Protein AF-A0A2E3C085-F1 (afdb_monomer)

Foldseek 3Di:
DDDDPVRVVVCLLDPVLLVVLCPDPLLVVLVVLFPADQDPDSLSSSLSSVQSVQCVVLVNSVLSVVLLVLCVLQVLWAKAWFFCCLCHCSCCRNVLHLHNNSVVVAHNLRQPDPPDNAHGETEIATAQVCLQVSQLSVCVVAPQFKAFEWDFDADALQNLLVVLCVVLPDDDDDDSPPDDLVVPVVCSVSSVVSSVVRHGDTDDIHTDQFKMFGDPVGDDPVQFDDDDPSGHTYGHHDPVNCRVVSIRIYGRHYDLLSLLCCLLPSDYLSPPDFFDPLLLVCQCCLVLPLLPLQHDPQSSVLSVLLSDGGLLSQLLSSLCSAPLNVPPCNSVVVSQCSSVVHDDLACSELSSQLVVLCVQQVDDSNLSNVLLVCLLVVVPVSLVVSLVSNVPPPCSVVNSVRSNSNVRRHHRSSNSSSSSSSSSSLSVCCSPPVLSSLLSSLARPDDQWFPAVSVLSNVVVVAQEDDEADPWDADPSHTDHPDDPCPPPQPPVDPVLVDQLSCCVRPVHGRDNFDDPPFAKAFDDQDPVRWTKIWGKFFWGHKDWDADPPDDDDFFTKIWTWGDRGRVDIAIEIGGTDDDPPATMKTAMFTWDDPHPPRPHIHTHGPTMDGHHD

Radius of gyration: 27.51 Å; Cα contacts (8 Å, |Δi|>4): 1093; chains: 1; bounding box: 73×65×91 Å

Sequence (614 aa):
MKFSKSEIKEYYLSKQFQDKVFSHPECLTLAKKFVRKCKKRTNYKIRLAYELNMIQKKGFIKHFLLARDILDLTKDIPHITRGSCGSSLVCYLMGISNIDPVKEEISFSRFLNKYRKVPPDIDFDFPHNKREIVFKRVYDKYNDKVCRISNHIYYKDKSALRQAIKDCGVKGRINKKENNANLYPEKKKDIVKRKNELQGEFRHYSLHCGGIIFYEKGVPKDIILKKEDNEITQIKYNKDDVEDNEKLKIDILSNRGISLLYDIDKRPLWEYPTYDEKTINLLKKGDNLGIVFAESPIMRKTIKALQPKSVKDLATCLALIRPAAASGGKKTKYLQNAINGSHIECIIFDDDAISHIKKLIDCDEGEADRYRRSFAKRKYNDMNVFGYLIKDMDDNDSIMDDLEGLHKYSFCKSHAYSYAQLCWALAYSKAHNPKKFWKSALNNCHSMYRTWVHFWEANKSGLELTLGVKPWKIKNNKLIGCGKDLIKNKIKDTKDINDSIVQYKNYGYWTKPQFLSNLYLKKISKHKNNDIVVEFRGLIATGRKYYNKNFKKRGDGCTFITIGYGTGKYIDITITGLHSLNSDIVSGIGILKKYIDKCTYYSIDVTQHKFEWL

Mean predicted aligned error: 7.74 Å

pLDDT: mean 87.96, std 12.62, range [29.42, 98.25]

Secondary structure (DSSP, 8-state):
----HHHHHHHHHSHHHHHHHHH-HHHHHHHTT--SPPPSSHHHHHHHHHHHHHHHHTT-HHHHHHHHHHHHTTTTS--EEEGGGGG-HHHHHTTS-SS-TTTTT--GGGT--TT--SPPPEEEEEETTTHHHHHHHHHHHHGGGEEEEEEEEE--HHHHHHHHHHHTT--S---SSS--GGGSGGGHHHHHHHHHHHTT-EEEEEEEEEEEEE-TT---GGGEEE--TTSPEEES--HHHHHHTT--EEEEEEEHHHHHHHTT----GGGS-S--HHHHHHHHTT--TT-TTT-SHHHHHHHHHH---SHHHHHHHHHHTSHHHHSSSHHHHHHHHHHHT-------SHHHHHHHHHHHTT--HHHHHHHHHHHHHT-HHHHHHHHHHTTTSTTHHHHHHHHHTHHHH---HHHHHHHHHHHHHHHHHHHH-HHHHHHHHHHH---SS-HHHHHHHHHHTTPEE-S--SSEEEETTEEEE--SSSHHHH----TTTT-HHHHHHHHSS--SSSPPTT-EEEEEEE-TTS-EEEEEEEEEEEEEEEE-SS-SSTT-EEEEEEEEEETTEEEEEEEES-----SSEEEEEEEEEESSTT-S-EEEEEEEEEEE--

Solvent-accessible surface area (backbone atoms only — not comparable to full-atom values): 33602 Å² total; per-residue (Å²): 136,88,71,53,78,68,56,51,54,50,46,66,65,30,68,69,46,38,54,55,38,65,67,32,68,71,43,42,56,55,57,75,56,42,76,44,85,80,63,90,52,66,73,51,50,45,50,45,36,53,49,44,46,52,37,53,78,68,66,44,56,66,57,57,51,52,56,42,50,56,48,67,74,33,75,89,52,51,68,46,43,42,49,38,39,24,15,29,56,64,32,27,26,39,62,60,15,88,41,60,14,78,85,68,72,41,51,44,35,72,40,58,36,87,87,52,87,71,83,68,64,50,33,39,32,25,23,50,92,45,37,68,59,53,48,39,51,50,26,76,74,47,46,63,21,36,34,26,34,16,38,83,40,54,25,44,72,72,56,13,42,55,47,18,40,42,74,73,66,53,80,78,88,79,60,89,84,83,65,58,55,78,83,39,70,94,49,24,68,60,25,52,52,44,16,58,71,33,44,69,36,83,70,50,79,42,80,38,87,32,38,32,38,74,36,98,89,38,61,65,77,88,45,54,74,47,82,55,90,88,51,61,29,35,31,67,44,31,69,65,55,34,58,77,67,72,51,66,57,37,33,56,35,65,28,46,53,51,32,25,43,49,72,66,47,65,70,48,73,82,76,48,75,78,67,54,70,61,32,30,54,38,42,37,72,39,65,32,73,75,30,56,98,44,42,49,71,66,40,31,52,45,34,40,56,67,48,38,74,38,43,69,46,40,16,51,46,64,54,50,64,38,75,43,33,58,52,84,54,52,39,56,53,49,53,52,34,59,68,68,70,50,91,71,99,67,75,63,28,46,49,47,44,21,55,48,47,18,64,75,67,74,50,51,57,38,58,16,38,50,50,49,48,22,30,39,68,66,38,58,72,57,44,52,54,49,50,63,73,40,62,92,44,97,56,39,69,62,52,48,56,58,46,51,47,27,52,63,44,66,36,52,51,38,26,34,42,43,52,16,47,52,38,46,47,45,41,38,41,40,59,77,38,38,53,55,36,36,45,22,26,71,62,42,58,85,70,80,52,42,64,32,54,62,53,50,54,29,36,74,54,68,32,43,53,52,88,68,38,65,56,55,46,77,57,95,62,28,38,41,41,70,35,83,83,56,65,82,82,64,66,70,94,50,99,53,71,86,38,53,66,56,27,29,75,74,72,42,36,59,53,66,92,68,65,77,79,93,38,35,76,44,82,74,52,69,46,100,82,75,44,37,32,31,38,38,25,20,41,57,34,32,72,51,74,45,73,52,90,87,62,98,59,92,61,53,34,31,25,42,33,36,26,35,31,49,87,94,38,71,44,43,37,40,34,83,29,67,69,85,83,83,52,43,31,42,32,37,34,23,38,56,37,66,75,48,90,97,41,90,48,62,33,30,49,44,77,44,75,47,78,37,72,126

Structure (mmCIF, N/CA/C/O backbone):
data_AF-A0A2E3C085-F1
#
_entry.id   AF-A0A2E3C085-F1
#
loop_
_atom_site.group_PDB
_atom_site.id
_atom_site.type_symbol
_atom_site.label_atom_id
_atom_site.label_alt_id
_atom_site.label_comp_id
_atom_site.label_asym_id
_atom_site.label_entity_id
_atom_site.label_seq_id
_atom_site.pdbx_PDB_ins_code
_atom_site.Cartn_x
_atom_site.Cartn_y
_atom_site.Cartn_z
_atom_site.occupancy
_atom_site.B_iso_or_equiv
_atom_site.auth_seq_id
_atom_site.auth_comp_id
_atom_site.auth_asym_id
_atom_site.auth_atom_id
_atom_site.pdbx_PDB_model_num
ATOM 1 N N . MET A 1 1 ? -5.577 5.941 46.722 1.00 30.97 1 MET A N 1
ATOM 2 C CA . MET A 1 1 ? -4.541 4.894 46.870 1.00 30.97 1 MET A CA 1
ATOM 3 C C . MET A 1 1 ? -3.640 4.904 45.641 1.00 30.97 1 MET A C 1
ATOM 5 O O . MET A 1 1 ? -4.141 4.716 44.538 1.00 30.97 1 MET A O 1
ATOM 9 N N . LYS A 1 2 ? -2.349 5.224 45.808 1.00 29.42 2 LYS A N 1
ATOM 10 C CA . LYS A 1 2 ? -1.336 5.176 44.741 1.00 29.42 2 LYS A CA 1
ATOM 11 C C . LYS A 1 2 ? -0.700 3.785 44.769 1.00 29.42 2 LYS A C 1
ATOM 13 O O . LYS A 1 2 ? 0.141 3.532 45.616 1.00 29.42 2 LYS A O 1
ATOM 18 N N . PHE A 1 3 ? -1.141 2.898 43.884 1.00 29.67 3 PHE A N 1
ATOM 19 C CA . PHE A 1 3 ? -0.455 1.628 43.638 1.00 29.67 3 PHE A CA 1
ATOM 20 C C . PHE A 1 3 ? 0.924 1.902 43.014 1.00 29.67 3 PHE A C 1
ATOM 22 O O . PHE A 1 3 ? 1.055 2.806 42.180 1.00 29.67 3 PHE A O 1
ATOM 29 N N . SER A 1 4 ? 1.940 1.134 43.393 1.00 41.19 4 SER A N 1
ATOM 30 C CA . SER A 1 4 ? 3.248 1.111 42.731 1.00 41.19 4 SER A CA 1
ATOM 31 C C . SER A 1 4 ? 3.137 0.563 41.295 1.00 41.19 4 SER A C 1
ATOM 33 O O . SER A 1 4 ? 2.160 -0.094 40.921 1.00 41.19 4 SER A O 1
ATOM 35 N N . LYS A 1 5 ? 4.132 0.843 40.437 1.00 47.31 5 LYS A N 1
ATOM 36 C CA . LYS A 1 5 ? 4.132 0.387 39.029 1.00 47.31 5 LYS A CA 1
ATOM 37 C C . LYS A 1 5 ? 4.058 -1.149 38.906 1.00 47.31 5 LYS A C 1
ATOM 39 O O . LYS A 1 5 ? 3.425 -1.638 37.967 1.00 47.31 5 LYS A O 1
ATOM 44 N N . SER A 1 6 ? 4.662 -1.893 39.836 1.00 45.22 6 SER A N 1
ATOM 45 C CA . SER A 1 6 ? 4.603 -3.362 39.910 1.00 45.22 6 SER A CA 1
ATOM 46 C C . SER A 1 6 ? 3.202 -3.858 40.282 1.00 45.22 6 SER A C 1
ATOM 48 O O . SER A 1 6 ? 2.653 -4.698 39.572 1.00 45.22 6 SER A O 1
ATOM 50 N N . GLU A 1 7 ? 2.569 -3.256 41.290 1.00 41.06 7 GLU A N 1
ATOM 51 C CA . GLU A 1 7 ? 1.209 -3.603 41.733 1.00 41.06 7 GLU A CA 1
ATOM 52 C C . GLU A 1 7 ? 0.146 -3.306 40.661 1.00 41.06 7 GLU A C 1
ATOM 54 O O . GLU A 1 7 ? -0.798 -4.072 40.483 1.00 41.06 7 GLU A O 1
ATOM 59 N N . ILE A 1 8 ? 0.302 -2.231 39.874 1.00 51.22 8 ILE A N 1
ATOM 60 C CA . ILE A 1 8 ? -0.589 -1.939 38.734 1.00 51.22 8 ILE A CA 1
ATOM 61 C C . ILE A 1 8 ? -0.470 -3.026 37.658 1.00 51.22 8 ILE A C 1
ATOM 63 O O . ILE A 1 8 ? -1.474 -3.437 37.069 1.00 51.22 8 ILE A O 1
ATOM 67 N N . LYS A 1 9 ? 0.755 -3.489 37.385 1.00 50.59 9 LYS A N 1
ATOM 68 C CA . LYS A 1 9 ? 1.030 -4.538 36.397 1.00 50.59 9 LYS A CA 1
ATOM 69 C C . LYS A 1 9 ? 0.412 -5.863 36.847 1.00 50.59 9 LYS A C 1
ATOM 71 O O . LYS A 1 9 ? -0.292 -6.480 36.054 1.00 50.59 9 LYS A O 1
ATOM 76 N N . GLU A 1 10 ? 0.578 -6.243 38.112 1.00 54.03 10 GLU A N 1
ATOM 77 C CA . GLU A 1 10 ? -0.068 -7.422 38.707 1.00 54.03 10 GLU A CA 1
ATOM 78 C C . GLU A 1 10 ? -1.598 -7.307 38.756 1.00 54.03 10 GLU A C 1
ATOM 80 O O . GLU A 1 10 ? -2.298 -8.270 38.441 1.00 54.03 10 GLU A O 1
ATOM 85 N N . TYR A 1 11 ? -2.146 -6.120 39.027 1.00 56.34 11 TYR A N 1
ATOM 86 C CA . TYR A 1 11 ? -3.591 -5.886 39.036 1.00 56.34 11 TYR A CA 1
ATOM 87 C C . TYR A 1 11 ? -4.242 -6.135 37.666 1.00 56.34 11 TYR A C 1
ATOM 89 O O . TYR A 1 11 ? -5.236 -6.859 37.588 1.00 56.34 11 TYR A O 1
ATOM 97 N N . TYR A 1 12 ? -3.670 -5.609 36.573 1.00 55.16 12 TYR A N 1
ATOM 98 C CA . TYR A 1 12 ? -4.155 -5.884 35.206 1.00 55.16 12 TYR A CA 1
ATOM 99 C C . TYR A 1 12 ? -3.981 -7.353 34.786 1.00 55.16 12 TYR A C 1
ATOM 101 O O . TYR A 1 12 ? -4.686 -7.829 33.894 1.00 55.16 12 TYR A O 1
ATOM 109 N N . LEU A 1 13 ? -3.043 -8.068 35.413 1.00 61.38 13 LEU A N 1
ATOM 110 C CA . LEU A 1 13 ? -2.791 -9.492 35.190 1.00 61.38 13 LEU A CA 1
ATOM 111 C C . LEU A 1 13 ? -3.697 -10.393 36.043 1.00 61.38 13 LEU A C 1
ATOM 113 O O . LEU A 1 13 ? -3.881 -11.563 35.699 1.00 61.38 13 LEU A O 1
ATOM 117 N N . SER A 1 14 ? -4.298 -9.857 37.107 1.00 72.06 14 SER A N 1
ATOM 118 C CA . SER A 1 14 ? -5.118 -10.616 38.048 1.00 72.06 14 SER A CA 1
ATOM 119 C C . SER A 1 14 ? -6.356 -11.232 37.388 1.00 72.06 14 SER A C 1
ATOM 121 O O . SER A 1 14 ? -6.994 -10.652 36.502 1.00 72.06 14 SER A O 1
ATOM 123 N N . LYS A 1 15 ? -6.734 -12.424 37.859 1.00 74.25 15 LYS A N 1
ATOM 124 C CA . LYS A 1 15 ? -7.965 -13.104 37.433 1.00 74.25 15 LYS A CA 1
ATOM 125 C C . LYS A 1 15 ? -9.207 -12.257 37.742 1.00 74.25 15 LYS A C 1
ATOM 127 O O . LYS A 1 15 ? -10.079 -12.128 36.894 1.00 74.25 15 LYS A O 1
ATOM 132 N N . GLN A 1 16 ? -9.221 -11.586 38.896 1.00 78.12 16 GLN A N 1
ATOM 133 C CA . GLN A 1 16 ? -10.306 -10.697 39.316 1.00 78.12 16 GLN A CA 1
ATOM 134 C C . GLN A 1 16 ? -10.541 -9.543 38.328 1.00 78.12 16 GLN A C 1
ATOM 136 O O . GLN A 1 16 ? -11.685 -9.240 37.987 1.00 78.12 16 GLN A O 1
ATOM 141 N N . PHE A 1 17 ? -9.473 -8.904 37.835 1.00 80.75 17 PHE A N 1
ATOM 142 C CA . PHE A 1 17 ? -9.599 -7.861 36.818 1.00 80.75 17 PHE A CA 1
ATOM 143 C C . PHE A 1 17 ? -10.174 -8.418 35.511 1.00 80.75 17 PHE A C 1
ATOM 145 O O . PHE A 1 17 ? -11.082 -7.821 34.933 1.00 80.75 17 PHE A O 1
ATOM 152 N N . GLN A 1 18 ? -9.679 -9.574 35.062 1.00 81.06 18 GLN A N 1
ATOM 153 C CA . GLN A 1 18 ? -10.179 -10.225 33.850 1.00 81.06 18 GLN A CA 1
ATOM 154 C C . GLN A 1 18 ? -11.675 -10.547 33.965 1.00 81.06 18 GLN A C 1
ATOM 156 O O . GLN A 1 18 ? -12.440 -10.186 33.073 1.00 81.06 18 GLN A O 1
ATOM 161 N N . ASP A 1 19 ? -12.105 -11.131 35.084 1.00 84.44 19 ASP A N 1
ATOM 162 C CA . ASP A 1 19 ? -13.506 -11.482 35.333 1.00 84.44 19 ASP A CA 1
ATOM 163 C C . ASP A 1 19 ? -14.408 -10.235 35.356 1.00 84.44 19 ASP A C 1
ATOM 165 O O . ASP A 1 19 ? -15.490 -10.229 34.761 1.00 84.44 19 ASP A O 1
ATOM 169 N N . LYS A 1 20 ? -13.934 -9.125 35.940 1.00 88.38 20 LYS A N 1
ATOM 170 C CA . LYS A 1 20 ? -14.641 -7.833 35.910 1.00 88.38 20 LYS A CA 1
ATOM 171 C C . LYS A 1 20 ? -14.804 -7.291 34.488 1.00 88.38 20 LYS A C 1
ATOM 173 O O . LYS A 1 20 ? -15.870 -6.804 34.125 1.00 88.38 20 LYS A O 1
ATOM 178 N N . VAL A 1 21 ? -13.756 -7.348 33.667 1.00 87.62 21 VAL A N 1
ATOM 179 C CA . VAL A 1 21 ? -13.821 -6.843 32.286 1.00 87.62 21 VAL A CA 1
ATOM 180 C C . VAL A 1 21 ? -14.721 -7.723 31.425 1.00 87.62 21 VAL A C 1
ATOM 182 O O . VAL A 1 21 ? -15.515 -7.205 30.642 1.00 87.62 21 VAL A O 1
ATOM 185 N N . PHE A 1 22 ? -14.615 -9.043 31.568 1.00 88.44 22 PHE A N 1
ATOM 186 C CA . PHE A 1 22 ? -15.398 -9.992 30.783 1.00 88.44 22 PHE A CA 1
ATOM 187 C C . PHE A 1 22 ? -16.877 -10.037 31.178 1.00 88.44 22 PHE A C 1
ATOM 189 O O . PHE A 1 22 ? -17.690 -10.426 30.348 1.00 88.44 22 PHE A O 1
ATOM 196 N N . SER A 1 23 ? -17.240 -9.593 32.383 1.00 89.69 23 SER A N 1
ATOM 197 C CA . SER A 1 23 ? -18.638 -9.430 32.810 1.00 89.69 23 SER A CA 1
ATOM 198 C C . SER A 1 23 ? -19.241 -8.057 32.480 1.00 89.69 23 SER A C 1
ATOM 200 O O . SER A 1 23 ? -20.457 -7.893 32.565 1.00 89.69 23 SER A O 1
ATOM 202 N N . HIS A 1 24 ? -18.440 -7.069 32.062 1.00 93.81 24 HIS A N 1
ATOM 203 C CA . HIS A 1 24 ? -18.942 -5.724 31.772 1.00 93.81 24 HIS A CA 1
ATOM 204 C C . HIS A 1 24 ? -19.897 -5.715 30.551 1.00 93.81 24 HIS A C 1
ATOM 206 O O . HIS A 1 24 ? -19.501 -6.188 29.479 1.00 93.81 24 HIS A O 1
ATOM 212 N N . PRO A 1 25 ? -21.110 -5.121 30.634 1.00 94.06 25 PRO A N 1
ATOM 213 C CA . PRO A 1 25 ? -22.120 -5.188 29.566 1.00 94.06 25 PRO A CA 1
ATOM 214 C C . PRO A 1 25 ? -21.649 -4.676 28.196 1.00 94.06 25 PRO A C 1
ATOM 216 O O . PRO A 1 25 ? -21.909 -5.297 27.162 1.00 94.06 25 PRO A O 1
ATOM 219 N N . GLU A 1 26 ? -20.903 -3.568 28.165 1.00 93.56 26 GLU A N 1
ATOM 220 C CA . GLU A 1 26 ? -20.358 -3.022 26.912 1.00 93.56 26 GLU A CA 1
ATOM 221 C C . GLU A 1 26 ? -19.279 -3.930 26.297 1.00 93.56 26 GLU A C 1
ATOM 223 O O . GLU A 1 26 ? -19.236 -4.126 25.081 1.00 93.56 26 GLU A O 1
ATOM 228 N N . CYS A 1 27 ? -18.435 -4.543 27.133 1.00 92.88 27 CYS A N 1
ATOM 229 C CA . CYS A 1 27 ? -17.408 -5.483 26.684 1.00 92.88 27 CYS A CA 1
ATOM 230 C C . CYS A 1 27 ? -18.050 -6.762 26.138 1.00 92.88 27 CYS A C 1
ATOM 232 O O . CYS A 1 27 ? -17.645 -7.255 25.086 1.00 92.88 27 CYS A O 1
ATOM 234 N N . LEU A 1 28 ? -19.095 -7.260 26.808 1.00 92.44 28 LEU A N 1
ATOM 235 C CA . LEU A 1 28 ? -19.915 -8.372 26.330 1.00 92.44 28 LEU A CA 1
ATOM 236 C C . LEU A 1 28 ? -20.587 -8.045 24.994 1.00 92.44 28 LEU A C 1
ATOM 238 O O . LEU A 1 28 ? -20.658 -8.903 24.117 1.00 92.44 28 LEU A O 1
ATOM 242 N N . THR A 1 29 ? -21.038 -6.804 24.806 1.00 94.56 29 THR A N 1
ATOM 243 C CA . THR A 1 29 ? -21.625 -6.347 23.538 1.00 94.56 29 THR A CA 1
ATOM 244 C C . THR A 1 29 ? -20.624 -6.447 22.384 1.00 94.56 29 THR A C 1
ATOM 246 O O . THR A 1 29 ? -20.974 -6.967 21.324 1.00 94.56 29 THR A O 1
ATOM 249 N N . LEU A 1 30 ? -19.363 -6.045 22.591 1.00 92.88 30 LEU A N 1
ATOM 250 C CA . LEU A 1 30 ? -18.302 -6.280 21.601 1.00 92.88 30 LEU A CA 1
ATOM 251 C C . LEU A 1 30 ? -18.008 -7.769 21.404 1.00 92.88 30 LEU A C 1
ATOM 253 O O . LEU A 1 30 ? -17.893 -8.223 20.266 1.00 92.88 30 LEU A O 1
ATOM 257 N N . ALA A 1 31 ? -17.903 -8.535 22.491 1.00 92.06 31 ALA A N 1
ATOM 258 C CA . ALA A 1 31 ? -17.564 -9.954 22.432 1.00 92.06 31 ALA A CA 1
ATOM 259 C C . ALA A 1 31 ? -18.609 -10.783 21.667 1.00 92.06 31 ALA A C 1
ATOM 261 O O . ALA A 1 31 ? -18.245 -11.689 20.919 1.00 92.06 31 ALA A O 1
ATOM 262 N N . LYS A 1 32 ? -19.899 -10.430 21.767 1.00 94.25 32 LYS A N 1
ATOM 263 C CA . LYS A 1 32 ? -20.991 -11.039 20.982 1.00 94.25 32 LYS A CA 1
ATOM 264 C C . LYS A 1 32 ? -20.821 -10.868 19.469 1.00 94.25 32 LYS A C 1
ATOM 266 O O . LYS A 1 32 ? -21.381 -11.641 18.701 1.00 94.25 32 LYS A O 1
ATOM 271 N N . LYS A 1 33 ? -20.051 -9.868 19.033 1.00 95.25 33 LYS A N 1
ATOM 272 C CA . LYS A 1 33 ? -19.746 -9.588 17.623 1.00 95.25 33 LYS A CA 1
ATOM 273 C C . LYS A 1 33 ? -18.436 -10.239 17.150 1.00 95.25 33 LYS A C 1
ATOM 275 O O . LYS A 1 33 ? -17.996 -9.986 16.027 1.00 95.25 33 LYS A O 1
ATOM 280 N N . PHE A 1 34 ? -17.784 -11.061 17.978 1.00 95.69 34 PHE A N 1
ATOM 281 C CA . PHE A 1 34 ? -16.588 -11.797 17.570 1.00 95.69 34 PHE A CA 1
ATOM 282 C C . PHE A 1 34 ? -16.939 -12.898 16.572 1.00 95.69 34 PHE A C 1
ATOM 284 O O . PHE A 1 34 ? -17.825 -13.715 16.799 1.00 95.69 34 PHE A O 1
ATOM 291 N N . VAL A 1 35 ? -16.189 -12.941 15.472 1.00 94.50 35 VAL A N 1
ATOM 292 C CA . VAL A 1 35 ? -16.315 -13.964 14.422 1.00 94.50 35 VAL A CA 1
ATOM 293 C C . VAL A 1 35 ? -15.205 -15.012 14.510 1.00 94.50 35 VAL A C 1
ATOM 295 O O . VAL A 1 35 ? -15.253 -16.032 13.828 1.00 94.50 35 VAL A O 1
ATOM 298 N N . ARG A 1 36 ? -14.189 -14.778 15.351 1.00 92.81 36 ARG A N 1
ATOM 299 C CA . ARG A 1 36 ? -13.104 -15.725 15.634 1.00 92.81 36 ARG A CA 1
ATOM 300 C C . ARG A 1 36 ? -13.087 -16.069 17.117 1.00 92.81 36 ARG A C 1
ATOM 302 O O . ARG A 1 36 ? -13.276 -15.207 17.972 1.00 92.81 36 ARG A O 1
ATOM 309 N N . LYS A 1 37 ? -12.797 -17.333 17.428 1.00 91.50 37 LYS A N 1
ATOM 310 C CA . LYS A 1 37 ? -12.605 -17.781 18.812 1.00 91.50 37 LYS A CA 1
ATOM 311 C C . LYS A 1 37 ? -11.261 -17.277 19.339 1.00 91.50 37 LYS A C 1
ATOM 313 O O . LYS A 1 37 ? -10.230 -17.445 18.686 1.00 91.50 37 LYS A O 1
ATOM 318 N N . CYS A 1 38 ? -11.264 -16.691 20.535 1.00 90.31 38 CYS A N 1
ATOM 319 C CA . CYS A 1 38 ? -10.026 -16.336 21.221 1.00 90.31 38 CYS A CA 1
ATOM 320 C C . CYS A 1 38 ? -9.283 -17.608 21.655 1.00 90.31 38 CYS A C 1
ATOM 322 O O . CYS A 1 38 ? -9.889 -18.557 22.158 1.00 90.31 38 CYS A O 1
ATOM 324 N N . LYS A 1 39 ? -7.962 -17.644 21.451 1.00 90.38 39 LYS A N 1
ATOM 325 C CA . LYS A 1 39 ? -7.134 -18.784 21.863 1.00 90.38 39 LYS A CA 1
ATOM 326 C C . LYS A 1 39 ? -7.109 -18.871 23.393 1.00 90.38 39 LYS A C 1
ATOM 328 O O . LYS A 1 39 ? -7.007 -17.858 24.073 1.00 90.38 39 LYS A O 1
ATOM 333 N N . LYS A 1 40 ? -7.134 -20.092 23.940 1.00 84.12 40 LYS A N 1
ATOM 334 C CA . LYS A 1 40 ? -7.205 -20.331 25.397 1.00 84.12 40 LYS A CA 1
ATOM 335 C C . LYS A 1 40 ? -5.931 -19.952 26.177 1.00 84.12 40 LYS A C 1
ATOM 337 O O . LYS A 1 40 ? -5.968 -19.958 27.403 1.00 84.12 40 LYS A O 1
ATOM 342 N N . ARG A 1 41 ? -4.826 -19.634 25.489 1.00 87.88 41 ARG A N 1
ATOM 343 C CA . ARG A 1 41 ? -3.524 -19.304 26.096 1.00 87.88 41 ARG A CA 1
ATOM 344 C C . ARG A 1 41 ? -3.606 -18.037 26.958 1.00 87.88 41 ARG A C 1
ATOM 346 O O . ARG A 1 41 ? -4.292 -17.080 26.601 1.00 87.88 41 ARG A O 1
ATOM 353 N N . THR A 1 42 ? -2.857 -18.015 28.059 1.00 87.06 42 THR A N 1
ATOM 354 C CA . THR A 1 42 ? -2.887 -16.945 29.071 1.00 87.06 42 THR A CA 1
ATOM 355 C C . THR A 1 42 ? -2.586 -15.562 28.489 1.00 87.06 42 THR A C 1
ATOM 357 O O . THR A 1 42 ? -3.316 -14.611 28.757 1.00 87.06 42 THR A O 1
ATOM 360 N N . ASN A 1 43 ? -1.588 -15.452 27.607 1.00 88.94 43 ASN A N 1
ATOM 361 C CA . ASN A 1 43 ? -1.227 -14.187 26.961 1.00 88.94 43 ASN A CA 1
ATOM 362 C C . ASN A 1 43 ? -2.359 -13.591 26.098 1.00 88.94 43 ASN A C 1
ATOM 364 O O . ASN A 1 43 ? -2.516 -12.372 26.068 1.00 88.94 43 ASN A O 1
ATOM 368 N N . TYR A 1 44 ? -3.188 -14.418 25.450 1.00 92.50 44 TYR A N 1
ATOM 369 C CA . TYR A 1 44 ? -4.361 -13.943 24.702 1.00 92.50 44 TYR A CA 1
ATOM 370 C C . TYR A 1 44 ? -5.460 -13.420 25.625 1.00 92.50 44 TYR A C 1
ATOM 372 O O . TYR A 1 44 ? -6.050 -12.385 25.328 1.00 92.50 44 TYR A O 1
ATOM 380 N N . LYS A 1 45 ? -5.727 -14.105 26.745 1.00 89.81 45 LYS A N 1
ATOM 381 C CA . LYS A 1 45 ? -6.736 -13.664 27.722 1.00 89.81 45 LYS A CA 1
ATOM 382 C C . LYS A 1 45 ? -6.358 -12.325 28.350 1.00 89.81 45 LYS A C 1
ATOM 384 O O . LYS A 1 45 ? -7.171 -11.405 28.340 1.00 89.81 45 LYS A O 1
ATOM 389 N N . ILE A 1 46 ? -5.107 -12.201 28.796 1.00 90.06 46 ILE A N 1
ATOM 390 C CA . ILE A 1 46 ? -4.559 -10.954 29.346 1.00 90.06 46 ILE A CA 1
ATOM 391 C C . ILE A 1 46 ? -4.679 -9.828 28.318 1.00 90.06 46 ILE A C 1
ATOM 393 O O . ILE A 1 46 ? -5.213 -8.762 28.622 1.00 90.06 46 ILE A O 1
ATOM 397 N N . ARG A 1 47 ? -4.231 -10.074 27.078 1.00 92.56 47 ARG A N 1
ATOM 398 C CA . ARG A 1 47 ? -4.322 -9.087 25.998 1.00 92.56 47 ARG A CA 1
ATOM 399 C C . ARG A 1 47 ? -5.767 -8.662 25.748 1.00 92.56 47 ARG A C 1
ATOM 401 O O . ARG A 1 47 ? -6.030 -7.471 25.638 1.00 92.56 47 ARG A O 1
ATOM 408 N N . LEU A 1 48 ? -6.695 -9.613 25.679 1.00 94.88 48 LEU A N 1
ATOM 409 C CA . LEU A 1 48 ? -8.104 -9.332 25.419 1.00 94.88 48 LEU A CA 1
ATOM 410 C C . LEU A 1 48 ? -8.734 -8.488 26.533 1.00 94.88 48 LEU A C 1
ATOM 412 O O . LEU A 1 48 ? -9.399 -7.500 26.229 1.00 94.88 48 LEU A O 1
ATOM 416 N N . ALA A 1 49 ? -8.504 -8.840 27.801 1.00 93.00 49 ALA A N 1
ATOM 417 C CA . ALA A 1 49 ? -9.006 -8.073 28.940 1.00 93.00 49 ALA A CA 1
ATOM 418 C C . ALA A 1 49 ? -8.447 -6.642 28.944 1.00 93.00 49 ALA A C 1
ATOM 420 O O . ALA A 1 49 ? -9.194 -5.678 29.107 1.00 93.00 49 ALA A O 1
ATOM 421 N N . TYR A 1 50 ? -7.143 -6.490 28.700 1.00 92.44 50 TYR A N 1
ATOM 422 C CA . TYR A 1 50 ? -6.506 -5.179 28.616 1.00 92.44 50 TYR A CA 1
ATOM 423 C C . TYR A 1 50 ? -7.115 -4.307 27.507 1.00 92.44 50 TYR A C 1
ATOM 425 O O . TYR A 1 50 ? -7.480 -3.155 27.758 1.00 92.44 50 TYR A O 1
ATOM 433 N N . GLU A 1 51 ? -7.272 -4.856 26.299 1.00 94.81 51 GLU A N 1
ATOM 434 C CA . GLU A 1 51 ? -7.842 -4.122 25.168 1.00 94.81 51 GLU A CA 1
ATOM 435 C C . GLU A 1 51 ? -9.308 -3.746 25.392 1.00 94.81 51 GLU A C 1
ATOM 437 O O . GLU A 1 51 ? -9.661 -2.583 25.204 1.00 94.81 51 GLU A O 1
ATOM 442 N N . LEU A 1 52 ? -10.152 -4.690 25.829 1.00 95.38 52 LEU A N 1
ATOM 443 C CA . LEU A 1 52 ? -11.572 -4.432 26.090 1.00 95.38 52 LEU A CA 1
ATOM 444 C C . LEU A 1 52 ? -11.753 -3.326 27.131 1.00 95.38 52 LEU A C 1
ATOM 446 O O . LEU A 1 52 ? -12.496 -2.379 26.891 1.00 95.38 52 LEU A O 1
ATOM 450 N N . ASN A 1 53 ? -11.008 -3.390 28.236 1.00 93.75 53 ASN A N 1
ATOM 451 C CA . ASN A 1 53 ? -11.023 -2.347 29.256 1.00 93.75 53 ASN A CA 1
ATOM 452 C C . ASN A 1 53 ? -10.573 -0.985 28.707 1.00 93.75 53 ASN A C 1
ATOM 454 O O . ASN A 1 53 ? -11.175 0.035 29.024 1.00 93.75 53 ASN A O 1
ATOM 458 N N . MET A 1 54 ? -9.528 -0.943 27.875 1.00 92.38 54 MET A N 1
ATOM 459 C CA . MET A 1 54 ? -9.064 0.311 27.273 1.00 92.38 54 MET A CA 1
ATOM 460 C C . MET A 1 54 ? -10.081 0.913 26.297 1.00 92.38 54 MET A C 1
ATOM 462 O O . MET A 1 54 ? -10.275 2.127 26.304 1.00 92.38 54 MET A O 1
ATOM 466 N N . ILE A 1 55 ? -10.727 0.085 25.472 1.00 93.31 55 ILE A N 1
ATOM 467 C CA . ILE A 1 55 ? -11.763 0.521 24.524 1.00 93.31 55 ILE A CA 1
ATOM 468 C C . ILE A 1 55 ? -12.983 1.048 25.286 1.00 93.31 55 ILE A C 1
ATOM 470 O O . ILE A 1 55 ? -13.500 2.112 24.943 1.00 93.31 55 ILE A O 1
ATOM 474 N N . GLN A 1 56 ? -13.397 0.333 26.334 1.00 93.94 56 GLN A N 1
ATOM 475 C CA . GLN A 1 56 ? -14.503 0.698 27.216 1.00 93.94 56 GLN A CA 1
ATOM 476 C C . GLN A 1 56 ? -14.229 2.038 27.913 1.00 93.94 56 GLN A C 1
ATOM 478 O O . GLN A 1 56 ? -14.979 2.990 27.721 1.00 93.94 56 GLN A O 1
ATOM 483 N N . LYS A 1 57 ? -13.093 2.174 28.611 1.00 92.00 57 LYS A N 1
ATOM 484 C CA . LYS A 1 57 ? -12.721 3.410 29.327 1.00 92.00 57 LYS A CA 1
ATOM 485 C C . LYS A 1 57 ? -12.592 4.640 28.430 1.00 92.00 57 LYS A C 1
ATOM 487 O O . LYS A 1 57 ? -12.720 5.760 28.911 1.00 92.00 57 LYS A O 1
ATOM 492 N N . LYS A 1 58 ? -12.276 4.448 27.148 1.00 89.75 58 LYS A N 1
ATOM 493 C CA . LYS A 1 58 ? -12.167 5.530 26.159 1.00 89.75 58 LYS A CA 1
ATOM 494 C C . LYS A 1 58 ? -13.489 5.82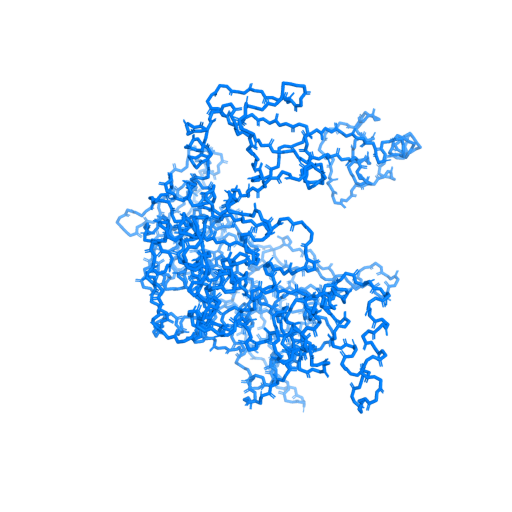2 25.436 1.00 89.75 58 LYS A C 1
ATOM 496 O O . LYS A 1 58 ? -13.517 6.732 24.620 1.00 89.75 58 LYS A O 1
ATOM 501 N N . GLY A 1 59 ? -14.558 5.064 25.697 1.00 89.94 59 GLY A N 1
ATOM 502 C CA . GLY A 1 59 ? -15.860 5.254 25.048 1.00 89.94 59 GLY A CA 1
ATOM 503 C C . GLY A 1 59 ? -15.896 4.839 23.571 1.00 89.94 59 GLY A C 1
ATOM 504 O O . GLY A 1 59 ? -16.771 5.270 22.825 1.00 89.94 59 GLY A O 1
ATOM 505 N N . PHE A 1 60 ? -14.964 3.995 23.110 1.00 90.69 60 PHE A N 1
ATOM 506 C CA . PHE A 1 60 ? -14.825 3.651 21.685 1.00 90.69 60 PHE A CA 1
ATOM 507 C C . PHE A 1 60 ? -15.601 2.399 21.255 1.00 90.69 60 PHE A C 1
ATOM 509 O O . PHE A 1 60 ? -15.456 1.943 20.122 1.00 90.69 60 PHE A O 1
ATOM 516 N N . ILE A 1 61 ? -16.475 1.867 22.113 1.00 92.25 61 ILE A N 1
ATOM 517 C CA . ILE A 1 61 ? -17.305 0.683 21.831 1.00 92.25 61 ILE A CA 1
ATOM 518 C C . ILE A 1 61 ? -18.100 0.854 20.525 1.00 92.25 61 ILE A C 1
ATOM 520 O O . ILE A 1 61 ? -18.018 0.008 19.633 1.00 92.25 61 ILE A O 1
ATOM 524 N N . LYS A 1 62 ? -18.803 1.988 20.365 1.00 90.62 62 LYS A N 1
ATOM 525 C CA . LYS A 1 62 ? -19.598 2.298 19.160 1.00 90.62 62 LYS A CA 1
ATOM 526 C C . LYS A 1 62 ? -18.755 2.277 17.880 1.00 90.62 62 LYS A C 1
ATOM 528 O O . LYS A 1 62 ? -19.236 1.834 16.842 1.00 90.62 62 LYS A O 1
ATOM 533 N N . HIS A 1 63 ? -17.493 2.700 17.952 1.00 90.31 63 HIS A N 1
ATOM 534 C CA . HIS A 1 63 ? -16.601 2.745 16.793 1.00 90.31 63 HIS A CA 1
ATOM 535 C C . HIS A 1 63 ? -16.301 1.347 16.237 1.00 90.31 63 HIS A C 1
ATOM 537 O O . HIS A 1 63 ? -16.401 1.110 15.034 1.00 90.31 63 HIS A O 1
ATOM 543 N N . PHE A 1 64 ? -16.009 0.396 17.125 1.00 94.19 64 PHE A N 1
ATOM 544 C CA . PHE A 1 64 ? -15.774 -0.999 16.753 1.00 94.19 64 PHE A CA 1
ATOM 545 C C . PHE A 1 64 ? -17.041 -1.686 16.232 1.00 94.19 64 PHE A C 1
ATOM 547 O O . PHE A 1 64 ? -16.964 -2.477 15.291 1.00 94.19 64 PHE A O 1
ATOM 554 N N . LEU A 1 65 ? -18.205 -1.375 16.814 1.00 94.56 65 LEU A N 1
ATOM 555 C CA . LEU A 1 65 ? -19.489 -1.901 16.346 1.00 94.56 65 LEU A CA 1
ATOM 556 C C . LEU A 1 65 ? -19.817 -1.408 14.932 1.00 94.56 65 LEU A C 1
ATOM 558 O O . LEU A 1 65 ? -20.100 -2.233 14.071 1.00 94.56 65 LEU A O 1
ATOM 562 N N . LEU A 1 66 ? -19.673 -0.106 14.660 1.00 93.56 66 LEU A N 1
ATOM 563 C CA . LEU A 1 66 ? -19.866 0.457 13.316 1.00 93.56 66 LEU A CA 1
ATOM 564 C C . LEU A 1 66 ? -18.920 -0.180 12.291 1.00 93.56 66 LEU A C 1
ATOM 566 O O . LEU A 1 66 ? -19.343 -0.557 11.198 1.00 93.56 66 LEU A O 1
ATOM 570 N N . ALA A 1 67 ? -17.646 -0.352 12.655 1.00 95.12 67 ALA A N 1
ATOM 571 C CA . ALA A 1 67 ? -16.670 -1.020 11.803 1.00 95.12 67 ALA A CA 1
ATOM 572 C C . ALA A 1 67 ? -17.072 -2.472 11.486 1.00 95.12 67 ALA A C 1
ATOM 574 O O . ALA A 1 67 ? -16.979 -2.901 10.336 1.00 95.12 67 ALA A O 1
ATOM 575 N N . ARG A 1 68 ? -17.560 -3.228 12.478 1.00 95.38 68 ARG A N 1
ATOM 576 C CA . ARG A 1 68 ? -18.058 -4.597 12.272 1.00 95.38 68 ARG A CA 1
ATOM 577 C C . ARG A 1 68 ? -19.334 -4.634 11.440 1.00 95.38 68 ARG A C 1
ATOM 579 O O . ARG A 1 68 ? -19.450 -5.506 10.584 1.00 95.38 68 ARG A O 1
ATOM 586 N N . ASP A 1 69 ? -20.247 -3.693 11.640 1.00 95.38 69 ASP A N 1
ATOM 587 C CA . ASP A 1 69 ? -21.495 -3.630 10.884 1.00 95.38 69 ASP A CA 1
ATOM 588 C C . ASP A 1 69 ? -21.226 -3.364 9.389 1.00 95.38 69 ASP A C 1
ATOM 590 O O . ASP A 1 69 ? -21.844 -3.999 8.538 1.00 95.38 69 ASP A O 1
ATOM 594 N N . ILE A 1 70 ? -20.236 -2.528 9.037 1.00 96.06 70 ILE A N 1
ATOM 595 C CA . ILE A 1 70 ? -19.790 -2.360 7.636 1.00 96.06 70 ILE A CA 1
ATOM 596 C C . ILE A 1 70 ? -19.287 -3.689 7.052 1.00 96.06 70 ILE A C 1
ATOM 598 O O . ILE A 1 70 ? -19.601 -4.029 5.908 1.00 96.06 70 ILE A O 1
ATOM 602 N N . LEU A 1 71 ? -18.538 -4.475 7.829 1.00 95.81 71 LEU A N 1
ATOM 603 C CA . LEU A 1 71 ? -18.079 -5.799 7.398 1.00 95.81 71 LEU A CA 1
ATOM 604 C C . LEU A 1 71 ? -19.218 -6.815 7.301 1.00 95.81 71 LEU A C 1
ATOM 606 O O . LEU A 1 71 ? -19.168 -7.710 6.461 1.00 95.81 71 LEU A O 1
ATOM 610 N N . ASP A 1 72 ? -20.261 -6.679 8.117 1.00 95.88 72 ASP A N 1
ATOM 611 C CA . ASP A 1 72 ? -21.459 -7.508 8.008 1.00 95.88 72 ASP A CA 1
ATOM 612 C C . ASP A 1 72 ? -22.262 -7.198 6.737 1.00 95.88 72 ASP A C 1
ATOM 614 O O . ASP A 1 72 ? -22.798 -8.122 6.126 1.00 95.88 72 ASP A O 1
ATOM 618 N N . LEU A 1 73 ? -22.270 -5.938 6.289 1.00 97.12 73 LEU A N 1
ATOM 619 C CA . LEU A 1 73 ? -22.843 -5.524 5.001 1.00 97.12 73 LEU A CA 1
ATOM 620 C C . LEU A 1 73 ? -22.007 -5.980 3.793 1.00 97.12 73 LEU A C 1
ATOM 622 O O . LEU A 1 73 ? -22.485 -5.930 2.660 1.00 97.12 73 LEU A O 1
ATOM 626 N N . THR A 1 74 ? -20.754 -6.389 3.994 1.00 95.75 74 THR A N 1
ATOM 627 C CA . THR A 1 74 ? -19.787 -6.651 2.911 1.00 95.75 74 THR A CA 1
ATOM 628 C C . THR A 1 74 ? -19.124 -8.023 2.995 1.00 95.75 74 THR A C 1
ATOM 630 O O . THR A 1 74 ? -18.047 -8.220 2.446 1.00 95.75 74 THR A O 1
ATOM 633 N N . LYS A 1 75 ? -19.778 -9.009 3.622 1.00 92.38 75 LYS A N 1
ATOM 634 C CA . LYS A 1 75 ? -19.228 -10.367 3.821 1.00 92.38 75 LYS A CA 1
ATOM 635 C C . LYS A 1 75 ? -18.775 -11.067 2.529 1.00 92.38 75 LYS A C 1
ATOM 637 O O . LYS A 1 75 ? -17.875 -11.896 2.575 1.00 92.38 75 LYS A O 1
ATOM 642 N N . ASP A 1 76 ? -19.384 -10.739 1.392 1.00 93.25 76 ASP A N 1
ATOM 643 C CA . ASP A 1 76 ? -19.073 -11.249 0.046 1.00 93.25 76 ASP A CA 1
ATOM 644 C C . ASP A 1 76 ? -17.942 -10.486 -0.676 1.00 93.25 76 ASP A C 1
ATOM 646 O O . ASP A 1 76 ? -17.574 -10.831 -1.805 1.00 93.25 76 ASP A O 1
ATOM 650 N N . ILE A 1 77 ? -17.401 -9.432 -0.061 1.00 95.19 77 ILE A N 1
ATOM 651 C CA . ILE A 1 77 ? -16.348 -8.584 -0.620 1.00 95.19 77 ILE A CA 1
ATOM 652 C C . ILE A 1 77 ? -15.136 -8.639 0.322 1.00 95.19 77 ILE A C 1
ATOM 654 O O . ILE A 1 77 ? -15.218 -8.169 1.454 1.00 95.19 77 ILE A O 1
ATOM 658 N N . PRO A 1 78 ? -13.983 -9.170 -0.120 1.00 94.75 78 PRO A N 1
ATOM 659 C CA . PRO A 1 78 ? -12.809 -9.255 0.736 1.00 94.75 78 PRO A CA 1
ATOM 660 C C . PRO A 1 78 ? -12.277 -7.864 1.080 1.00 94.75 78 PRO A C 1
ATOM 662 O O . PRO A 1 78 ? -12.304 -6.949 0.254 1.00 94.75 78 PRO A O 1
ATOM 665 N N . HIS A 1 79 ? -11.708 -7.734 2.274 1.00 94.88 79 HIS A N 1
ATOM 666 C CA . HIS A 1 79 ? -11.089 -6.502 2.745 1.00 94.88 79 HIS A CA 1
ATOM 667 C C . HIS A 1 79 ? -9.717 -6.752 3.367 1.00 94.88 79 HIS A C 1
ATOM 669 O O . HIS A 1 79 ? -9.382 -7.861 3.796 1.00 94.88 79 HIS A O 1
ATOM 675 N N . ILE A 1 80 ? -8.934 -5.682 3.458 1.00 94.69 80 ILE A N 1
ATOM 676 C CA . ILE A 1 80 ? -7.796 -5.589 4.378 1.00 94.69 80 ILE A CA 1
ATOM 677 C C . ILE A 1 80 ? -7.911 -4.293 5.174 1.00 94.69 80 ILE A C 1
ATOM 679 O O . ILE A 1 80 ? -8.653 -3.390 4.792 1.00 94.69 80 ILE A O 1
ATOM 683 N N . THR A 1 81 ? -7.152 -4.177 6.257 1.00 93.25 81 THR A N 1
ATOM 684 C CA . THR A 1 81 ? -7.070 -2.933 7.029 1.00 93.25 81 THR A CA 1
ATOM 685 C C . THR A 1 81 ? -5.742 -2.230 6.838 1.00 93.25 81 THR A C 1
ATOM 687 O O . THR A 1 81 ? -4.730 -2.846 6.492 1.00 93.25 81 THR A O 1
ATOM 690 N N . ARG A 1 82 ? -5.730 -0.920 7.076 1.00 88.56 82 ARG A N 1
ATOM 691 C CA . ARG A 1 82 ? -4.509 -0.111 7.079 1.00 88.56 82 ARG A CA 1
ATOM 692 C C . ARG A 1 82 ? -4.231 0.459 8.461 1.00 88.56 82 ARG A C 1
ATOM 694 O O . ARG A 1 82 ? -5.098 0.580 9.319 1.00 88.56 82 ARG A O 1
ATOM 701 N N . GLY A 1 83 ? -2.972 0.838 8.646 1.00 89.69 83 GLY A N 1
ATOM 702 C CA . GLY A 1 83 ? -2.541 1.586 9.820 1.00 89.69 83 GLY A CA 1
ATOM 703 C C . GLY A 1 83 ? -2.450 0.681 11.038 1.00 89.69 83 GLY A C 1
ATOM 704 O O . GLY A 1 83 ? -2.143 -0.501 10.912 1.00 89.69 83 GLY A O 1
ATOM 705 N N . SER A 1 84 ? -2.697 1.246 12.215 1.00 92.19 84 SER A N 1
ATOM 706 C CA . SER A 1 84 ? -2.540 0.535 13.484 1.00 92.19 84 SER A CA 1
ATOM 707 C C . SER A 1 84 ? -3.706 -0.368 13.858 1.00 92.19 84 SER A C 1
ATOM 709 O O . SER A 1 84 ? -3.612 -1.060 14.862 1.00 92.19 84 SER A O 1
ATOM 711 N N . CYS A 1 85 ? -4.797 -0.388 13.089 1.00 92.44 85 CYS A N 1
ATOM 712 C CA . CYS A 1 85 ? -5.964 -1.221 13.391 1.00 92.44 85 CYS A CA 1
ATOM 713 C C . CYS A 1 85 ? -5.591 -2.701 13.590 1.00 92.44 85 CYS A C 1
ATOM 715 O O . CYS A 1 85 ? -6.094 -3.365 14.499 1.00 92.44 85 CYS A O 1
ATOM 717 N N . GLY A 1 86 ? -4.626 -3.203 12.812 1.00 93.94 86 GLY A N 1
ATOM 718 C CA . GLY A 1 86 ? -4.137 -4.574 12.949 1.00 93.94 86 GLY A CA 1
ATOM 719 C C . GLY A 1 86 ? -3.307 -4.859 14.202 1.00 93.94 86 GLY A C 1
ATOM 720 O O . GLY A 1 86 ? -2.901 -5.998 14.395 1.00 93.94 86 GLY A O 1
ATOM 721 N N . SER A 1 87 ? -3.063 -3.864 15.054 1.00 95.38 87 SER A N 1
ATOM 722 C CA . SER A 1 87 ? -2.408 -4.039 16.350 1.00 95.38 87 SER A CA 1
ATOM 723 C C . SER A 1 87 ? -3.377 -4.447 17.470 1.00 95.38 87 SER A C 1
ATOM 725 O O . SER A 1 87 ? -2.934 -4.685 18.588 1.00 95.38 87 SER A O 1
ATOM 727 N N . SER A 1 88 ? -4.687 -4.526 17.212 1.00 96.44 88 SER A N 1
ATOM 728 C CA . SER A 1 88 ? -5.694 -4.910 18.211 1.00 96.44 88 SER A CA 1
ATOM 729 C C . SER A 1 88 ? -6.142 -6.365 18.054 1.00 96.44 88 SER A C 1
ATOM 731 O O . SER A 1 88 ? -6.571 -6.796 16.980 1.00 96.44 88 SER A O 1
ATOM 733 N N . LEU A 1 89 ? -6.071 -7.122 19.151 1.00 97.25 89 LEU A N 1
ATOM 734 C CA . LEU A 1 89 ? -6.637 -8.459 19.262 1.00 97.25 89 LEU A CA 1
ATOM 735 C C . LEU A 1 89 ? -8.164 -8.409 19.149 1.00 97.25 89 LEU A C 1
ATOM 737 O O . LEU A 1 89 ? -8.737 -9.286 18.512 1.00 97.25 89 LEU A O 1
ATOM 741 N N . VAL A 1 90 ? -8.826 -7.378 19.684 1.00 97.00 90 VAL A N 1
ATOM 742 C CA . VAL A 1 90 ? -10.275 -7.173 19.496 1.00 97.00 90 VAL A CA 1
ATOM 743 C C . VAL A 1 90 ? -10.606 -7.004 18.010 1.00 97.00 90 VAL A C 1
ATOM 745 O O . VAL A 1 90 ? -11.477 -7.711 17.503 1.00 97.00 90 VAL A O 1
ATOM 748 N N . CYS A 1 91 ? -9.856 -6.177 17.268 1.00 96.88 91 CYS A N 1
ATOM 749 C CA . CYS A 1 91 ? -10.012 -6.068 15.811 1.00 96.88 91 CYS A CA 1
ATOM 750 C C . CYS A 1 91 ? -9.809 -7.415 15.103 1.00 96.88 91 CYS A C 1
ATOM 752 O O . CYS A 1 91 ? -10.541 -7.738 14.166 1.00 96.88 91 CYS A O 1
ATOM 754 N N . TYR A 1 92 ? -8.832 -8.218 15.531 1.00 96.56 92 TYR A N 1
ATOM 755 C CA . TYR A 1 92 ? -8.633 -9.565 14.995 1.00 96.56 92 TYR A CA 1
ATOM 756 C C . TYR A 1 92 ? -9.819 -10.492 15.304 1.00 96.56 92 TYR A C 1
ATOM 758 O O . TYR A 1 92 ? -10.318 -11.169 14.408 1.00 96.56 92 TYR A O 1
ATOM 766 N N . LEU A 1 93 ? -10.333 -10.519 16.534 1.00 96.50 93 LEU A N 1
ATOM 767 C CA . LEU A 1 93 ? -11.453 -11.393 16.905 1.00 96.50 93 LEU A CA 1
ATOM 768 C C . LEU A 1 93 ? -12.767 -10.993 16.223 1.00 96.50 93 LEU A C 1
ATOM 770 O O . LEU A 1 93 ? -13.554 -11.859 15.844 1.00 96.50 93 LEU A O 1
ATOM 774 N N . MET A 1 94 ? -12.971 -9.697 15.986 1.00 96.00 94 MET A N 1
ATOM 775 C CA . MET A 1 94 ? -14.105 -9.163 15.226 1.00 96.00 94 MET A CA 1
ATOM 776 C C . MET A 1 94 ? -13.963 -9.335 13.710 1.00 96.00 94 MET A C 1
ATOM 778 O O . MET A 1 94 ? -14.870 -8.957 12.977 1.00 96.00 94 MET A O 1
ATOM 782 N N . GLY A 1 95 ? -12.848 -9.868 13.198 1.00 94.38 95 GLY A N 1
ATOM 783 C CA . GLY A 1 95 ? -12.625 -9.990 11.751 1.00 94.38 95 GLY A CA 1
ATOM 784 C C . GLY A 1 95 ? -12.338 -8.663 11.043 1.00 94.38 95 GLY A C 1
ATOM 785 O O . GLY A 1 95 ? -12.309 -8.626 9.817 1.00 94.38 95 GLY A O 1
ATOM 786 N N . ILE A 1 96 ? -12.119 -7.585 11.801 1.00 95.81 96 ILE A N 1
ATOM 787 C CA . ILE A 1 96 ? -11.720 -6.277 11.277 1.00 95.81 96 ILE A CA 1
ATOM 788 C C . ILE A 1 96 ? -10.314 -6.383 10.687 1.00 95.81 96 ILE A C 1
ATOM 790 O O . ILE A 1 96 ? -10.117 -6.093 9.513 1.00 95.81 96 ILE A O 1
ATOM 794 N N . SER A 1 97 ? -9.356 -6.883 11.467 1.00 94.94 97 SER A N 1
ATOM 795 C CA . SER A 1 97 ? -7.992 -7.184 11.015 1.00 94.94 97 SER A CA 1
ATOM 796 C C . SER A 1 97 ? -7.827 -8.669 10.704 1.00 94.94 97 SER A C 1
ATOM 798 O O . SER A 1 97 ? -8.423 -9.502 11.378 1.00 94.94 97 SER A O 1
ATOM 800 N N . ASN A 1 98 ? -6.956 -9.018 9.756 1.00 92.25 98 ASN A N 1
ATOM 801 C CA . ASN A 1 98 ? -6.568 -10.407 9.451 1.00 92.25 98 ASN A CA 1
ATOM 802 C C . ASN A 1 98 ? -5.220 -10.814 10.065 1.00 92.25 98 ASN A C 1
ATOM 804 O O . ASN A 1 98 ? -4.700 -11.896 9.792 1.00 92.25 98 ASN A O 1
ATOM 808 N N . ILE A 1 99 ? -4.652 -9.943 10.896 1.00 91.94 99 ILE A N 1
ATOM 809 C CA . ILE A 1 99 ? -3.372 -10.145 11.571 1.00 91.94 99 ILE A CA 1
ATOM 810 C C . ILE A 1 99 ? -3.658 -10.529 13.013 1.00 91.94 99 ILE A C 1
ATOM 812 O O . ILE A 1 99 ? -4.427 -9.840 13.675 1.00 91.94 99 ILE A O 1
ATOM 816 N N . ASP A 1 100 ? -3.027 -11.600 13.489 1.00 94.31 100 ASP A N 1
ATOM 817 C CA . ASP A 1 100 ? -3.027 -11.996 14.896 1.00 94.31 100 ASP A CA 1
ATOM 818 C C . ASP A 1 100 ? -1.899 -11.233 15.622 1.00 94.31 100 ASP A C 1
ATOM 820 O O . ASP A 1 100 ? -0.735 -11.632 15.527 1.00 94.31 100 ASP A O 1
ATOM 824 N N . PRO A 1 101 ? -2.191 -10.120 16.324 1.00 95.62 101 PRO A N 1
ATOM 825 C CA . PRO A 1 101 ? -1.145 -9.243 16.848 1.00 95.62 101 PRO A CA 1
ATOM 826 C C . PRO A 1 101 ? -0.382 -9.861 18.019 1.00 95.62 101 PRO A C 1
ATOM 828 O O . PRO A 1 101 ? 0.720 -9.419 18.324 1.00 95.62 101 PRO A O 1
ATOM 831 N N . VAL A 1 102 ? -0.953 -10.868 18.686 1.00 95.00 102 VAL A N 1
ATOM 832 C CA . VAL A 1 102 ? -0.271 -11.580 19.772 1.00 95.00 102 VAL A CA 1
ATOM 833 C C . VAL A 1 102 ? 0.748 -12.551 19.191 1.00 95.00 102 VAL A C 1
ATOM 835 O O . VAL A 1 102 ? 1.861 -12.625 19.696 1.00 95.00 102 VAL A O 1
ATOM 838 N N . LYS A 1 103 ? 0.396 -13.259 18.108 1.00 93.75 103 LYS A N 1
ATOM 839 C CA . LYS A 1 103 ? 1.329 -14.147 17.401 1.00 93.75 103 LYS A CA 1
ATOM 840 C C . LYS A 1 103 ? 2.500 -13.374 16.791 1.00 93.75 103 LYS A C 1
ATOM 842 O O . LYS A 1 103 ? 3.627 -13.843 16.852 1.00 93.75 103 LYS A O 1
ATOM 847 N N . GLU A 1 104 ? 2.221 -12.220 16.190 1.00 92.56 104 GLU A N 1
ATOM 848 C CA . GLU A 1 104 ? 3.224 -11.434 15.457 1.00 92.56 104 GLU A CA 1
ATOM 849 C C . GLU A 1 104 ? 3.941 -10.382 16.330 1.00 92.56 104 GLU A C 1
ATOM 851 O O . GLU A 1 104 ? 4.703 -9.561 15.810 1.00 92.56 104 GLU A O 1
ATOM 856 N N . GLU A 1 105 ? 3.696 -10.397 17.648 1.00 91.69 105 GLU A N 1
ATOM 857 C CA . GLU A 1 105 ? 4.299 -9.488 18.634 1.00 91.69 105 GLU A CA 1
ATOM 858 C C . GLU A 1 105 ? 4.149 -8.016 18.220 1.00 91.69 105 GLU A C 1
ATOM 860 O O . GLU A 1 105 ? 5.118 -7.286 17.991 1.00 91.69 105 GLU A O 1
ATOM 865 N N . ILE A 1 106 ? 2.898 -7.600 18.028 1.00 94.19 106 ILE A N 1
ATOM 866 C CA . ILE A 1 106 ? 2.520 -6.238 17.649 1.00 94.19 106 ILE A CA 1
ATOM 867 C C . ILE A 1 106 ? 1.907 -5.546 18.869 1.00 94.19 106 ILE A C 1
ATOM 869 O O . ILE A 1 106 ? 0.974 -6.064 19.505 1.00 94.19 106 ILE A O 1
ATOM 873 N N . SER A 1 107 ? 2.418 -4.359 19.194 1.00 93.19 107 SER A N 1
ATOM 874 C CA . SER A 1 107 ? 2.016 -3.630 20.395 1.00 93.19 107 SER A CA 1
ATOM 875 C C . SER A 1 107 ? 0.637 -2.998 20.218 1.00 93.19 107 SER A C 1
ATOM 877 O O . SER A 1 107 ? 0.379 -2.291 19.242 1.00 93.19 107 SER A O 1
ATOM 879 N N . PHE A 1 108 ? -0.254 -3.206 21.194 1.00 94.25 108 PHE A N 1
ATOM 880 C CA . PHE A 1 108 ? -1.572 -2.559 21.197 1.00 94.25 108 PHE A CA 1
ATOM 881 C C . PHE A 1 108 ? -1.463 -1.043 21.339 1.00 94.25 108 PHE A C 1
ATOM 883 O O . PHE A 1 108 ? -2.285 -0.319 20.771 1.00 94.25 108 PHE A O 1
ATOM 890 N N . SER A 1 109 ? -0.443 -0.553 22.054 1.00 92.38 109 SER A N 1
ATOM 891 C CA . SER A 1 109 ? -0.302 0.874 22.345 1.00 92.38 109 SER A CA 1
ATOM 892 C C . SER A 1 109 ? -0.176 1.712 21.075 1.00 92.38 109 SER A C 1
ATOM 894 O O . SER A 1 109 ? -0.601 2.869 21.053 1.00 92.38 109 SER A O 1
ATOM 896 N N . ARG A 1 110 ? 0.313 1.103 19.986 1.00 91.38 110 ARG A N 1
ATOM 897 C CA . ARG A 1 110 ? 0.399 1.718 18.663 1.00 91.38 110 ARG A CA 1
ATOM 898 C C . ARG A 1 110 ? -0.970 2.047 18.055 1.00 91.38 110 ARG A C 1
ATOM 900 O O . ARG A 1 110 ? -1.066 2.968 17.230 1.00 91.38 110 ARG A O 1
ATOM 907 N N . PHE A 1 111 ? -2.009 1.308 18.442 1.00 92.44 111 PHE A N 1
ATOM 908 C CA . PHE A 1 111 ? -3.407 1.569 18.102 1.00 92.44 111 PHE A CA 1
ATOM 909 C C . PHE A 1 111 ? -4.051 2.496 19.128 1.00 92.44 111 PHE A C 1
ATOM 911 O O . PHE A 1 111 ? -4.431 3.615 18.779 1.00 92.44 111 PHE A O 1
ATOM 918 N N . LEU A 1 112 ? -4.095 2.078 20.394 1.00 91.19 112 LEU A N 1
ATOM 919 C CA . LEU A 1 112 ? -4.767 2.807 21.462 1.00 91.19 112 LEU A CA 1
ATOM 920 C C . LEU A 1 112 ? -3.967 2.736 22.764 1.00 91.19 112 LEU A C 1
ATOM 922 O O . LEU A 1 112 ? -3.529 1.672 23.186 1.00 91.19 112 LEU A O 1
ATOM 926 N N . ASN A 1 113 ? -3.805 3.879 23.429 1.00 90.94 113 ASN A N 1
ATOM 927 C CA . ASN A 1 113 ? -3.164 3.968 24.738 1.00 90.94 113 ASN A CA 1
ATOM 928 C C . ASN A 1 113 ? -3.734 5.138 25.557 1.00 90.94 113 ASN A C 1
ATOM 930 O O . ASN A 1 113 ? -4.484 5.973 25.043 1.00 90.94 113 ASN A O 1
ATOM 934 N N . LYS A 1 114 ? -3.372 5.208 26.844 1.00 88.75 114 LYS A N 1
ATOM 935 C CA . LYS A 1 114 ? -3.862 6.243 27.771 1.00 88.75 114 LYS A CA 1
ATOM 936 C C . LYS A 1 114 ? -3.516 7.671 27.321 1.00 88.75 114 LYS A C 1
ATOM 938 O O . LYS A 1 114 ? -4.376 8.544 27.423 1.00 88.75 114 LYS A O 1
ATOM 943 N N . TYR A 1 115 ? -2.341 7.878 26.719 1.00 87.56 115 TYR A N 1
ATOM 944 C CA . TYR A 1 115 ? -1.844 9.171 26.222 1.00 87.56 115 TYR A CA 1
ATOM 945 C C . TYR A 1 115 ? -2.400 9.571 24.844 1.00 87.56 115 TYR A C 1
ATOM 947 O O . TYR A 1 115 ? -1.964 10.565 24.257 1.00 87.56 115 TYR A O 1
ATOM 955 N N . ARG A 1 116 ? -3.316 8.790 24.261 1.00 80.94 116 ARG A N 1
ATOM 956 C CA . ARG A 1 116 ? -3.979 9.123 22.997 1.00 80.94 116 ARG A CA 1
ATOM 957 C C . ARG A 1 116 ? -5.341 9.750 23.293 1.00 80.94 116 ARG A C 1
ATOM 959 O O . ARG A 1 116 ? -6.169 9.131 23.961 1.00 80.94 116 ARG A O 1
ATOM 966 N N . LYS A 1 117 ? -5.524 10.997 22.849 1.00 74.44 117 LYS A N 1
ATOM 967 C CA . LYS A 1 117 ? -6.773 11.759 23.020 1.00 74.44 117 LYS A CA 1
ATOM 968 C C . LYS A 1 117 ? -7.772 11.460 21.898 1.00 74.44 117 LYS A C 1
ATOM 970 O O . LYS A 1 117 ? -8.925 11.183 22.179 1.00 74.44 117 LYS A O 1
ATOM 975 N N . VAL A 1 118 ? -7.288 11.426 20.657 1.00 73.44 118 VAL A N 1
ATOM 976 C CA . VAL A 1 118 ? -8.107 11.193 19.457 1.00 73.44 118 VAL A CA 1
ATOM 977 C C . VAL A 1 118 ? -8.488 9.708 19.326 1.00 73.44 118 VAL A C 1
ATOM 979 O O . VAL A 1 118 ? -7.631 8.851 19.606 1.00 73.44 118 VAL A O 1
ATOM 982 N N . PRO A 1 119 ? -9.721 9.391 18.879 1.00 73.19 119 PRO A N 1
ATOM 983 C CA . PRO A 1 119 ? -10.115 8.041 18.495 1.00 73.19 119 PRO A CA 1
ATOM 984 C C . PRO A 1 119 ? -9.130 7.396 17.509 1.00 73.19 119 PRO A C 1
ATOM 986 O O . PRO A 1 119 ? -8.496 8.086 16.707 1.00 73.19 119 PRO A O 1
ATOM 989 N N . PRO A 1 120 ? -8.933 6.072 17.570 1.00 76.31 120 PRO A N 1
ATOM 990 C CA . PRO A 1 120 ? -8.076 5.400 16.614 1.00 76.31 120 PRO A CA 1
ATOM 991 C C . PRO A 1 120 ? -8.804 5.214 15.274 1.00 76.31 120 PRO A C 1
ATOM 993 O O . PRO A 1 120 ? -9.930 4.733 15.256 1.00 76.31 120 PRO A O 1
ATOM 996 N N . ASP A 1 121 ? -8.141 5.532 14.162 1.00 82.62 121 ASP A N 1
ATOM 997 C CA . ASP A 1 121 ? -8.693 5.313 12.820 1.00 82.62 121 ASP A CA 1
ATOM 998 C C . ASP A 1 121 ? -8.839 3.809 12.503 1.00 82.62 121 ASP A C 1
ATOM 1000 O O . ASP A 1 121 ? -7.901 3.017 12.702 1.00 82.62 121 ASP A O 1
ATOM 1004 N N . ILE A 1 122 ? -9.999 3.421 11.962 1.00 90.06 122 ILE A N 1
ATOM 1005 C CA . ILE A 1 122 ? -10.235 2.113 11.338 1.00 90.06 122 ILE A CA 1
ATOM 1006 C C . ILE A 1 122 ? -10.466 2.329 9.841 1.00 90.06 122 ILE A C 1
ATOM 1008 O O . ILE A 1 122 ? -11.527 2.783 9.412 1.00 90.06 122 ILE A O 1
ATOM 1012 N N . ASP A 1 123 ? -9.461 1.954 9.053 1.00 93.19 123 ASP A N 1
ATOM 1013 C CA . ASP A 1 123 ? -9.460 2.123 7.602 1.00 93.19 123 ASP A CA 1
ATOM 1014 C C . ASP A 1 123 ? -9.591 0.765 6.911 1.00 93.19 123 ASP A C 1
ATOM 1016 O O . ASP A 1 123 ? -8.760 -0.130 7.119 1.00 93.19 123 ASP A O 1
ATOM 1020 N N . PHE A 1 124 ? -10.584 0.640 6.034 1.00 95.81 124 PHE A N 1
ATOM 1021 C CA . PHE A 1 124 ? -10.826 -0.545 5.223 1.00 95.81 124 PHE A CA 1
ATOM 1022 C C . PHE A 1 124 ? -10.426 -0.322 3.775 1.00 95.81 124 PHE A C 1
ATOM 1024 O O . PHE A 1 124 ? -10.809 0.655 3.143 1.00 95.81 124 PHE A O 1
ATOM 1031 N N . ASP A 1 125 ? -9.713 -1.286 3.219 1.00 95.88 125 ASP A N 1
ATOM 1032 C CA . ASP A 1 125 ? -9.421 -1.382 1.800 1.00 95.88 125 ASP A CA 1
ATOM 1033 C C . ASP A 1 125 ? -10.293 -2.466 1.171 1.00 95.88 125 ASP A C 1
ATOM 1035 O O . ASP A 1 125 ? -10.191 -3.634 1.542 1.00 95.88 125 ASP A O 1
ATOM 1039 N N . PHE A 1 126 ? -11.071 -2.089 0.160 1.00 96.56 126 PHE A N 1
ATOM 1040 C CA . PHE A 1 126 ? -11.882 -2.999 -0.651 1.00 96.56 126 PHE A CA 1
ATOM 1041 C C . PHE A 1 126 ? -11.364 -3.069 -2.100 1.00 96.56 126 PHE A C 1
ATOM 1043 O O . PHE A 1 126 ? -10.577 -2.208 -2.518 1.00 96.56 126 PHE A O 1
ATOM 1050 N N . PRO A 1 127 ? -11.794 -4.049 -2.922 1.00 96.38 127 PRO A N 1
ATOM 1051 C CA . PRO A 1 127 ? -11.566 -4.015 -4.360 1.00 96.38 127 PRO A CA 1
ATOM 1052 C C . PRO A 1 127 ? -12.027 -2.677 -4.946 1.00 96.38 127 PRO A C 1
ATOM 1054 O O . PRO A 1 127 ? -13.142 -2.219 -4.694 1.00 96.38 127 PRO A O 1
ATOM 1057 N N . HIS A 1 128 ? -11.178 -2.035 -5.748 1.00 94.25 128 HIS A N 1
ATOM 1058 C CA . HIS A 1 128 ? -11.441 -0.697 -6.274 1.00 94.25 128 HIS A CA 1
ATOM 1059 C C . HIS A 1 128 ? -12.730 -0.624 -7.101 1.00 94.25 128 HIS A C 1
ATOM 1061 O O . HIS A 1 128 ? -13.437 0.373 -7.046 1.00 94.25 128 HIS A O 1
ATOM 1067 N N . ASN A 1 129 ? -13.049 -1.700 -7.820 1.00 92.88 129 ASN A N 1
ATOM 1068 C CA . ASN A 1 129 ? -14.242 -1.861 -8.647 1.00 92.88 129 ASN A CA 1
ATOM 1069 C C . ASN A 1 129 ? -15.494 -2.274 -7.851 1.00 92.88 129 ASN A C 1
ATOM 1071 O O . ASN A 1 129 ? -16.562 -2.421 -8.439 1.00 92.88 129 ASN A O 1
ATOM 1075 N N . LYS A 1 130 ? -15.376 -2.495 -6.536 1.00 95.38 130 LYS A N 1
ATOM 1076 C CA . LYS A 1 130 ? -16.491 -2.843 -5.639 1.00 95.38 130 LYS A CA 1
ATOM 1077 C C . LYS A 1 130 ? -16.765 -1.788 -4.577 1.00 95.38 130 LYS A C 1
ATOM 1079 O O . LYS A 1 130 ? -17.787 -1.860 -3.910 1.00 95.38 130 LYS A O 1
ATOM 1084 N N . ARG A 1 131 ? -15.900 -0.785 -4.445 1.00 94.31 131 ARG A N 1
ATOM 1085 C CA . ARG A 1 131 ? -16.027 0.253 -3.421 1.00 94.31 131 ARG A CA 1
ATOM 1086 C C . ARG A 1 131 ? -17.349 1.026 -3.493 1.00 94.31 131 ARG A C 1
ATOM 1088 O O . ARG A 1 131 ? -17.937 1.287 -2.454 1.00 94.31 131 ARG A O 1
ATOM 1095 N N . GLU A 1 132 ? -17.842 1.342 -4.688 1.00 93.25 132 GLU A N 1
ATOM 1096 C CA . GLU A 1 132 ? -19.129 2.047 -4.823 1.00 93.25 132 GLU A CA 1
ATOM 1097 C C . GLU A 1 132 ? -20.307 1.186 -4.339 1.00 93.25 132 GLU A C 1
ATOM 1099 O O . GLU A 1 132 ? -21.219 1.692 -3.696 1.00 93.25 132 GLU A O 1
ATOM 1104 N N . ILE A 1 133 ? -20.240 -0.140 -4.519 1.00 95.94 133 ILE A N 1
ATOM 1105 C CA . ILE A 1 133 ? -21.225 -1.075 -3.947 1.00 95.94 133 ILE A CA 1
ATOM 1106 C C . ILE A 1 133 ? -21.159 -1.044 -2.416 1.00 95.94 133 ILE A C 1
ATOM 1108 O O . ILE A 1 133 ? -22.195 -1.073 -1.759 1.00 95.94 133 ILE A O 1
ATOM 1112 N N . VAL A 1 134 ? -19.957 -0.958 -1.838 1.00 96.75 134 VAL A N 1
ATOM 1113 C CA . VAL A 1 134 ? -19.795 -0.821 -0.384 1.00 96.75 134 VAL A CA 1
ATOM 1114 C C . VAL A 1 134 ? -20.452 0.468 0.112 1.00 96.75 134 VAL A C 1
ATOM 1116 O O . VAL A 1 134 ? -21.243 0.412 1.050 1.00 96.75 134 VAL A O 1
ATOM 1119 N N . PHE A 1 135 ? -20.189 1.611 -0.533 1.00 95.56 135 PHE A N 1
ATOM 1120 C CA . PHE A 1 135 ? -20.852 2.869 -0.177 1.00 95.56 135 PHE A CA 1
ATOM 1121 C C . PHE A 1 135 ? -22.369 2.780 -0.315 1.00 95.56 135 PHE A C 1
ATOM 1123 O O . PHE A 1 135 ? -23.070 3.215 0.593 1.00 95.56 135 PHE A O 1
ATOM 1130 N N . LYS A 1 136 ? -22.873 2.163 -1.389 1.00 95.62 136 LYS A N 1
ATOM 1131 C CA . LYS A 1 136 ? -24.310 1.971 -1.591 1.00 95.62 136 LYS A CA 1
ATOM 1132 C C . LYS A 1 136 ? -24.938 1.154 -0.464 1.00 95.62 136 LYS A C 1
ATOM 1134 O O . LYS A 1 136 ? -25.921 1.589 0.112 1.00 95.62 136 LYS A O 1
ATOM 1139 N N . ARG A 1 137 ? -24.329 0.037 -0.056 1.00 97.19 137 ARG A N 1
ATOM 1140 C CA . ARG A 1 137 ? -24.846 -0.774 1.062 1.00 97.19 137 ARG A CA 1
ATOM 1141 C C . ARG A 1 137 ? -24.817 -0.037 2.401 1.00 97.19 137 ARG A C 1
ATOM 1143 O O . ARG A 1 137 ? -25.717 -0.211 3.217 1.00 97.19 137 ARG A O 1
ATOM 1150 N N . VAL A 1 138 ? -23.789 0.781 2.639 1.00 96.31 138 VAL A N 1
ATOM 1151 C CA . VAL A 1 138 ? -23.727 1.648 3.827 1.00 96.31 138 VAL A CA 1
ATOM 1152 C C . VAL A 1 138 ? -24.835 2.702 3.769 1.00 96.31 138 VAL A C 1
ATOM 1154 O O . VAL A 1 138 ? -25.533 2.896 4.761 1.00 96.31 138 VAL A O 1
ATOM 1157 N N . TYR A 1 139 ? -25.045 3.332 2.613 1.00 95.31 139 TYR A N 1
ATOM 1158 C CA . TYR A 1 139 ? -26.163 4.246 2.398 1.00 95.31 139 TYR A CA 1
ATOM 1159 C C . TYR A 1 139 ? -27.510 3.559 2.639 1.00 95.31 139 TYR A C 1
ATOM 1161 O O . TYR A 1 139 ? -28.307 4.066 3.409 1.00 95.31 139 TYR A O 1
ATOM 1169 N N . ASP A 1 140 ? -27.748 2.373 2.085 1.00 95.50 140 ASP A N 1
ATOM 1170 C CA . ASP A 1 140 ? -29.023 1.662 2.248 1.00 95.50 140 ASP A CA 1
ATOM 1171 C C . ASP A 1 140 ? -29.314 1.318 3.716 1.00 95.50 140 ASP A C 1
ATOM 1173 O O . ASP A 1 140 ? -30.466 1.289 4.143 1.00 95.50 140 ASP A O 1
ATOM 1177 N N . LYS A 1 141 ? -28.266 1.076 4.514 1.00 95.56 141 LYS A N 1
ATOM 1178 C CA . LYS A 1 141 ? -28.398 0.753 5.938 1.00 95.56 141 LYS A CA 1
ATOM 1179 C C . LYS A 1 141 ? -28.623 1.980 6.823 1.00 95.56 141 LYS A C 1
ATOM 1181 O O . LYS A 1 141 ? -29.373 1.886 7.793 1.00 95.56 141 LYS A O 1
ATOM 1186 N N . TYR A 1 142 ? -27.919 3.078 6.552 1.00 94.44 142 TYR A N 1
ATOM 1187 C CA . TYR A 1 142 ? -27.856 4.241 7.448 1.00 94.44 142 TYR A CA 1
ATOM 1188 C C . TYR A 1 142 ? -28.548 5.491 6.892 1.00 94.44 142 TYR A C 1
ATOM 1190 O O . TYR A 1 142 ? -28.855 6.399 7.656 1.00 94.44 142 TYR A O 1
ATOM 1198 N N . ASN A 1 143 ? -28.819 5.534 5.594 1.00 91.94 143 ASN A N 1
ATOM 1199 C CA . ASN A 1 143 ? -29.527 6.587 4.876 1.00 91.94 143 ASN A CA 1
ATOM 1200 C C . ASN A 1 143 ? -29.004 7.998 5.210 1.00 91.94 143 ASN A C 1
ATOM 1202 O O . ASN A 1 143 ? -27.834 8.312 4.992 1.00 91.94 143 ASN A O 1
ATOM 1206 N N . ASP A 1 144 ? -29.852 8.843 5.787 1.00 90.94 144 ASP A N 1
ATOM 1207 C CA . ASP A 1 144 ? -29.589 10.224 6.172 1.00 90.94 144 ASP A CA 1
ATOM 1208 C C . ASP A 1 144 ? -28.708 10.358 7.423 1.00 90.94 144 ASP A C 1
ATOM 1210 O O . ASP A 1 144 ? -28.387 11.472 7.828 1.00 90.94 144 ASP A O 1
ATOM 1214 N N . LYS A 1 145 ? -28.287 9.242 8.031 1.00 94.12 145 LYS A N 1
ATOM 1215 C CA . LYS A 1 145 ? -27.397 9.197 9.202 1.00 94.12 145 LYS A CA 1
ATOM 1216 C C . LYS A 1 145 ? -25.923 9.042 8.857 1.00 94.12 145 LYS A C 1
ATOM 1218 O O . LYS A 1 145 ? -25.096 9.082 9.767 1.00 94.12 145 LYS A O 1
ATOM 1223 N N . VAL A 1 146 ? -25.575 8.857 7.585 1.00 95.06 146 VAL A N 1
ATOM 1224 C CA . VAL A 1 146 ? -24.186 8.739 7.126 1.00 95.06 146 VAL A CA 1
ATOM 1225 C C . VAL A 1 146 ? -23.860 9.841 6.123 1.00 95.06 146 VAL A C 1
ATOM 1227 O O . VAL A 1 146 ? -24.661 10.167 5.250 1.00 95.06 146 VAL A O 1
ATOM 1230 N N . CYS A 1 147 ? -22.663 10.413 6.226 1.00 95.38 147 CYS A N 1
ATOM 1231 C CA . CYS A 1 147 ? -22.162 11.374 5.247 1.00 95.38 147 CYS A CA 1
ATOM 1232 C C . CYS A 1 147 ? -20.677 11.179 4.951 1.00 95.38 147 CYS A C 1
ATOM 1234 O O . CYS A 1 147 ? -19.944 10.549 5.716 1.00 95.38 147 CYS A O 1
ATOM 1236 N N . ARG A 1 148 ? -20.237 11.734 3.818 1.00 95.75 148 ARG A N 1
ATOM 1237 C CA . ARG A 1 148 ? -18.842 11.783 3.387 1.00 95.75 148 ARG A CA 1
ATOM 1238 C C . ARG A 1 148 ? -18.238 13.150 3.650 1.00 95.75 148 ARG A C 1
ATOM 1240 O O . ARG A 1 148 ? -18.824 14.180 3.324 1.00 95.75 148 ARG A O 1
ATOM 1247 N N . ILE A 1 149 ? -17.021 13.135 4.171 1.00 95.62 149 ILE A N 1
ATOM 1248 C CA . ILE A 1 149 ? -16.256 14.346 4.475 1.00 95.62 149 ILE A CA 1
ATOM 1249 C C . ILE A 1 149 ? -15.597 14.894 3.197 1.00 95.62 149 ILE A C 1
ATOM 1251 O O . ILE A 1 149 ? -15.485 14.200 2.178 1.00 95.62 149 ILE A O 1
ATOM 1255 N N . SER A 1 150 ? -15.133 16.135 3.246 1.00 96.44 150 SER A N 1
ATOM 1256 C CA . SER A 1 150 ? -14.456 16.826 2.147 1.00 96.44 150 SER A CA 1
ATOM 1257 C C . SER A 1 150 ? -12.945 16.952 2.377 1.00 96.44 150 SER A C 1
ATOM 1259 O O . SER A 1 150 ? -12.438 16.793 3.478 1.00 96.44 150 SER A O 1
ATOM 1261 N N . ASN A 1 151 ? -12.194 17.274 1.327 1.00 96.06 151 ASN A N 1
ATOM 1262 C CA . ASN A 1 151 ? -10.916 17.968 1.442 1.00 96.06 151 ASN A CA 1
ATOM 1263 C C . ASN A 1 151 ? -11.133 19.437 1.092 1.00 96.06 151 ASN A C 1
ATOM 1265 O O . ASN A 1 151 ? -11.775 19.745 0.080 1.00 96.06 151 ASN A O 1
ATOM 1269 N N . HIS A 1 152 ? -10.517 20.325 1.863 1.00 95.88 152 HIS A N 1
ATOM 1270 C CA . HIS A 1 152 ? -10.460 21.748 1.546 1.00 95.88 152 HIS A CA 1
ATOM 1271 C C . HIS A 1 152 ? -9.271 22.000 0.623 1.00 95.88 152 HIS A C 1
ATOM 1273 O O . HIS A 1 152 ? -8.113 21.785 0.992 1.00 95.88 152 HIS A O 1
ATOM 1279 N N . ILE A 1 153 ? -9.551 22.373 -0.625 1.00 95.50 153 ILE A N 1
ATOM 1280 C CA . ILE A 1 153 ? -8.511 22.595 -1.626 1.00 95.50 153 ILE A CA 1
ATOM 1281 C C . ILE A 1 153 ? -8.185 24.079 -1.672 1.00 95.50 153 ILE A C 1
ATOM 1283 O O . ILE A 1 153 ? -9.036 24.888 -2.023 1.00 95.50 153 ILE A O 1
ATOM 1287 N N . TYR A 1 154 ? -6.926 24.405 -1.393 1.00 96.00 154 TYR A N 1
ATOM 1288 C CA . TYR A 1 154 ? -6.377 25.754 -1.500 1.00 96.00 154 TYR A CA 1
ATOM 1289 C C . TYR A 1 154 ? -5.427 25.863 -2.691 1.00 96.00 154 TYR A C 1
ATOM 1291 O O . TYR A 1 154 ? -4.789 24.883 -3.110 1.00 96.00 154 TYR A O 1
ATOM 1299 N N . TYR A 1 155 ? -5.300 27.064 -3.239 1.00 96.25 155 TYR A N 1
ATOM 1300 C CA . TYR A 1 155 ? -4.328 27.357 -4.282 1.00 96.25 155 TYR A CA 1
ATOM 1301 C C . TYR A 1 155 ? -2.900 27.326 -3.724 1.00 96.25 155 TYR A C 1
ATOM 1303 O O . TYR A 1 155 ? -2.434 28.225 -3.035 1.00 96.25 155 TYR A O 1
ATOM 1311 N N . LYS A 1 156 ? -2.159 26.276 -4.082 1.00 93.31 156 LYS A N 1
ATOM 1312 C CA . LYS A 1 156 ? -0.703 26.196 -3.880 1.00 93.31 156 LYS A CA 1
ATOM 1313 C C . LYS A 1 156 ? 0.033 26.841 -5.051 1.00 93.31 156 LYS A C 1
ATOM 1315 O O . LYS A 1 156 ? -0.519 26.883 -6.149 1.00 93.31 156 LYS A O 1
ATOM 1320 N N . ASP A 1 157 ? 1.295 27.214 -4.854 1.00 91.62 157 ASP A N 1
ATOM 1321 C CA . ASP A 1 157 ? 2.188 27.857 -5.837 1.00 91.62 157 ASP A CA 1
ATOM 1322 C C . ASP A 1 157 ? 1.948 27.437 -7.309 1.00 91.62 157 ASP A C 1
ATOM 1324 O O . ASP A 1 157 ? 1.575 28.251 -8.154 1.00 91.62 157 ASP A O 1
ATOM 1328 N N . LYS A 1 158 ? 2.051 26.134 -7.615 1.00 90.94 158 LYS A N 1
ATOM 1329 C CA . LYS A 1 158 ? 1.868 25.611 -8.985 1.00 90.94 158 LYS A CA 1
ATOM 1330 C C . LYS A 1 158 ? 0.435 25.705 -9.510 1.00 90.94 158 LYS A C 1
ATOM 1332 O O . LYS A 1 158 ? 0.233 25.874 -10.710 1.00 90.94 158 LYS A O 1
ATOM 1337 N N . SER A 1 159 ? -0.567 25.504 -8.657 1.00 92.62 159 SER A N 1
ATOM 1338 C CA . SER A 1 159 ? -1.977 25.638 -9.053 1.00 92.62 159 SER A CA 1
ATOM 1339 C C . SER A 1 159 ? -2.379 27.099 -9.219 1.00 92.62 159 SER A C 1
ATOM 1341 O O . SER A 1 159 ? -3.070 27.393 -10.187 1.00 92.62 159 SER A O 1
ATOM 1343 N N . ALA A 1 160 ? -1.899 27.983 -8.337 1.00 94.75 160 ALA A N 1
ATOM 1344 C CA . ALA A 1 160 ? -2.098 29.426 -8.409 1.00 94.75 160 ALA A CA 1
ATOM 1345 C C . ALA A 1 160 ? -1.506 29.970 -9.711 1.00 94.75 160 ALA A C 1
ATOM 1347 O O . ALA A 1 160 ? -2.211 30.586 -10.495 1.00 94.75 160 ALA A O 1
ATOM 1348 N N . LEU A 1 161 ? -0.255 29.608 -10.021 1.00 93.81 161 LEU A N 1
ATOM 1349 C CA . LEU A 1 161 ? 0.411 30.010 -11.260 1.00 93.81 161 LEU A CA 1
ATOM 1350 C C . LEU A 1 161 ? -0.363 29.559 -12.505 1.00 93.81 161 LEU A C 1
ATOM 1352 O O . LEU A 1 161 ? -0.548 30.326 -13.442 1.00 93.81 161 LEU A O 1
ATOM 1356 N N . ARG A 1 162 ? -0.813 28.299 -12.540 1.00 92.69 162 ARG A N 1
ATOM 1357 C CA . ARG A 1 162 ? -1.569 27.784 -13.692 1.00 92.69 162 ARG A CA 1
ATOM 1358 C C . ARG A 1 162 ? -2.915 28.473 -13.853 1.00 92.69 162 ARG A C 1
ATOM 1360 O O . ARG A 1 162 ? -3.347 28.623 -14.988 1.00 92.69 162 ARG A O 1
ATOM 1367 N N . GLN A 1 163 ? -3.577 28.816 -12.753 1.00 93.94 163 GLN A N 1
ATOM 1368 C CA . GLN A 1 163 ? -4.831 29.551 -12.808 1.00 93.94 163 GLN A CA 1
ATOM 1369 C C . GLN A 1 163 ? -4.582 30.994 -13.254 1.00 93.94 163 GLN A C 1
ATOM 1371 O O . GLN A 1 163 ? -5.182 31.405 -14.231 1.00 93.94 163 GLN A O 1
ATOM 1376 N N . ALA A 1 164 ? -3.599 31.687 -12.674 1.00 95.44 164 ALA A N 1
ATOM 1377 C CA . ALA A 1 164 ? -3.196 33.035 -13.072 1.00 95.44 164 ALA A CA 1
ATOM 1378 C C . ALA A 1 164 ? -2.871 33.145 -14.569 1.00 95.44 164 ALA A C 1
ATOM 1380 O O . ALA A 1 164 ? -3.314 34.064 -15.240 1.00 95.44 164 ALA A O 1
ATOM 1381 N N . ILE A 1 165 ? -2.163 32.163 -15.131 1.00 94.38 165 ILE A N 1
ATOM 1382 C CA . ILE A 1 165 ? -1.859 32.127 -16.570 1.00 94.38 165 ILE A CA 1
ATOM 1383 C C . ILE A 1 165 ? -3.130 32.028 -17.423 1.00 94.38 165 ILE A C 1
ATOM 1385 O O . ILE A 1 165 ? -3.216 32.675 -18.467 1.00 94.38 165 ILE A O 1
ATOM 1389 N N . LYS A 1 166 ? -4.125 31.248 -16.981 1.00 93.19 166 LYS A N 1
ATOM 1390 C CA . LYS A 1 166 ? -5.428 31.184 -17.657 1.00 93.19 166 LYS A CA 1
ATOM 1391 C C . LYS A 1 166 ? -6.205 32.483 -17.506 1.00 93.19 166 LYS A C 1
ATOM 1393 O O . LYS A 1 166 ? -6.761 32.943 -18.495 1.00 93.19 166 LYS A O 1
ATOM 1398 N N . ASP A 1 167 ? -6.223 33.053 -16.303 1.00 94.75 167 ASP A N 1
ATOM 1399 C CA . ASP A 1 167 ? -6.911 34.309 -15.993 1.00 94.75 167 ASP A CA 1
ATOM 1400 C C . ASP A 1 167 ? -6.341 35.458 -16.846 1.00 94.75 167 ASP A C 1
ATOM 1402 O O . ASP A 1 167 ? -7.092 36.273 -17.364 1.00 94.75 167 ASP A O 1
ATOM 1406 N N . CYS A 1 168 ? -5.030 35.456 -17.119 1.00 94.19 168 CYS A N 1
ATOM 1407 C CA . CYS A 1 168 ? -4.381 36.383 -18.054 1.00 94.19 168 CYS A CA 1
ATOM 1408 C C . CYS A 1 168 ? -4.614 36.033 -19.544 1.00 94.19 168 CYS A C 1
ATOM 1410 O O . CYS A 1 168 ? -3.954 36.573 -20.433 1.00 94.19 168 CYS A O 1
ATOM 1412 N N . GLY A 1 169 ? -5.528 35.115 -19.864 1.00 91.25 169 GLY A N 1
ATOM 1413 C CA . GLY A 1 169 ? -5.983 34.838 -21.229 1.00 91.25 169 GLY A CA 1
ATOM 1414 C C . GLY A 1 169 ? -5.115 33.873 -22.044 1.00 91.25 169 GLY A C 1
ATOM 1415 O O . GLY A 1 169 ? -5.260 33.822 -23.266 1.00 91.25 169 GLY A O 1
ATOM 1416 N N . VAL A 1 170 ? -4.210 33.103 -21.427 1.00 87.88 170 VAL A N 1
ATOM 1417 C CA . VAL A 1 170 ? -3.480 32.042 -22.145 1.00 87.88 170 VAL A CA 1
ATOM 1418 C C . VAL A 1 170 ? -4.404 30.844 -22.369 1.00 87.88 170 VAL A C 1
ATOM 1420 O O . VAL A 1 170 ? -4.799 30.145 -21.431 1.00 87.88 170 VAL A O 1
ATOM 1423 N N . LYS A 1 171 ? -4.738 30.593 -23.638 1.00 86.56 171 LYS A N 1
ATOM 1424 C CA . LYS A 1 171 ? -5.592 29.479 -24.069 1.00 86.56 171 LYS A CA 1
ATOM 1425 C C . LYS A 1 171 ? -4.782 28.184 -24.232 1.00 86.56 171 LYS A C 1
ATOM 1427 O O . LYS A 1 171 ? -3.571 28.198 -24.430 1.00 86.56 171 LYS A O 1
ATOM 1432 N N . GLY A 1 172 ? -5.466 27.043 -24.163 1.00 83.31 172 GLY A N 1
ATOM 1433 C CA . GLY A 1 172 ? -4.867 25.725 -24.390 1.00 83.31 172 GLY A CA 1
ATOM 1434 C C . GLY A 1 172 ? -4.325 25.026 -23.136 1.00 83.31 172 GLY A C 1
ATOM 1435 O O . GLY A 1 172 ? -4.574 25.403 -21.986 1.00 83.31 172 GLY A O 1
ATOM 1436 N N . ARG A 1 173 ? -3.625 23.907 -23.355 1.00 81.31 173 ARG A N 1
ATOM 1437 C CA . ARG A 1 173 ? -3.176 23.019 -22.277 1.00 81.31 173 ARG A CA 1
ATOM 1438 C C . ARG A 1 173 ? -1.866 23.509 -21.666 1.00 81.31 173 ARG A C 1
ATOM 1440 O O . ARG A 1 173 ? -0.784 23.232 -22.165 1.00 81.31 173 ARG A O 1
ATOM 1447 N N . ILE A 1 174 ? -1.964 24.122 -20.494 1.00 84.62 174 ILE A N 1
ATOM 1448 C CA . ILE A 1 174 ? -0.794 24.542 -19.716 1.00 84.62 174 ILE A CA 1
ATOM 1449 C C . ILE A 1 174 ? -0.128 23.332 -19.041 1.00 84.62 174 ILE A C 1
ATOM 1451 O O . ILE A 1 174 ? -0.752 22.657 -18.201 1.00 84.62 174 ILE A O 1
ATOM 1455 N N . ASN A 1 175 ? 1.143 23.084 -19.374 1.00 81.00 175 ASN A N 1
ATOM 1456 C CA . ASN A 1 175 ? 1.966 22.012 -18.805 1.00 81.00 175 ASN A CA 1
ATOM 1457 C C . ASN A 1 175 ? 2.086 22.165 -17.274 1.00 81.00 175 ASN A C 1
ATOM 1459 O O . ASN A 1 175 ? 2.284 23.252 -16.743 1.00 81.00 175 ASN A O 1
ATOM 1463 N N . LYS A 1 176 ? 1.932 21.068 -16.522 1.00 75.25 176 LYS A N 1
ATOM 1464 C CA . LYS A 1 176 ? 1.954 21.102 -15.047 1.00 75.25 176 LYS A CA 1
ATOM 1465 C C . LYS A 1 176 ? 3.373 21.157 -14.460 1.00 75.25 176 LYS A C 1
ATOM 1467 O O . LYS A 1 176 ? 3.525 21.562 -13.310 1.00 75.25 176 LYS A O 1
ATOM 1472 N N . LYS A 1 177 ? 4.384 20.681 -15.193 1.00 70.44 177 LYS A N 1
ATOM 1473 C CA . LYS A 1 177 ? 5.751 20.470 -14.689 1.00 70.44 177 LYS A CA 1
ATOM 1474 C C . LYS A 1 177 ? 6.748 21.524 -15.162 1.00 70.44 177 LYS A C 1
ATOM 1476 O O . LYS A 1 177 ? 7.659 21.831 -14.407 1.00 70.44 177 LYS A O 1
ATOM 1481 N N . GLU A 1 178 ? 6.564 22.063 -16.361 1.00 71.75 178 GLU A N 1
ATOM 1482 C CA . GLU A 1 178 ? 7.569 22.911 -17.034 1.00 71.75 178 GLU A CA 1
ATOM 1483 C C . GLU A 1 178 ? 7.145 24.375 -17.164 1.00 71.75 178 GLU A C 1
ATOM 1485 O O . GLU A 1 178 ? 7.865 25.201 -17.713 1.00 71.75 178 GLU A O 1
ATOM 1490 N N . ASN A 1 179 ? 5.971 24.711 -16.643 1.00 78.31 179 ASN A N 1
ATOM 1491 C CA . ASN A 1 179 ? 5.395 26.027 -16.818 1.00 78.31 179 ASN A CA 1
ATOM 1492 C C . ASN A 1 179 ? 5.884 27.033 -15.766 1.00 78.31 179 ASN A C 1
ATOM 1494 O O . ASN A 1 179 ? 5.984 26.702 -14.584 1.00 78.31 179 ASN A O 1
ATOM 1498 N N . ASN A 1 180 ? 6.149 28.264 -16.199 1.00 86.62 180 ASN A N 1
ATOM 1499 C CA . ASN A 1 180 ? 6.561 29.389 -15.363 1.00 86.62 180 ASN A CA 1
ATOM 1500 C C . ASN A 1 180 ? 6.136 30.718 -16.017 1.00 86.62 180 ASN A C 1
ATOM 1502 O O . ASN A 1 180 ? 5.851 30.754 -17.211 1.00 86.62 180 ASN A O 1
ATOM 1506 N N . ALA A 1 181 ? 6.103 31.807 -15.244 1.00 86.00 181 ALA A N 1
ATOM 1507 C CA . ALA A 1 181 ? 5.652 33.109 -15.743 1.00 86.00 181 ALA A CA 1
ATOM 1508 C C . ALA A 1 181 ? 6.571 33.709 -16.828 1.00 86.00 181 ALA A C 1
ATOM 1510 O O . ALA A 1 181 ? 6.106 34.497 -17.642 1.00 86.00 181 ALA A O 1
ATOM 1511 N N . ASN A 1 182 ? 7.853 33.320 -16.888 1.00 87.75 182 ASN A N 1
ATOM 1512 C CA . ASN A 1 182 ? 8.784 33.826 -17.906 1.00 87.75 182 ASN A CA 1
ATOM 1513 C C . ASN A 1 182 ? 8.465 33.310 -19.315 1.00 87.75 182 ASN A C 1
ATOM 1515 O O . ASN A 1 182 ? 8.945 33.890 -20.279 1.00 87.75 182 ASN A O 1
ATOM 1519 N N . LEU A 1 183 ? 7.655 32.254 -19.442 1.00 87.25 183 LEU A N 1
ATOM 1520 C CA . LEU A 1 183 ? 7.175 31.770 -20.741 1.00 87.25 183 LEU A CA 1
ATOM 1521 C C . LEU A 1 183 ? 6.153 32.716 -21.389 1.00 87.25 183 LEU A C 1
ATOM 1523 O O . LEU A 1 183 ? 5.803 32.520 -22.547 1.00 87.25 183 LEU A O 1
ATOM 1527 N N . TYR A 1 184 ? 5.681 33.726 -20.653 1.00 88.69 184 TYR A N 1
ATOM 1528 C CA . TYR A 1 184 ? 4.710 34.713 -21.121 1.00 88.69 184 TYR A CA 1
ATOM 1529 C C . TYR A 1 184 ? 5.219 36.129 -20.811 1.00 88.69 184 TYR A C 1
ATOM 1531 O O . TYR A 1 184 ? 4.678 36.777 -19.914 1.00 88.69 184 TYR A O 1
ATOM 1539 N N . PRO A 1 185 ? 6.278 36.612 -21.494 1.00 88.44 185 PRO A N 1
ATOM 1540 C CA . PRO A 1 185 ? 6.973 37.848 -21.127 1.00 88.44 185 PRO A CA 1
ATOM 1541 C C . PRO A 1 185 ? 6.047 39.065 -21.023 1.00 88.44 185 PRO A C 1
ATOM 1543 O O . PRO A 1 185 ? 6.097 39.777 -20.023 1.00 88.44 185 PRO A O 1
ATOM 1546 N N . GLU A 1 186 ? 5.142 39.233 -21.990 1.00 91.75 186 GLU A N 1
ATOM 1547 C CA . GLU A 1 186 ? 4.192 40.355 -22.056 1.00 91.75 186 GLU A CA 1
ATOM 1548 C C . GLU A 1 186 ? 3.198 40.377 -20.889 1.00 91.75 186 GLU A C 1
ATOM 1550 O O . GLU A 1 186 ? 2.787 41.437 -20.435 1.00 91.75 186 GLU A O 1
ATOM 1555 N N . LYS A 1 187 ? 2.848 39.203 -20.355 1.00 91.75 187 LYS A N 1
ATOM 1556 C CA . LYS A 1 187 ? 1.847 39.033 -19.286 1.00 91.75 187 LYS A CA 1
ATOM 1557 C C . LYS A 1 187 ? 2.478 38.691 -17.941 1.00 91.75 187 LYS A C 1
ATOM 1559 O O . LYS A 1 187 ? 1.781 38.399 -16.972 1.00 91.75 187 LYS A O 1
ATOM 1564 N N . LYS A 1 188 ? 3.812 38.673 -17.864 1.00 93.00 188 LYS A N 1
ATOM 1565 C CA . LYS A 1 188 ? 4.557 38.138 -16.719 1.00 93.00 188 LYS A CA 1
ATOM 1566 C C . LYS A 1 188 ? 4.202 38.858 -15.421 1.00 93.00 188 LYS A C 1
ATOM 1568 O O . LYS A 1 188 ? 4.018 38.190 -14.405 1.00 93.00 188 LYS A O 1
ATOM 1573 N N . LYS A 1 189 ? 4.118 40.193 -15.448 1.00 94.56 189 LYS A N 1
ATOM 1574 C CA . LYS A 1 189 ? 3.788 41.005 -14.264 1.00 94.56 189 LYS A CA 1
ATOM 1575 C C . LYS A 1 189 ? 2.390 40.664 -13.742 1.00 94.56 189 LYS A C 1
ATOM 1577 O O . LYS A 1 189 ? 2.259 40.339 -12.563 1.00 94.56 189 LYS A O 1
ATOM 1582 N N . ASP A 1 190 ? 1.397 40.618 -14.626 1.00 95.56 190 ASP A N 1
ATOM 1583 C CA . ASP A 1 190 ? 0.008 40.302 -14.272 1.00 95.56 190 ASP A CA 1
ATOM 1584 C C . ASP A 1 190 ? -0.139 38.867 -13.770 1.00 95.56 190 ASP A C 1
ATOM 1586 O O . ASP A 1 190 ? -0.784 38.626 -12.753 1.00 95.56 190 ASP A O 1
ATOM 1590 N N . ILE A 1 191 ? 0.539 37.914 -14.415 1.00 95.44 191 ILE A N 1
ATOM 1591 C CA . ILE A 1 191 ? 0.563 36.512 -13.988 1.00 95.44 191 ILE A CA 1
ATOM 1592 C C . ILE A 1 191 ? 1.148 36.385 -12.581 1.00 95.44 191 ILE A C 1
ATOM 1594 O O . ILE A 1 191 ? 0.610 35.646 -11.758 1.00 95.44 191 ILE A O 1
ATOM 1598 N N . VAL A 1 192 ? 2.265 37.061 -12.294 1.00 95.88 192 VAL A N 1
ATOM 1599 C CA . VAL A 1 192 ? 2.906 37.006 -10.971 1.00 95.88 192 VAL A CA 1
ATOM 1600 C C . VAL A 1 192 ? 2.020 37.663 -9.918 1.00 95.88 192 VAL A C 1
ATOM 1602 O O . VAL A 1 192 ? 1.821 37.070 -8.858 1.00 95.88 192 VAL A O 1
ATOM 1605 N N . LYS A 1 193 ? 1.441 38.829 -10.220 1.00 97.12 193 LYS A N 1
ATOM 1606 C CA . LYS A 1 193 ? 0.494 39.513 -9.335 1.00 97.12 193 LYS A CA 1
ATOM 1607 C C . LYS A 1 193 ? -0.698 38.610 -9.017 1.00 97.12 193 LYS A C 1
ATOM 1609 O O . LYS A 1 193 ? -0.921 38.278 -7.856 1.00 97.12 193 LYS A O 1
ATOM 1614 N N . ARG A 1 194 ? -1.382 38.108 -10.049 1.00 96.81 194 ARG A N 1
ATOM 1615 C CA . ARG A 1 194 ? -2.554 37.240 -9.900 1.00 96.81 194 ARG A CA 1
ATOM 1616 C C . ARG A 1 194 ? -2.228 35.930 -9.189 1.00 96.81 194 ARG A C 1
ATOM 1618 O O . ARG A 1 194 ? -3.019 35.429 -8.398 1.00 96.81 194 ARG A O 1
ATOM 1625 N N . LYS A 1 195 ? -1.050 35.356 -9.440 1.00 96.19 195 LYS A N 1
ATOM 1626 C CA . LYS A 1 195 ? -0.574 34.174 -8.713 1.00 96.19 195 LYS A CA 1
ATOM 1627 C C . LYS A 1 195 ? -0.466 34.462 -7.215 1.00 96.19 195 LYS A C 1
ATOM 1629 O O . LYS A 1 195 ? -0.885 33.612 -6.435 1.00 96.19 195 LYS A O 1
ATOM 1634 N N . ASN A 1 196 ? 0.115 35.599 -6.834 1.00 96.44 196 ASN A N 1
ATOM 1635 C CA . ASN A 1 196 ? 0.288 35.966 -5.430 1.00 96.44 196 ASN A CA 1
ATOM 1636 C C . ASN A 1 196 ? -1.065 36.211 -4.751 1.00 96.44 196 ASN A C 1
ATOM 1638 O O . ASN A 1 196 ? -1.256 35.720 -3.648 1.00 96.44 196 ASN A O 1
ATOM 1642 N N . GLU A 1 197 ? -2.010 36.862 -5.437 1.00 97.00 197 GLU A N 1
ATOM 1643 C CA . GLU A 1 197 ? -3.395 37.026 -4.960 1.00 97.00 197 GLU A CA 1
ATOM 1644 C C . GLU A 1 197 ? -4.105 35.687 -4.739 1.00 97.00 197 GLU A C 1
ATOM 1646 O O . GLU A 1 197 ? -4.856 35.531 -3.790 1.00 97.00 197 GLU A O 1
ATOM 1651 N N . LEU A 1 198 ? -3.889 34.709 -5.623 1.00 96.69 198 LEU A N 1
ATOM 1652 C CA . LEU A 1 198 ? -4.514 33.394 -5.497 1.00 96.69 198 LEU A CA 1
ATOM 1653 C C . LEU A 1 198 ? -3.835 32.516 -4.444 1.00 96.69 198 LEU A C 1
ATOM 1655 O O . LEU A 1 198 ? -4.437 31.554 -3.984 1.00 96.69 198 LEU A O 1
ATOM 1659 N N . GLN A 1 199 ? -2.562 32.732 -4.123 1.00 95.69 199 GLN A N 1
ATOM 1660 C CA . GLN A 1 199 ? -1.805 31.785 -3.313 1.00 95.69 199 GLN A CA 1
ATOM 1661 C C . GLN A 1 199 ? -2.308 31.764 -1.865 1.00 95.69 199 GLN A C 1
ATOM 1663 O O . GLN A 1 199 ? -2.220 32.751 -1.154 1.00 95.69 199 GLN A O 1
ATOM 1668 N N . GLY A 1 200 ? -2.752 30.592 -1.409 1.00 95.56 200 GLY A N 1
ATOM 1669 C CA . GLY A 1 200 ? -3.349 30.421 -0.083 1.00 95.56 200 GLY A CA 1
ATOM 1670 C C . GLY A 1 200 ? -4.869 30.557 -0.071 1.00 95.56 200 GLY A C 1
ATOM 1671 O O . GLY A 1 200 ? -5.484 30.081 0.875 1.00 95.56 200 GLY A O 1
ATOM 1672 N N . GLU A 1 201 ? -5.478 31.075 -1.139 1.00 97.31 201 GLU A N 1
ATOM 1673 C CA . GLU A 1 201 ? -6.930 31.231 -1.223 1.00 97.31 201 GLU A CA 1
ATOM 1674 C C . GLU A 1 201 ? -7.657 29.890 -1.319 1.00 97.31 201 GLU A C 1
ATOM 1676 O O . GLU A 1 201 ? -7.194 28.929 -1.963 1.00 97.31 201 GLU A O 1
ATOM 1681 N N . PHE A 1 202 ? -8.829 29.834 -0.681 1.00 96.44 202 PHE A N 1
ATOM 1682 C CA . PHE A 1 202 ? -9.720 28.686 -0.772 1.00 96.44 202 PHE A CA 1
ATOM 1683 C C . PHE A 1 202 ? -10.254 28.556 -2.197 1.00 96.44 202 PHE A C 1
ATOM 1685 O O . PHE A 1 202 ? -10.690 29.521 -2.819 1.00 96.44 202 PHE A O 1
ATOM 1692 N N . ARG A 1 203 ? -10.221 27.337 -2.735 1.00 94.06 203 ARG A N 1
ATOM 1693 C CA . ARG A 1 203 ? -10.616 27.072 -4.118 1.00 94.06 203 ARG A CA 1
ATOM 1694 C C . ARG A 1 203 ? -11.963 26.377 -4.220 1.00 94.06 203 ARG A C 1
ATOM 1696 O O . ARG A 1 203 ? -12.800 26.812 -4.998 1.00 94.06 203 ARG A O 1
ATOM 1703 N N . HIS A 1 204 ? -12.119 25.235 -3.554 1.00 94.75 204 HIS A N 1
ATOM 1704 C CA . HIS A 1 204 ? -13.372 24.473 -3.494 1.00 94.75 204 HIS A CA 1
ATOM 1705 C C . HIS A 1 204 ? -13.258 23.299 -2.515 1.00 94.75 204 HIS A C 1
ATOM 1707 O O . HIS A 1 204 ? -12.162 22.854 -2.155 1.00 94.75 204 HIS A O 1
ATOM 1713 N N . TYR A 1 205 ? -14.413 22.734 -2.172 1.00 96.06 205 TYR A N 1
ATOM 1714 C CA . TYR A 1 205 ? -14.528 21.436 -1.520 1.00 96.06 205 TYR A CA 1
ATOM 1715 C C . TYR A 1 205 ? -14.395 20.315 -2.549 1.00 96.06 205 TYR A C 1
ATOM 1717 O O . TYR A 1 205 ? -15.090 20.301 -3.563 1.00 96.06 205 TYR A O 1
ATOM 1725 N N . SER A 1 206 ? -13.520 19.350 -2.287 1.00 94.81 206 SER A N 1
ATOM 1726 C CA . SER A 1 206 ? -13.466 18.098 -3.052 1.00 94.81 206 SER A CA 1
ATOM 1727 C C . SER A 1 206 ? -13.869 16.936 -2.156 1.00 94.81 206 SER A C 1
ATOM 1729 O O . SER A 1 206 ? -13.609 16.980 -0.961 1.00 94.81 206 SER A O 1
ATOM 1731 N N . LEU A 1 207 ? -14.475 15.888 -2.699 1.00 93.69 207 LEU A N 1
ATOM 1732 C CA . LEU A 1 207 ? -14.877 14.732 -1.900 1.00 93.69 207 LEU A CA 1
ATOM 1733 C C . LEU A 1 207 ? -13.648 14.002 -1.321 1.00 93.69 207 LEU A C 1
ATOM 1735 O O . LEU A 1 207 ? -12.697 13.704 -2.054 1.00 93.69 207 LEU A O 1
ATOM 1739 N N . HIS A 1 208 ? -13.652 13.690 -0.020 1.00 94.00 208 HIS A N 1
ATOM 1740 C CA . HIS A 1 208 ? -12.592 12.881 0.588 1.00 94.00 208 HIS A CA 1
ATOM 1741 C C . HIS A 1 208 ? -12.605 11.469 0.003 1.00 94.00 208 HIS A C 1
ATOM 1743 O O . HIS A 1 208 ? -13.657 10.911 -0.321 1.00 94.00 208 HIS A O 1
ATOM 1749 N N . CYS A 1 209 ? -11.427 10.862 -0.138 1.00 89.94 209 CYS A N 1
ATOM 1750 C CA . CYS A 1 209 ? -11.292 9.617 -0.884 1.00 89.94 209 CYS A CA 1
ATOM 1751 C C . CYS A 1 209 ? -12.073 8.450 -0.267 1.00 89.94 209 CYS A C 1
ATOM 1753 O O . CYS A 1 209 ? -12.563 7.634 -1.038 1.00 89.94 209 CYS A O 1
ATOM 1755 N N . GLY A 1 210 ? -12.245 8.388 1.057 1.00 91.75 210 GLY A N 1
ATOM 1756 C CA . GLY A 1 210 ? -12.967 7.282 1.702 1.00 91.75 210 GLY A CA 1
ATOM 1757 C C . GLY A 1 210 ? -13.758 7.622 2.962 1.00 91.75 210 GLY A C 1
ATOM 1758 O O . GLY A 1 210 ? -14.423 6.750 3.501 1.00 91.75 210 GLY A O 1
ATOM 1759 N N . GLY A 1 211 ? -13.691 8.863 3.430 1.00 93.94 211 GLY A N 1
ATOM 1760 C CA . GLY A 1 211 ? -14.026 9.192 4.817 1.00 93.94 211 GLY A CA 1
ATOM 1761 C C . GLY A 1 211 ? -15.507 9.381 5.012 1.00 93.94 211 GLY A C 1
ATOM 1762 O O . GLY A 1 211 ? -16.088 10.264 4.378 1.00 93.94 211 GLY A O 1
ATOM 1763 N N . ILE A 1 212 ? -16.073 8.560 5.888 1.00 94.81 212 ILE A N 1
ATOM 1764 C CA . ILE A 1 212 ? -17.464 8.625 6.313 1.00 94.81 212 ILE A CA 1
ATOM 1765 C C . ILE A 1 212 ? -17.562 8.847 7.817 1.00 94.81 212 ILE A C 1
ATOM 1767 O O . ILE A 1 212 ? -16.730 8.361 8.587 1.00 94.81 212 ILE A O 1
ATOM 1771 N N . ILE A 1 213 ? -18.600 9.571 8.218 1.00 94.25 213 ILE A N 1
ATOM 1772 C CA . ILE A 1 213 ? -18.976 9.782 9.616 1.00 94.25 213 ILE A CA 1
ATOM 1773 C C . ILE A 1 213 ? -20.473 9.518 9.794 1.00 94.25 213 ILE A C 1
ATOM 1775 O O . ILE A 1 213 ? -21.234 9.511 8.823 1.00 94.25 213 ILE A O 1
ATOM 1779 N N . PHE A 1 214 ? -20.882 9.302 11.045 1.00 92.94 214 PHE A N 1
ATOM 1780 C CA . PHE A 1 214 ? -22.244 8.916 11.405 1.00 92.94 214 PHE A CA 1
ATOM 1781 C C . PHE A 1 214 ? -22.873 9.900 12.398 1.00 92.94 214 PHE A C 1
ATOM 1783 O O . PHE A 1 214 ? -22.199 10.405 13.299 1.00 92.94 214 PHE A O 1
ATOM 1790 N N . TYR A 1 215 ? -24.180 10.118 12.262 1.00 92.44 215 TYR A N 1
ATOM 1791 C CA . TYR A 1 215 ? -25.002 10.935 13.155 1.00 92.44 215 TYR A CA 1
ATOM 1792 C C . TYR A 1 215 ? -26.205 10.138 13.661 1.00 92.44 215 TYR A C 1
ATOM 1794 O O . TYR A 1 215 ? -26.899 9.489 12.890 1.00 92.44 215 TYR A O 1
ATOM 1802 N N . GLU A 1 216 ? -26.513 10.218 14.955 1.00 88.88 216 GLU A N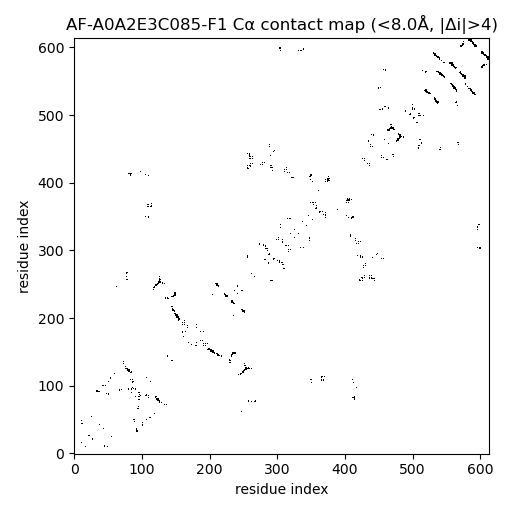 1
ATOM 1803 C CA . GLU A 1 216 ? -27.621 9.442 15.539 1.00 88.88 216 GLU A CA 1
ATOM 1804 C C . GLU A 1 216 ? -29.005 9.921 15.056 1.00 88.88 216 GLU A C 1
ATOM 1806 O O . GLU A 1 216 ? -29.890 9.100 14.786 1.00 88.88 216 GLU A O 1
ATOM 1811 N N . LYS A 1 217 ? -29.161 11.245 14.903 1.00 91.44 217 LYS A N 1
ATOM 1812 C CA . LYS A 1 217 ? -30.409 11.941 14.534 1.00 91.44 217 LYS A CA 1
ATOM 1813 C C . LYS A 1 217 ? -30.450 12.426 13.073 1.00 91.44 217 LYS A C 1
ATOM 1815 O O . LYS A 1 217 ? -31.342 13.187 12.724 1.00 91.44 217 LYS A O 1
ATOM 1820 N N . GLY A 1 218 ? -29.493 12.004 12.245 1.00 93.06 218 GLY A N 1
ATOM 1821 C CA . GLY A 1 218 ? -29.344 12.469 10.861 1.00 93.06 218 GLY A CA 1
ATOM 1822 C C . GLY A 1 218 ? -28.278 13.558 10.686 1.00 93.06 218 GLY A C 1
ATOM 1823 O O . GLY A 1 218 ? -27.859 14.208 11.646 1.00 93.06 218 GLY A O 1
ATOM 1824 N N . VAL A 1 219 ? -27.793 13.710 9.453 1.00 93.88 219 VAL A N 1
ATOM 1825 C CA . VAL A 1 219 ? -26.745 14.671 9.076 1.00 93.88 219 VAL A CA 1
ATOM 1826 C C . VAL A 1 219 ? -27.299 16.107 9.151 1.00 93.88 219 VAL A C 1
ATOM 1828 O O . VAL A 1 219 ? -28.338 16.379 8.543 1.00 93.88 219 VAL A O 1
ATOM 1831 N N . PRO A 1 220 ? -26.627 17.044 9.854 1.00 94.31 220 PRO A N 1
ATOM 1832 C CA . PRO A 1 220 ? -27.079 18.433 9.963 1.00 94.31 220 PRO A CA 1
ATOM 1833 C C . PRO A 1 220 ? -27.194 19.114 8.596 1.00 94.31 220 PRO A C 1
ATOM 1835 O O . PRO A 1 220 ? -26.301 18.998 7.758 1.00 94.31 220 PRO A O 1
ATOM 1838 N N . LYS A 1 221 ? -28.304 19.821 8.351 1.00 93.06 221 LYS A N 1
ATOM 1839 C CA . LYS A 1 221 ? -28.626 20.374 7.022 1.00 93.06 221 LYS A CA 1
ATOM 1840 C C . LYS A 1 221 ? -27.695 21.515 6.595 1.00 93.06 221 LYS A C 1
ATOM 1842 O O . LYS A 1 221 ? -27.423 21.664 5.410 1.00 93.06 221 LYS A O 1
ATOM 1847 N N . ASP A 1 222 ? -27.186 22.291 7.544 1.00 94.50 222 ASP A N 1
ATOM 1848 C CA . ASP A 1 222 ? -26.340 23.475 7.344 1.00 94.50 222 ASP A CA 1
ATOM 1849 C C . ASP A 1 222 ? -24.926 23.148 6.825 1.00 94.50 222 ASP A C 1
ATOM 1851 O O . ASP A 1 222 ? -24.281 23.974 6.161 1.00 94.50 222 ASP A O 1
ATOM 1855 N N . ILE A 1 223 ? -24.451 21.924 7.073 1.00 94.69 223 ILE A N 1
ATOM 1856 C CA . ILE A 1 223 ? -23.131 21.457 6.629 1.00 94.69 223 ILE A CA 1
ATOM 1857 C C . ILE A 1 223 ? -23.171 20.652 5.327 1.00 94.69 223 ILE A C 1
ATOM 1859 O O . ILE A 1 223 ? -22.110 20.275 4.826 1.00 94.69 223 ILE A O 1
ATOM 1863 N N . ILE A 1 224 ? -24.349 20.378 4.764 1.00 95.00 224 ILE A N 1
ATOM 1864 C CA . ILE A 1 224 ? -24.492 19.611 3.520 1.00 95.00 224 ILE A CA 1
ATOM 1865 C C . ILE A 1 224 ? -24.055 20.467 2.325 1.00 95.00 224 ILE A C 1
ATOM 1867 O O . ILE A 1 224 ? -24.470 21.612 2.177 1.00 95.00 224 ILE A O 1
ATOM 1871 N N . LEU A 1 225 ? -23.207 19.900 1.462 1.00 91.94 225 LEU A N 1
ATOM 1872 C CA . LEU A 1 225 ? -22.765 20.526 0.209 1.00 91.94 225 LEU A CA 1
ATOM 1873 C C . LEU A 1 225 ? -23.514 19.991 -1.004 1.00 91.94 225 LEU A C 1
ATOM 1875 O O . LEU A 1 225 ? -23.901 20.751 -1.886 1.00 91.94 225 LEU A O 1
ATOM 1879 N N . LYS A 1 226 ? -23.663 18.669 -1.072 1.00 81.00 226 LYS A N 1
ATOM 1880 C CA . LYS A 1 226 ? -24.292 17.986 -2.196 1.00 81.00 226 LYS A CA 1
ATOM 1881 C C . LYS A 1 226 ? -25.073 16.797 -1.673 1.00 81.00 226 LYS A C 1
ATOM 1883 O O . LYS A 1 226 ? -24.509 15.950 -0.977 1.00 81.00 226 LYS A O 1
ATOM 1888 N N . LYS A 1 227 ? -26.352 16.749 -2.032 1.00 77.00 227 LYS A N 1
ATOM 1889 C CA . LYS A 1 227 ? -27.235 15.612 -1.804 1.00 77.00 227 LYS A CA 1
ATOM 1890 C C . LYS A 1 227 ? -27.582 15.015 -3.163 1.00 77.00 227 LYS A C 1
ATOM 1892 O O . LYS A 1 227 ? -28.046 15.737 -4.039 1.00 77.00 227 LYS A O 1
ATOM 1897 N N . GLU A 1 228 ? -27.306 13.731 -3.329 1.00 75.88 228 GLU A N 1
ATOM 1898 C CA . GLU A 1 228 ? -27.697 12.951 -4.500 1.00 75.88 228 GLU A CA 1
ATOM 1899 C C . GLU A 1 228 ? -28.626 11.832 -4.037 1.00 75.88 228 GLU A C 1
ATOM 1901 O O . GLU A 1 228 ? -28.448 11.282 -2.944 1.00 75.88 228 GLU A O 1
ATOM 1906 N N . ASP A 1 229 ? -29.627 11.512 -4.851 1.00 76.81 229 ASP A N 1
ATOM 1907 C CA . ASP A 1 229 ? -30.508 10.387 -4.568 1.00 76.81 229 ASP A CA 1
ATOM 1908 C C . ASP A 1 229 ? -29.708 9.087 -4.644 1.00 76.81 229 ASP A C 1
ATOM 1910 O O . ASP A 1 229 ? -28.918 8.879 -5.562 1.00 76.81 229 ASP A O 1
ATOM 1914 N N . ASN A 1 230 ? -29.929 8.189 -3.683 1.00 80.88 230 ASN A N 1
ATOM 1915 C CA . ASN A 1 230 ? -29.244 6.899 -3.583 1.00 80.88 230 ASN A CA 1
ATOM 1916 C C . ASN A 1 230 ? -27.729 6.938 -3.307 1.00 80.88 230 ASN A C 1
ATOM 1918 O O . ASN A 1 230 ? -27.091 5.883 -3.382 1.00 80.88 230 ASN A O 1
ATOM 1922 N N . GLU A 1 231 ? -27.161 8.086 -2.925 1.00 87.12 231 GLU A N 1
ATOM 1923 C CA . GLU A 1 231 ? -25.747 8.203 -2.563 1.00 87.12 231 GLU A CA 1
ATOM 1924 C C . GLU A 1 231 ? -25.521 8.855 -1.193 1.00 87.12 231 GLU A C 1
ATOM 1926 O O . GLU A 1 231 ? -26.330 9.622 -0.669 1.00 87.12 231 GLU A O 1
ATOM 1931 N N . ILE A 1 232 ? -24.358 8.567 -0.601 1.00 90.62 232 ILE A N 1
ATOM 1932 C CA . ILE A 1 232 ? -23.958 9.186 0.662 1.00 90.62 232 ILE A CA 1
ATOM 1933 C C . ILE A 1 232 ? -23.670 10.675 0.436 1.00 90.62 232 ILE A C 1
ATOM 1935 O O . ILE A 1 232 ? -22.757 11.043 -0.303 1.00 90.62 232 ILE A O 1
ATOM 1939 N N . THR A 1 233 ? -24.398 11.518 1.164 1.00 93.44 233 THR A N 1
ATOM 1940 C CA . THR A 1 233 ? -24.305 12.985 1.113 1.00 93.44 233 THR A CA 1
ATOM 1941 C C . THR A 1 233 ? -22.892 13.489 1.438 1.00 93.44 233 THR A C 1
ATOM 1943 O O . THR A 1 233 ? -22.268 13.018 2.390 1.00 93.44 233 THR A O 1
ATOM 1946 N N . GLN A 1 234 ? -22.397 14.490 0.699 1.00 95.56 234 GLN A N 1
ATOM 1947 C CA . GLN A 1 234 ? -21.129 15.174 0.993 1.00 95.56 234 GLN A CA 1
ATOM 1948 C C . GLN A 1 234 ? -21.348 16.377 1.924 1.00 95.56 234 GLN A C 1
ATOM 1950 O O . GLN A 1 234 ? -22.238 17.194 1.679 1.00 95.56 234 GLN A O 1
ATOM 1955 N N . ILE A 1 235 ? -20.487 16.537 2.936 1.00 96.06 235 ILE A N 1
ATOM 1956 C CA . ILE A 1 235 ? -20.509 17.670 3.879 1.00 96.06 235 ILE A CA 1
ATOM 1957 C C . ILE A 1 235 ? -19.273 18.573 3.779 1.00 96.06 235 ILE A C 1
ATOM 1959 O O . ILE A 1 235 ? -18.242 18.180 3.229 1.00 96.06 235 ILE A O 1
ATOM 1963 N N . LYS A 1 236 ? -19.367 19.781 4.348 1.00 96.50 236 LYS A N 1
ATOM 1964 C CA . LYS A 1 236 ? -18.298 20.794 4.398 1.00 96.50 236 LYS A CA 1
ATOM 1965 C C . LYS A 1 236 ? -17.061 20.335 5.165 1.00 96.50 236 LYS A C 1
ATOM 1967 O O . LYS A 1 236 ? -15.962 20.717 4.776 1.00 96.50 236 LYS A O 1
ATOM 1972 N N . TYR A 1 237 ? -17.225 19.532 6.214 1.00 95.75 237 TYR A N 1
ATOM 1973 C CA . TYR A 1 237 ? -16.133 19.201 7.132 1.00 95.75 237 TYR A CA 1
ATOM 1974 C C . TYR A 1 237 ? -14.997 18.449 6.450 1.00 95.75 237 TYR A C 1
ATOM 1976 O O . TYR A 1 237 ? -15.231 17.542 5.649 1.00 95.75 237 TYR A O 1
ATOM 1984 N N . ASN A 1 238 ? -13.769 18.833 6.781 1.00 94.56 238 ASN A N 1
ATOM 1985 C CA . ASN A 1 238 ? -12.561 18.100 6.454 1.00 94.56 238 ASN A CA 1
ATOM 1986 C C . ASN A 1 238 ? -12.172 17.128 7.580 1.00 94.56 238 ASN A C 1
ATOM 1988 O O . ASN A 1 238 ? -12.954 16.843 8.484 1.00 94.56 238 ASN A O 1
ATOM 1992 N N . LYS A 1 239 ? -10.970 16.555 7.488 1.00 90.81 239 LYS A N 1
ATOM 1993 C CA . LYS A 1 239 ? -10.460 15.633 8.503 1.00 90.81 239 LYS A CA 1
ATOM 1994 C C . LYS A 1 239 ? -10.285 16.311 9.872 1.00 90.81 239 LYS A C 1
ATOM 1996 O O . LYS A 1 239 ? -10.634 15.699 10.874 1.00 90.81 239 LYS A O 1
ATOM 2001 N N . ASP A 1 240 ? -9.731 17.514 9.896 1.00 90.56 240 ASP A N 1
ATOM 2002 C CA . ASP A 1 240 ? -9.418 18.232 11.131 1.00 90.56 240 ASP A CA 1
ATOM 2003 C C . ASP A 1 240 ? -10.721 18.670 11.821 1.00 90.56 240 ASP A C 1
ATOM 2005 O O . ASP A 1 240 ? -10.911 18.373 12.993 1.00 90.56 240 ASP A O 1
ATOM 2009 N N . ASP A 1 241 ? -11.696 19.177 11.054 1.00 93.19 241 ASP A N 1
ATOM 2010 C CA . ASP A 1 241 ? -13.040 19.504 11.553 1.00 93.19 241 ASP A CA 1
ATOM 2011 C C . ASP A 1 241 ? -13.712 18.290 12.229 1.00 93.19 241 ASP A C 1
ATOM 2013 O O . ASP A 1 241 ? -14.397 18.410 13.242 1.00 93.19 241 ASP A O 1
ATOM 2017 N N . VAL A 1 242 ? -13.531 17.091 11.669 1.00 89.62 242 VAL A N 1
ATOM 2018 C CA . VAL A 1 242 ? -14.085 15.838 12.209 1.00 89.62 242 VAL A CA 1
ATOM 2019 C C . VAL A 1 242 ? -13.407 15.431 13.515 1.00 89.62 242 VAL A C 1
ATOM 2021 O O . VAL A 1 242 ? -14.097 14.963 14.422 1.00 89.62 242 VAL A O 1
ATOM 2024 N N . GLU A 1 243 ? -12.084 15.603 13.607 1.00 85.44 243 GLU A N 1
ATOM 2025 C CA . GLU A 1 243 ? -11.326 15.364 14.840 1.00 85.44 243 GLU A CA 1
ATOM 2026 C C . GLU A 1 243 ? -11.738 16.363 15.936 1.00 85.44 243 GLU A C 1
ATOM 2028 O O . GLU A 1 243 ? -12.011 15.935 17.058 1.00 85.44 243 GLU A O 1
ATOM 2033 N N . ASP A 1 244 ? -11.878 17.648 15.600 1.00 87.81 244 ASP A N 1
ATOM 2034 C CA . ASP A 1 244 ? -12.271 18.720 16.527 1.00 87.81 244 ASP A CA 1
ATOM 2035 C C . ASP A 1 244 ? -13.708 18.558 17.050 1.00 87.81 244 ASP A C 1
ATOM 2037 O O . ASP A 1 244 ? -14.006 18.901 18.191 1.00 87.81 244 ASP A O 1
ATOM 2041 N N . ASN A 1 245 ? -14.601 17.980 16.241 1.00 86.19 245 ASN A N 1
ATOM 2042 C CA . ASN A 1 245 ? -15.979 17.662 16.631 1.00 86.19 245 ASN A CA 1
ATOM 2043 C C . ASN A 1 245 ? -16.128 16.271 17.283 1.00 86.19 245 ASN A C 1
ATOM 2045 O O . ASN A 1 245 ? -17.254 15.778 17.430 1.00 86.19 245 ASN A O 1
ATOM 2049 N N . GLU A 1 246 ? -15.011 15.610 17.609 1.00 83.44 246 GLU A N 1
ATOM 2050 C CA . GLU A 1 246 ? -14.941 14.278 18.229 1.00 83.44 246 GLU A CA 1
ATOM 2051 C C . GLU A 1 246 ? -15.796 13.218 17.506 1.00 83.44 246 GLU A C 1
ATOM 2053 O O . GLU A 1 246 ? -16.348 12.287 18.105 1.00 83.44 246 GLU A O 1
ATOM 2058 N N . LYS A 1 247 ? -15.935 13.349 16.181 1.00 84.25 247 LYS A N 1
ATOM 2059 C CA . LYS A 1 247 ? -16.750 12.436 15.379 1.00 84.25 247 LYS A CA 1
ATOM 2060 C C . LYS A 1 247 ? -15.962 11.188 15.011 1.00 84.25 247 LYS A C 1
ATOM 2062 O O . LYS A 1 247 ? -14.793 11.223 14.636 1.00 84.25 247 LYS A O 1
ATOM 2067 N N . LEU A 1 248 ? -16.650 10.051 15.064 1.00 82.38 248 LEU A N 1
ATOM 2068 C CA . LEU A 1 248 ? -16.093 8.768 14.658 1.00 82.38 248 LEU A CA 1
ATOM 2069 C C . LEU A 1 248 ? -16.013 8.689 13.131 1.00 82.38 248 LEU A C 1
ATOM 2071 O O . LEU A 1 248 ? -17.040 8.683 12.450 1.00 82.38 248 LEU A O 1
ATOM 2075 N N . LYS A 1 249 ? -14.787 8.581 12.618 1.00 89.44 249 LYS A N 1
ATOM 2076 C CA . LYS A 1 249 ? -14.479 8.483 11.190 1.00 89.44 249 LYS A CA 1
ATOM 2077 C C . LYS A 1 249 ? -14.046 7.074 10.811 1.00 89.44 249 LYS A C 1
ATOM 2079 O O . LYS A 1 249 ? -13.161 6.510 11.443 1.00 89.44 249 LYS A O 1
ATOM 2084 N N . ILE A 1 250 ? -14.633 6.533 9.748 1.00 92.44 250 ILE A N 1
ATOM 2085 C CA . ILE A 1 250 ? -14.187 5.290 9.105 1.00 92.44 250 ILE A CA 1
ATOM 2086 C C . ILE A 1 250 ? -13.820 5.620 7.661 1.00 92.44 250 ILE A C 1
ATOM 2088 O O . ILE A 1 250 ? -14.578 6.306 6.976 1.00 92.44 250 ILE A O 1
ATOM 2092 N N . ASP A 1 251 ? -12.676 5.130 7.183 1.00 94.44 251 ASP A N 1
ATOM 2093 C CA . ASP A 1 251 ? -12.305 5.273 5.774 1.00 94.44 251 ASP A CA 1
ATOM 2094 C C . ASP A 1 251 ? -12.615 3.991 4.990 1.00 94.44 251 ASP A C 1
ATOM 2096 O O . ASP A 1 251 ? -12.102 2.913 5.286 1.00 94.44 251 ASP A O 1
ATOM 2100 N N . ILE A 1 252 ? -13.421 4.126 3.936 1.00 95.88 252 ILE A N 1
ATOM 2101 C CA . ILE A 1 252 ? -13.687 3.090 2.932 1.00 95.88 252 ILE A CA 1
ATOM 2102 C C . ILE A 1 252 ? -12.850 3.408 1.690 1.00 95.88 252 ILE A C 1
ATOM 2104 O O . ILE A 1 252 ? -13.175 4.264 0.861 1.00 95.88 252 ILE A O 1
ATOM 2108 N N . LEU A 1 253 ? -11.723 2.720 1.572 1.00 95.75 253 LEU A N 1
ATOM 2109 C CA . LEU A 1 253 ? -10.696 2.929 0.562 1.00 95.75 253 LEU A CA 1
ATOM 2110 C C . LEU A 1 253 ? -10.718 1.825 -0.502 1.00 95.75 253 LEU A C 1
ATOM 2112 O O . LEU A 1 253 ? -11.402 0.807 -0.407 1.00 95.75 253 LEU A O 1
ATOM 2116 N N . SER A 1 254 ? -9.964 2.066 -1.571 1.00 94.38 254 SER A N 1
ATOM 2117 C CA . SER A 1 254 ? -9.852 1.171 -2.720 1.00 94.38 254 SER A CA 1
ATOM 2118 C C . SER A 1 254 ? -8.439 0.621 -2.869 1.00 94.38 254 SER A C 1
ATOM 2120 O O . SER A 1 254 ? -7.466 1.383 -2.857 1.00 94.38 254 SER A O 1
ATOM 2122 N N . ASN A 1 255 ? -8.335 -0.673 -3.160 1.00 95.69 255 ASN A N 1
ATOM 2123 C CA . ASN A 1 255 ? -7.075 -1.363 -3.380 1.00 95.69 255 ASN A CA 1
ATOM 2124 C C . ASN A 1 255 ? -7.110 -2.229 -4.652 1.00 95.69 255 ASN A C 1
ATOM 2126 O O . ASN A 1 255 ? -7.928 -3.139 -4.825 1.00 95.69 255 ASN A O 1
ATOM 2130 N N . ARG A 1 256 ? -6.176 -1.947 -5.567 1.00 95.69 256 ARG A N 1
ATOM 2131 C CA . ARG A 1 256 ? -6.046 -2.652 -6.852 1.00 95.69 256 ARG A CA 1
ATOM 2132 C C . ARG A 1 256 ? -5.519 -4.076 -6.704 1.00 95.69 256 ARG A C 1
ATOM 2134 O O . ARG A 1 256 ? -5.904 -4.927 -7.495 1.00 95.69 256 ARG A O 1
ATOM 2141 N N . GLY A 1 257 ? -4.700 -4.356 -5.690 1.00 96.50 257 GLY A N 1
ATOM 2142 C CA . GLY A 1 257 ? -4.230 -5.712 -5.409 1.00 96.50 257 GLY A CA 1
ATOM 2143 C C . GLY A 1 257 ? -5.372 -6.629 -4.971 1.00 96.50 257 GLY A C 1
ATOM 2144 O O . GLY A 1 257 ? -5.471 -7.748 -5.459 1.00 96.50 257 GLY A O 1
ATOM 2145 N N . ILE A 1 258 ? -6.298 -6.134 -4.141 1.00 96.88 258 ILE A N 1
ATOM 2146 C CA . ILE A 1 258 ? -7.494 -6.910 -3.765 1.00 96.88 258 ILE A CA 1
ATOM 2147 C C . ILE A 1 258 ? -8.400 -7.118 -4.981 1.00 96.88 258 ILE A C 1
ATOM 2149 O O . ILE A 1 258 ? -8.941 -8.198 -5.160 1.00 96.88 258 ILE A O 1
ATOM 2153 N N . SER A 1 259 ? -8.508 -6.119 -5.864 1.00 96.75 259 SER A N 1
ATOM 2154 C CA . SER A 1 259 ? -9.253 -6.269 -7.130 1.00 96.75 259 SER A CA 1
ATOM 2155 C C . SER A 1 259 ? -8.653 -7.364 -8.006 1.00 96.75 259 SER A C 1
ATOM 2157 O O . SER A 1 259 ? -9.380 -8.155 -8.594 1.00 96.75 259 SER A O 1
ATOM 2159 N N . LEU A 1 260 ? -7.319 -7.433 -8.043 1.00 96.69 260 LEU A N 1
ATOM 2160 C CA . LEU A 1 260 ? -6.596 -8.456 -8.779 1.00 96.69 260 LEU A CA 1
ATOM 2161 C C . LEU A 1 260 ? -6.929 -9.852 -8.237 1.00 96.69 260 LEU A C 1
ATOM 2163 O O . LEU A 1 260 ? -7.264 -10.733 -9.027 1.00 96.69 260 LEU A O 1
ATOM 2167 N N . LEU A 1 261 ? -6.870 -10.043 -6.914 1.00 96.62 261 LEU A N 1
ATOM 2168 C CA . LEU A 1 261 ? -7.257 -11.308 -6.286 1.00 96.62 261 LEU A CA 1
ATOM 2169 C C . LEU A 1 261 ? -8.725 -11.630 -6.543 1.00 96.62 261 LEU A C 1
ATOM 2171 O O . LEU A 1 261 ? -9.003 -12.708 -7.041 1.00 96.62 261 LEU A O 1
ATOM 2175 N N . TYR A 1 262 ? -9.631 -10.681 -6.314 1.00 95.69 262 TYR A N 1
ATOM 2176 C CA . TYR A 1 262 ? -11.074 -10.861 -6.485 1.00 95.69 262 TYR A CA 1
ATOM 2177 C C . TYR A 1 262 ? -11.462 -11.314 -7.904 1.00 95.69 262 TYR A C 1
ATOM 2179 O O . TYR A 1 262 ? -12.367 -12.126 -8.080 1.00 95.69 262 TYR A O 1
ATOM 2187 N N . ASP A 1 263 ? -10.750 -10.824 -8.922 1.00 94.62 263 ASP A N 1
ATOM 2188 C CA . ASP A 1 263 ? -10.912 -11.220 -10.326 1.00 94.62 263 ASP A CA 1
ATOM 2189 C C . ASP A 1 263 ? -10.370 -12.632 -10.644 1.00 94.62 263 ASP A C 1
ATOM 2191 O O . ASP A 1 263 ? -10.603 -13.146 -11.745 1.00 94.62 263 ASP A O 1
ATOM 2195 N N . ILE A 1 264 ? -9.578 -13.234 -9.754 1.00 94.75 264 ILE A N 1
ATOM 2196 C CA . ILE A 1 264 ? -9.045 -14.603 -9.865 1.00 94.75 264 ILE A CA 1
ATOM 2197 C C . ILE A 1 264 ? -9.885 -15.553 -9.016 1.00 94.75 264 ILE A C 1
ATOM 2199 O O . ILE A 1 264 ? -10.337 -16.582 -9.518 1.00 94.75 264 ILE A O 1
ATOM 2203 N N . ASP A 1 265 ? -10.048 -15.200 -7.745 1.00 90.75 265 ASP A N 1
ATOM 2204 C CA . ASP A 1 265 ? -10.704 -15.962 -6.700 1.00 90.75 265 ASP A CA 1
ATOM 2205 C C . ASP A 1 265 ? -11.253 -14.999 -5.631 1.00 90.75 265 ASP A C 1
ATOM 2207 O O . ASP A 1 265 ? -10.550 -14.117 -5.135 1.00 90.75 265 ASP A O 1
ATOM 2211 N N . LYS A 1 266 ? -12.525 -15.170 -5.264 1.00 90.38 266 LYS A N 1
ATOM 2212 C CA . LYS A 1 266 ? -13.213 -14.314 -4.288 1.00 90.38 266 LYS A CA 1
ATOM 2213 C C . LYS A 1 266 ? -12.893 -14.675 -2.836 1.00 90.38 266 LYS A C 1
ATOM 2215 O O . LYS A 1 266 ? -13.415 -14.012 -1.940 1.00 90.38 266 LYS A O 1
ATOM 2220 N N . ARG A 1 267 ? -12.068 -15.700 -2.594 1.00 90.62 267 ARG A N 1
ATOM 2221 C CA . ARG A 1 267 ? -11.694 -16.117 -1.241 1.00 90.62 267 ARG A CA 1
ATOM 2222 C C . ARG A 1 267 ? -11.088 -14.963 -0.428 1.00 90.62 267 ARG A C 1
ATOM 2224 O O . ARG A 1 267 ? -10.346 -14.133 -0.972 1.00 90.62 267 ARG A O 1
ATOM 2231 N N . PRO A 1 268 ? -11.350 -14.906 0.882 1.00 87.25 268 PRO A N 1
ATOM 2232 C CA . PRO A 1 268 ? -10.742 -13.916 1.753 1.00 87.25 268 PRO A CA 1
ATOM 2233 C C . PRO A 1 268 ? -9.231 -14.138 1.938 1.00 87.25 268 PRO A C 1
ATOM 2235 O O . PRO A 1 268 ? -8.709 -15.242 1.794 1.00 87.25 268 PRO A O 1
ATOM 2238 N N . LEU A 1 269 ? -8.502 -13.076 2.307 1.00 88.62 269 LEU A N 1
ATOM 2239 C CA . LEU A 1 269 ? -7.034 -13.119 2.379 1.00 88.62 269 LEU A CA 1
ATOM 2240 C C . LEU A 1 269 ? -6.480 -14.105 3.418 1.00 88.62 269 LEU A C 1
ATOM 2242 O O . LEU A 1 269 ? -5.389 -14.633 3.224 1.00 88.62 269 LEU A O 1
ATOM 2246 N N . TRP A 1 270 ? -7.199 -14.349 4.514 1.00 86.06 270 TRP A N 1
ATOM 2247 C CA . TRP A 1 270 ? -6.739 -15.252 5.576 1.00 86.06 270 TRP A CA 1
ATOM 2248 C C . TRP A 1 270 ? -6.832 -16.739 5.202 1.00 86.06 270 TRP A C 1
ATOM 2250 O O . TRP A 1 270 ? -6.324 -17.568 5.950 1.00 86.06 270 TRP A O 1
ATOM 2260 N N . GLU A 1 271 ? -7.463 -17.083 4.074 1.00 91.38 271 GLU A N 1
ATOM 2261 C CA . GLU A 1 271 ? -7.521 -18.459 3.555 1.00 91.38 271 GLU A CA 1
ATOM 2262 C C . GLU A 1 271 ? -6.323 -18.823 2.669 1.00 91.38 271 GLU A C 1
ATOM 2264 O O . GLU A 1 271 ? -6.147 -19.988 2.314 1.00 91.38 271 GLU A O 1
ATOM 2269 N N . TYR A 1 272 ? -5.483 -17.853 2.295 1.00 94.00 272 TYR A N 1
ATOM 2270 C CA . TYR A 1 272 ? -4.242 -18.156 1.586 1.00 94.00 272 TYR A CA 1
ATOM 2271 C C . TYR A 1 272 ? -3.240 -18.821 2.543 1.00 94.00 272 TYR A C 1
ATOM 2273 O O . TYR A 1 272 ? -3.112 -18.392 3.694 1.00 94.00 272 TYR A O 1
ATOM 2281 N N . PRO A 1 273 ? -2.499 -19.849 2.088 1.00 94.12 273 PRO A N 1
ATOM 2282 C CA . PRO A 1 273 ? -1.594 -20.589 2.957 1.00 94.12 273 PRO A CA 1
ATOM 2283 C C . PRO A 1 273 ? -0.458 -19.689 3.436 1.00 94.12 273 PRO A C 1
ATOM 2285 O O . PRO A 1 273 ? 0.103 -18.921 2.660 1.00 94.12 273 PRO A O 1
ATOM 2288 N N . THR A 1 274 ? -0.075 -19.801 4.707 1.00 88.69 274 THR A N 1
ATOM 2289 C CA . THR A 1 274 ? 1.015 -18.995 5.288 1.00 88.69 274 THR A CA 1
ATOM 2290 C C . THR A 1 274 ? 2.413 -19.491 4.910 1.00 88.69 274 THR A C 1
ATOM 2292 O O . THR A 1 274 ? 3.396 -18.811 5.195 1.00 88.69 274 THR A O 1
ATOM 2295 N N . TYR A 1 275 ? 2.501 -20.672 4.295 1.00 95.31 275 TYR A N 1
ATOM 2296 C CA . TYR A 1 275 ? 3.716 -21.281 3.765 1.00 95.31 275 TYR A CA 1
ATOM 2297 C C . TYR A 1 275 ? 3.376 -22.005 2.459 1.00 95.31 275 TYR A C 1
ATOM 2299 O O . TYR A 1 275 ? 2.407 -22.756 2.411 1.00 95.31 275 TYR A O 1
ATOM 2307 N N . ASP A 1 276 ? 4.158 -21.768 1.407 1.00 97.62 276 ASP A N 1
ATOM 2308 C CA . ASP A 1 276 ? 4.012 -22.442 0.116 1.00 97.62 276 ASP A CA 1
ATOM 2309 C C . ASP A 1 276 ? 5.330 -22.369 -0.663 1.00 97.62 276 ASP A C 1
ATOM 2311 O O . ASP A 1 276 ? 5.851 -21.284 -0.937 1.00 97.62 276 ASP A O 1
ATOM 2315 N N . GLU A 1 277 ? 5.874 -23.523 -1.038 1.00 98.00 277 GLU A N 1
ATOM 2316 C CA . GLU A 1 277 ? 7.213 -23.606 -1.620 1.00 98.00 277 GLU A CA 1
ATOM 2317 C C . GLU A 1 277 ? 7.302 -22.934 -3.001 1.00 98.00 277 GLU A C 1
ATOM 2319 O O . GLU A 1 277 ? 8.263 -22.212 -3.285 1.00 98.00 277 GLU A O 1
ATOM 2324 N N . LYS A 1 278 ? 6.278 -23.094 -3.854 1.00 98.19 278 LYS A N 1
ATOM 2325 C CA . LYS A 1 278 ? 6.245 -22.463 -5.186 1.00 98.19 278 LYS A CA 1
ATOM 2326 C C . LYS A 1 278 ? 6.234 -20.938 -5.079 1.00 98.19 278 LYS A C 1
ATOM 2328 O O . LYS A 1 278 ? 6.957 -20.266 -5.816 1.00 98.19 278 LYS A O 1
ATOM 2333 N N . THR A 1 279 ? 5.471 -20.399 -4.130 1.00 98.19 279 THR A N 1
ATOM 2334 C CA . THR A 1 279 ? 5.405 -18.964 -3.820 1.00 98.19 279 THR A CA 1
ATOM 2335 C C . THR A 1 279 ? 6.750 -18.438 -3.338 1.00 98.19 279 THR A C 1
ATOM 2337 O O . THR A 1 279 ? 7.240 -17.429 -3.849 1.00 98.19 279 THR A O 1
ATOM 2340 N N . ILE A 1 280 ? 7.389 -19.147 -2.402 1.00 97.75 280 ILE A N 1
ATOM 2341 C CA . ILE A 1 280 ? 8.721 -18.795 -1.894 1.00 97.75 280 ILE A CA 1
ATOM 2342 C C . ILE A 1 280 ? 9.736 -18.783 -3.040 1.00 97.75 280 ILE A C 1
ATOM 2344 O O . ILE A 1 280 ? 10.476 -17.814 -3.201 1.00 97.75 280 ILE A O 1
ATOM 2348 N N . ASN A 1 281 ? 9.749 -19.819 -3.879 1.00 97.00 281 ASN A N 1
ATOM 2349 C CA . ASN A 1 281 ? 10.677 -19.925 -5.004 1.00 97.00 281 ASN A CA 1
ATOM 2350 C C . ASN A 1 281 ? 10.458 -18.821 -6.053 1.00 97.00 281 ASN A C 1
ATOM 2352 O O . ASN A 1 281 ? 11.430 -18.289 -6.595 1.00 97.00 281 ASN A O 1
ATOM 2356 N N . LEU A 1 282 ? 9.207 -18.429 -6.311 1.00 96.75 282 LEU A N 1
ATOM 2357 C CA . LEU A 1 282 ? 8.868 -17.295 -7.176 1.00 96.75 282 LEU A CA 1
ATOM 2358 C C . LEU A 1 282 ? 9.424 -15.976 -6.618 1.00 96.75 282 LEU A C 1
ATOM 2360 O O . LEU A 1 282 ? 10.082 -15.221 -7.344 1.00 96.75 282 LEU A O 1
ATOM 2364 N N . LEU A 1 283 ? 9.216 -15.714 -5.323 1.00 95.75 283 LEU A N 1
ATOM 2365 C CA . LEU A 1 283 ? 9.723 -14.510 -4.661 1.00 95.75 283 LEU A CA 1
ATOM 2366 C C . LEU A 1 283 ? 11.254 -14.487 -4.651 1.00 95.75 283 LEU A C 1
ATOM 2368 O O . LEU A 1 283 ? 11.843 -13.509 -5.097 1.00 95.75 283 LEU A O 1
ATOM 2372 N N . LYS A 1 284 ? 11.912 -15.578 -4.250 1.00 92.44 284 LYS A N 1
ATOM 2373 C CA . LYS A 1 284 ? 13.379 -15.717 -4.235 1.00 92.44 284 LYS A CA 1
ATOM 2374 C C . LYS A 1 284 ? 14.042 -15.419 -5.584 1.00 92.44 284 LYS A C 1
ATOM 2376 O O . LYS A 1 284 ? 15.103 -14.792 -5.635 1.00 92.44 284 LYS A O 1
ATOM 2381 N N . LYS A 1 285 ? 13.396 -15.803 -6.692 1.00 91.31 285 LYS A N 1
ATOM 2382 C CA . LYS A 1 285 ? 13.846 -15.489 -8.063 1.00 91.31 285 LYS A CA 1
ATOM 2383 C C . LYS A 1 285 ? 13.705 -14.003 -8.426 1.00 91.31 285 LYS A C 1
ATOM 2385 O O . LYS A 1 285 ? 14.283 -13.555 -9.418 1.00 91.31 285 LYS A O 1
ATOM 2390 N N . GLY A 1 286 ? 12.967 -13.223 -7.637 1.00 91.19 286 GLY A N 1
ATOM 2391 C CA . GLY A 1 286 ? 12.594 -11.849 -7.958 1.00 91.19 286 GLY A CA 1
ATOM 2392 C C . GLY A 1 286 ? 11.607 -11.784 -9.118 1.00 91.19 286 GLY A C 1
ATOM 2393 O O . GLY A 1 286 ? 11.704 -10.885 -9.955 1.00 91.19 286 GLY A O 1
ATOM 2394 N N . ASP A 1 287 ? 10.700 -12.759 -9.218 1.00 93.56 287 ASP A N 1
ATOM 2395 C CA . ASP A 1 287 ? 9.618 -12.757 -10.205 1.00 93.56 287 ASP A CA 1
ATOM 2396 C C . ASP A 1 287 ? 8.354 -12.087 -9.636 1.00 93.56 287 ASP A C 1
ATOM 2398 O O . ASP A 1 287 ? 7.251 -12.626 -9.597 1.00 93.56 287 ASP A O 1
ATOM 2402 N N . ASN A 1 288 ? 8.526 -10.860 -9.158 1.00 94.81 288 ASN A N 1
ATOM 2403 C CA . ASN A 1 288 ? 7.512 -10.060 -8.473 1.00 94.81 288 ASN A CA 1
ATOM 2404 C C . ASN A 1 288 ? 6.842 -9.005 -9.377 1.00 94.81 288 ASN A C 1
ATOM 2406 O O . ASN A 1 288 ? 6.081 -8.169 -8.889 1.00 94.81 288 ASN A O 1
ATOM 2410 N N . LEU A 1 289 ? 7.087 -9.038 -10.693 1.00 95.75 289 LEU A N 1
ATOM 2411 C CA . LEU A 1 289 ? 6.369 -8.196 -11.657 1.00 95.75 289 LEU A CA 1
ATOM 2412 C C . LEU A 1 289 ? 4.867 -8.513 -11.637 1.00 95.75 289 LEU A C 1
ATOM 2414 O O . LEU A 1 289 ? 4.478 -9.682 -11.569 1.00 95.75 289 LEU A O 1
ATOM 2418 N N . GLY A 1 290 ? 4.035 -7.469 -11.677 1.00 95.88 290 GLY A N 1
ATOM 2419 C CA . GLY A 1 290 ? 2.574 -7.571 -11.586 1.00 95.88 290 GLY A CA 1
ATOM 2420 C C . GLY A 1 290 ? 2.023 -7.723 -10.162 1.00 95.88 290 GLY A C 1
ATOM 2421 O O . GLY A 1 290 ? 0.820 -7.556 -9.962 1.00 95.88 290 GLY A O 1
ATOM 2422 N N . ILE A 1 291 ? 2.868 -7.988 -9.157 1.00 97.50 291 ILE A N 1
ATOM 2423 C CA . ILE A 1 291 ? 2.450 -8.035 -7.750 1.00 97.50 291 ILE A CA 1
ATOM 2424 C C . ILE A 1 291 ? 2.337 -6.598 -7.230 1.00 97.50 291 ILE A C 1
ATOM 2426 O O . ILE A 1 291 ? 3.340 -5.925 -6.985 1.00 97.50 291 ILE A O 1
ATOM 2430 N N . VAL A 1 292 ? 1.102 -6.114 -7.070 1.00 94.94 292 VAL A N 1
ATOM 2431 C CA . VAL A 1 292 ? 0.808 -4.763 -6.557 1.00 94.94 292 VAL A CA 1
ATOM 2432 C C . VAL A 1 292 ? 1.497 -4.548 -5.200 1.00 94.94 292 VAL A C 1
ATOM 2434 O O . VAL A 1 292 ? 1.541 -5.460 -4.384 1.00 94.94 292 VAL A O 1
ATOM 2437 N N . PHE A 1 293 ? 2.060 -3.354 -4.976 1.00 92.75 293 PHE A N 1
ATOM 2438 C CA . PHE A 1 293 ? 2.970 -2.980 -3.869 1.00 92.75 293 PHE A CA 1
ATOM 2439 C C . PHE A 1 293 ? 4.358 -3.625 -3.893 1.00 92.75 293 PHE A C 1
ATOM 2441 O O . PHE A 1 293 ? 5.300 -3.024 -3.374 1.00 92.75 293 PHE A O 1
ATOM 2448 N N . ALA A 1 294 ? 4.516 -4.788 -4.526 1.00 95.12 294 ALA A N 1
ATOM 2449 C CA . ALA A 1 294 ? 5.785 -5.495 -4.551 1.00 95.12 294 ALA A CA 1
ATOM 2450 C C . ALA A 1 294 ? 6.561 -5.388 -5.874 1.00 95.12 294 ALA A C 1
ATOM 2452 O O . ALA A 1 294 ? 7.669 -5.890 -5.920 1.00 95.12 294 ALA A O 1
ATOM 2453 N N . GLU A 1 295 ? 6.073 -4.746 -6.940 1.00 94.50 295 GLU A N 1
ATOM 2454 C CA . GLU A 1 295 ? 6.721 -4.846 -8.269 1.00 94.50 295 GLU A CA 1
ATOM 2455 C C . GLU A 1 295 ? 7.909 -3.895 -8.532 1.00 94.50 295 GLU A C 1
ATOM 2457 O O . GLU A 1 295 ? 8.668 -4.116 -9.478 1.00 94.50 295 GLU A O 1
ATOM 2462 N N . SER A 1 296 ? 8.086 -2.823 -7.746 1.00 91.75 296 SER A N 1
ATOM 2463 C CA . SER A 1 296 ? 9.081 -1.775 -8.060 1.00 91.75 296 SER A CA 1
ATOM 2464 C C . SER A 1 296 ? 10.516 -2.325 -8.193 1.00 91.75 296 SER A C 1
ATOM 2466 O O . SER A 1 296 ? 10.851 -3.291 -7.501 1.00 91.75 296 SER A O 1
ATOM 2468 N N . PRO A 1 297 ? 11.408 -1.703 -8.994 1.00 89.06 297 PRO A N 1
ATOM 2469 C CA . PRO A 1 297 ? 12.785 -2.187 -9.155 1.00 89.06 297 PRO A CA 1
ATOM 2470 C C . PRO A 1 297 ? 13.533 -2.336 -7.825 1.00 89.06 297 PRO A C 1
ATOM 2472 O O . PRO A 1 297 ? 14.173 -3.354 -7.569 1.00 89.06 297 PRO A O 1
ATOM 2475 N N . ILE A 1 298 ? 13.370 -1.364 -6.918 1.00 86.50 298 ILE A N 1
ATOM 2476 C CA . ILE A 1 298 ? 13.960 -1.427 -5.574 1.00 86.50 298 ILE A CA 1
ATOM 2477 C C . ILE A 1 298 ? 13.397 -2.609 -4.787 1.00 86.50 298 ILE A C 1
ATOM 2479 O O . ILE A 1 298 ? 14.163 -3.297 -4.118 1.00 86.50 298 ILE A O 1
ATOM 2483 N N . MET A 1 299 ? 12.088 -2.861 -4.864 1.00 90.12 299 MET A N 1
ATOM 2484 C CA . MET A 1 299 ? 11.495 -4.015 -4.194 1.00 90.12 299 MET A CA 1
ATOM 2485 C C . MET A 1 299 ? 12.031 -5.326 -4.752 1.00 90.12 299 MET A C 1
ATOM 2487 O O . MET A 1 299 ? 12.438 -6.187 -3.983 1.00 90.12 299 MET A O 1
ATOM 2491 N N . ARG A 1 300 ? 12.097 -5.467 -6.076 1.00 89.31 300 ARG A N 1
ATOM 2492 C CA . ARG A 1 300 ? 12.678 -6.646 -6.725 1.00 89.31 300 ARG A CA 1
ATOM 2493 C C . ARG A 1 300 ? 14.109 -6.898 -6.257 1.00 89.31 300 ARG A C 1
ATOM 2495 O O . ARG A 1 300 ? 14.463 -8.028 -5.928 1.00 89.31 300 ARG A O 1
ATOM 2502 N N . LYS A 1 301 ? 14.906 -5.834 -6.164 1.00 85.94 301 LYS A N 1
ATOM 2503 C CA . LYS A 1 301 ? 16.270 -5.873 -5.635 1.00 85.94 301 LYS A CA 1
ATOM 2504 C C . LYS A 1 301 ? 16.309 -6.321 -4.171 1.00 85.94 301 LYS A C 1
ATOM 2506 O O . LYS A 1 301 ? 17.084 -7.205 -3.823 1.00 85.94 301 LYS A O 1
ATOM 2511 N N . THR A 1 302 ? 15.446 -5.753 -3.328 1.00 87.19 302 THR A N 1
ATOM 2512 C CA . THR A 1 302 ? 15.339 -6.086 -1.899 1.00 87.19 302 THR A CA 1
ATOM 2513 C C . THR A 1 302 ? 14.864 -7.523 -1.674 1.00 87.19 302 THR A C 1
ATOM 2515 O O . THR A 1 302 ? 15.469 -8.224 -0.873 1.00 87.19 302 THR A O 1
ATOM 2518 N N . ILE A 1 303 ? 13.867 -8.004 -2.419 1.00 90.75 303 ILE A N 1
ATOM 2519 C CA . ILE A 1 303 ? 13.396 -9.396 -2.361 1.00 90.75 303 ILE A CA 1
ATOM 2520 C C . ILE A 1 303 ? 14.511 -10.360 -2.781 1.00 90.75 303 ILE A C 1
ATOM 2522 O O . ILE A 1 303 ? 14.752 -11.350 -2.095 1.00 90.75 303 ILE A O 1
ATOM 2526 N N . LYS A 1 304 ? 15.236 -10.066 -3.869 1.00 88.25 304 LYS A N 1
ATOM 2527 C CA . LYS A 1 304 ? 16.375 -10.896 -4.291 1.00 88.25 304 LYS A CA 1
ATOM 2528 C C . LYS A 1 304 ? 17.525 -10.885 -3.283 1.00 88.25 304 LYS A C 1
ATOM 2530 O O . LYS A 1 304 ? 18.245 -11.874 -3.200 1.00 88.25 304 LYS A O 1
ATOM 2535 N N . ALA A 1 305 ? 17.701 -9.804 -2.529 1.00 83.81 305 ALA A N 1
ATOM 2536 C CA . ALA A 1 305 ? 18.700 -9.735 -1.468 1.00 83.81 305 ALA A CA 1
ATOM 2537 C C . ALA A 1 305 ? 18.279 -10.527 -0.219 1.00 83.81 305 ALA A C 1
ATOM 2539 O O . ALA A 1 305 ? 19.072 -11.307 0.290 1.00 83.81 305 ALA A O 1
ATOM 2540 N N . LEU A 1 306 ? 17.035 -10.360 0.241 1.00 85.44 306 LEU A N 1
ATOM 2541 C CA . LEU A 1 306 ? 16.547 -10.942 1.497 1.00 85.44 306 LEU A CA 1
ATOM 2542 C C . LEU A 1 306 ? 15.990 -12.363 1.371 1.00 85.44 306 LEU A C 1
ATOM 2544 O O . LEU A 1 306 ? 15.856 -13.041 2.381 1.00 85.44 306 LEU A O 1
ATOM 2548 N N . GLN A 1 307 ? 15.664 -12.820 0.158 1.00 89.31 307 GLN A N 1
ATOM 2549 C CA . GLN A 1 307 ? 15.165 -14.176 -0.106 1.00 89.31 307 GLN A CA 1
ATOM 2550 C C . GLN A 1 307 ? 13.983 -14.573 0.816 1.00 89.31 307 GLN A C 1
ATOM 2552 O O . GLN A 1 307 ? 14.059 -15.605 1.491 1.00 89.31 307 GLN A O 1
ATOM 2557 N N . PRO A 1 308 ? 12.895 -13.770 0.865 1.00 92.12 308 PRO A N 1
ATOM 2558 C CA . PRO A 1 308 ? 11.826 -13.920 1.853 1.00 92.12 308 PRO A CA 1
ATOM 2559 C C . PRO A 1 308 ? 11.142 -15.290 1.762 1.00 92.12 308 PRO A C 1
ATOM 2561 O O . PRO A 1 308 ? 10.870 -15.787 0.666 1.00 92.12 308 PRO A O 1
ATOM 2564 N N . LYS A 1 309 ? 10.841 -15.887 2.921 1.00 94.31 309 LYS A N 1
ATOM 2565 C CA . LYS A 1 309 ? 10.219 -17.217 3.050 1.00 94.31 309 LYS A CA 1
ATOM 2566 C C . LYS A 1 309 ? 8.843 -17.168 3.717 1.00 94.31 309 LYS A C 1
ATOM 2568 O O . LYS A 1 309 ? 8.159 -18.183 3.788 1.00 94.31 309 LYS A O 1
ATOM 2573 N N . SER A 1 310 ? 8.440 -16.003 4.212 1.00 93.81 310 SER A N 1
ATOM 2574 C CA . SER A 1 310 ? 7.202 -15.812 4.959 1.00 93.81 310 SER A CA 1
ATOM 2575 C C . SER A 1 310 ? 6.580 -14.438 4.700 1.00 93.81 310 SER A C 1
ATOM 2577 O O . SER A 1 310 ? 7.221 -13.520 4.180 1.00 93.81 310 SER A O 1
ATOM 2579 N N . VAL A 1 311 ? 5.326 -14.269 5.131 1.00 94.31 311 VAL A N 1
ATOM 2580 C CA . VAL A 1 311 ? 4.649 -12.961 5.177 1.00 94.31 311 VAL A CA 1
ATOM 2581 C C . VAL A 1 311 ? 5.446 -11.951 6.014 1.00 94.31 311 VAL A C 1
ATOM 2583 O O . VAL A 1 311 ? 5.550 -10.790 5.625 1.00 94.31 311 VAL A O 1
ATOM 2586 N N . LYS A 1 312 ? 6.051 -12.392 7.125 1.00 92.50 312 LYS A N 1
ATOM 2587 C CA . LYS A 1 312 ? 6.898 -11.558 7.990 1.00 92.50 312 LYS A CA 1
ATOM 2588 C C . LYS A 1 312 ? 8.100 -11.000 7.228 1.00 92.50 312 LYS A C 1
ATOM 2590 O O . LYS A 1 312 ? 8.322 -9.792 7.246 1.00 92.50 312 LYS A O 1
ATOM 2595 N N . ASP A 1 313 ? 8.815 -11.842 6.484 1.00 92.31 313 ASP A N 1
ATOM 2596 C CA . ASP A 1 313 ? 9.972 -11.398 5.692 1.00 92.31 313 ASP A CA 1
ATOM 2597 C C . ASP A 1 313 ? 9.559 -10.406 4.596 1.00 92.31 313 ASP A C 1
ATOM 2599 O O . ASP A 1 313 ? 10.265 -9.437 4.302 1.00 92.31 313 ASP A O 1
ATOM 2603 N N . LEU A 1 314 ? 8.384 -10.617 3.997 1.00 93.75 314 LEU A N 1
ATOM 2604 C CA . LEU A 1 314 ? 7.841 -9.720 2.982 1.00 93.75 314 LEU A CA 1
ATOM 2605 C C . LEU A 1 314 ? 7.397 -8.371 3.578 1.00 93.75 314 LEU A C 1
ATOM 2607 O O . LEU A 1 314 ? 7.591 -7.334 2.941 1.00 93.75 314 LEU A O 1
ATOM 2611 N N . ALA A 1 315 ? 6.872 -8.358 4.807 1.00 93.06 315 ALA A N 1
ATOM 2612 C CA . ALA A 1 315 ? 6.581 -7.131 5.552 1.00 93.06 315 ALA A CA 1
ATOM 2613 C C . ALA A 1 315 ? 7.860 -6.324 5.820 1.00 93.06 315 ALA A C 1
ATOM 2615 O O . ALA A 1 315 ? 7.877 -5.107 5.617 1.00 93.06 315 ALA A O 1
ATOM 2616 N N . THR A 1 316 ? 8.954 -7.000 6.177 1.00 89.31 316 THR A N 1
ATOM 2617 C CA . THR A 1 316 ? 10.282 -6.386 6.311 1.00 89.31 316 THR A CA 1
ATOM 2618 C C . THR A 1 316 ? 10.770 -5.806 4.982 1.00 89.31 316 THR A C 1
ATOM 2620 O O . THR A 1 316 ? 11.211 -4.657 4.934 1.00 89.31 316 THR A O 1
ATOM 2623 N N . CYS A 1 317 ? 10.620 -6.536 3.870 1.00 90.31 317 CYS A N 1
ATOM 2624 C CA . CYS A 1 317 ? 10.949 -6.013 2.539 1.00 90.31 317 CYS A CA 1
ATOM 2625 C C . CYS A 1 317 ? 10.175 -4.717 2.236 1.00 90.31 317 CYS A C 1
ATOM 2627 O O . CYS A 1 317 ? 10.770 -3.731 1.800 1.00 90.31 317 CYS A O 1
ATOM 2629 N N . LEU A 1 318 ? 8.864 -4.689 2.507 1.00 90.25 318 LEU A N 1
ATOM 2630 C CA . LEU A 1 318 ? 8.008 -3.508 2.326 1.00 90.25 318 LEU A CA 1
ATOM 2631 C C . LEU A 1 318 ? 8.452 -2.316 3.185 1.00 90.25 318 LEU A C 1
ATOM 2633 O O . LEU A 1 318 ? 8.427 -1.180 2.706 1.00 90.25 318 LEU A O 1
ATOM 2637 N N . ALA A 1 319 ? 8.897 -2.558 4.417 1.00 87.25 319 ALA A N 1
ATOM 2638 C CA . ALA A 1 319 ? 9.395 -1.507 5.299 1.00 87.25 319 ALA A CA 1
ATOM 2639 C C . ALA A 1 319 ? 10.705 -0.879 4.782 1.00 87.25 319 ALA A C 1
ATOM 2641 O O . ALA A 1 319 ? 10.842 0.346 4.744 1.00 87.25 319 ALA A O 1
ATOM 2642 N N . LEU A 1 320 ? 11.639 -1.704 4.300 1.00 82.75 320 LEU A N 1
ATOM 2643 C CA . LEU A 1 320 ? 12.993 -1.278 3.917 1.00 82.75 320 LEU A CA 1
ATOM 2644 C C . LEU A 1 320 ? 13.077 -0.490 2.604 1.00 82.75 320 LEU A C 1
ATOM 2646 O O . LEU A 1 320 ? 14.072 0.191 2.348 1.00 82.75 320 LEU A O 1
ATOM 2650 N N . ILE A 1 321 ? 12.081 -0.584 1.722 1.00 79.56 321 ILE A N 1
ATOM 2651 C CA . ILE A 1 321 ? 12.113 0.132 0.434 1.00 79.56 321 ILE A CA 1
ATOM 2652 C C . ILE A 1 321 ? 11.720 1.612 0.536 1.00 79.56 321 ILE A C 1
ATOM 2654 O O . ILE A 1 321 ? 11.754 2.323 -0.471 1.00 79.56 321 ILE A O 1
ATOM 2658 N N . ARG A 1 322 ? 11.351 2.093 1.728 1.00 72.75 322 ARG A N 1
ATOM 2659 C CA . ARG A 1 322 ? 10.949 3.487 1.946 1.00 72.75 322 ARG A CA 1
ATOM 2660 C C . ARG A 1 322 ? 12.155 4.425 1.729 1.00 72.75 322 ARG A C 1
ATOM 2662 O O . ARG A 1 322 ? 13.248 4.117 2.204 1.00 72.75 322 ARG A O 1
ATOM 2669 N N . PRO A 1 323 ? 11.988 5.581 1.049 1.00 58.19 323 PRO A N 1
ATOM 2670 C CA . PRO A 1 323 ? 13.097 6.477 0.681 1.00 58.19 323 PRO A CA 1
ATOM 2671 C C . PRO A 1 323 ? 14.001 6.882 1.851 1.00 58.19 323 PRO A C 1
ATOM 2673 O O . PRO A 1 323 ? 15.209 6.993 1.693 1.00 58.19 323 PRO A O 1
ATOM 2676 N N . ALA A 1 324 ? 13.402 7.052 3.025 1.00 51.84 324 ALA A N 1
ATOM 2677 C CA . ALA A 1 324 ? 14.071 7.397 4.265 1.00 51.84 324 ALA A CA 1
ATOM 2678 C C . ALA A 1 324 ? 14.931 6.280 4.869 1.00 51.84 324 ALA A C 1
ATOM 2680 O O . ALA A 1 324 ? 16.009 6.557 5.379 1.00 51.84 324 ALA A O 1
ATOM 2681 N N . ALA A 1 325 ? 14.475 5.026 4.793 1.00 48.91 325 ALA A N 1
ATOM 2682 C CA . ALA A 1 325 ? 15.264 3.877 5.232 1.00 48.91 325 ALA A CA 1
ATOM 2683 C C . ALA A 1 325 ? 16.473 3.664 4.302 1.00 48.91 325 ALA A C 1
ATOM 2685 O O . ALA A 1 325 ? 17.531 3.210 4.730 1.00 48.91 325 ALA A O 1
ATOM 2686 N N . ALA A 1 326 ? 16.329 4.036 3.023 1.00 48.56 326 ALA A N 1
ATOM 2687 C CA . ALA A 1 326 ? 17.399 3.988 2.031 1.00 48.56 326 ALA A CA 1
ATOM 2688 C C . ALA A 1 326 ? 18.449 5.110 2.182 1.00 48.56 326 ALA A C 1
ATOM 2690 O O . ALA A 1 326 ? 19.560 4.954 1.680 1.00 48.56 326 ALA A O 1
ATOM 2691 N N . SER A 1 327 ? 18.123 6.221 2.851 1.00 43.53 327 SER A N 1
ATOM 2692 C CA . SER A 1 327 ? 19.054 7.323 3.125 1.00 43.53 327 SER A CA 1
ATOM 2693 C C . SER A 1 327 ? 19.811 7.107 4.442 1.00 43.53 327 SER A C 1
ATOM 2695 O O . SER A 1 327 ? 19.179 6.858 5.462 1.00 43.53 327 SER A O 1
ATOM 2697 N N . GLY A 1 328 ? 21.145 7.239 4.432 1.00 49.41 328 GLY A N 1
ATOM 2698 C CA . GLY A 1 328 ? 21.988 7.159 5.641 1.00 49.41 328 GLY A CA 1
ATOM 2699 C C . GLY A 1 328 ? 22.590 5.782 5.950 1.00 49.41 328 GLY A C 1
ATOM 2700 O O . GLY A 1 328 ? 22.890 5.496 7.099 1.00 49.41 328 GLY A O 1
ATOM 2701 N N . GLY A 1 329 ? 22.718 4.886 4.964 1.00 60.69 329 GLY A N 1
ATOM 2702 C CA . GLY A 1 329 ? 23.433 3.609 5.128 1.00 60.69 329 GLY A CA 1
ATOM 2703 C C . GLY A 1 329 ? 22.710 2.526 5.945 1.00 60.69 329 GLY A C 1
ATOM 2704 O O . GLY A 1 329 ? 23.025 1.353 5.762 1.00 60.69 329 GLY A O 1
ATOM 2705 N N . LYS A 1 330 ? 21.688 2.859 6.753 1.00 62.81 330 LYS A N 1
ATOM 2706 C CA . LYS A 1 330 ? 20.933 1.897 7.589 1.00 62.81 330 LYS A CA 1
ATOM 2707 C C . LYS A 1 330 ? 20.321 0.742 6.793 1.00 62.81 330 LYS A C 1
ATOM 2709 O O . LYS A 1 330 ? 20.474 -0.407 7.189 1.00 62.81 330 LYS A O 1
ATOM 2714 N N . LYS A 1 331 ? 19.697 1.003 5.634 1.00 65.81 331 LYS A N 1
ATOM 2715 C CA . LYS A 1 331 ? 19.221 -0.071 4.738 1.00 65.81 331 LYS A CA 1
ATOM 2716 C C . LYS A 1 331 ? 20.353 -0.992 4.291 1.00 65.81 331 LYS A C 1
ATOM 2718 O O . LYS A 1 331 ? 20.160 -2.202 4.264 1.00 65.81 331 LYS A O 1
ATOM 2723 N N . THR A 1 332 ? 21.499 -0.436 3.905 1.00 66.38 332 THR A N 1
ATOM 2724 C CA . THR A 1 332 ? 22.653 -1.231 3.465 1.00 66.38 332 THR A CA 1
ATOM 2725 C C . THR A 1 332 ? 23.190 -2.064 4.625 1.00 66.38 332 THR A C 1
ATOM 2727 O O . THR A 1 332 ? 23.339 -3.267 4.453 1.00 66.38 332 THR A O 1
ATOM 2730 N N . LYS A 1 333 ? 23.347 -1.467 5.817 1.00 68.56 333 LYS A N 1
ATOM 2731 C CA . LYS A 1 333 ? 23.743 -2.151 7.060 1.00 68.56 333 LYS A CA 1
ATOM 2732 C C . LYS A 1 333 ? 22.779 -3.290 7.402 1.00 68.56 333 LYS A C 1
ATOM 2734 O O . LYS A 1 333 ? 23.218 -4.414 7.609 1.00 68.56 333 LYS A O 1
ATOM 2739 N N . TYR A 1 334 ? 21.468 -3.033 7.366 1.00 70.19 334 TYR A N 1
ATOM 2740 C CA . TYR A 1 334 ? 20.448 -4.056 7.600 1.00 70.19 334 TYR A CA 1
ATOM 2741 C C . TYR A 1 334 ? 20.544 -5.199 6.591 1.00 70.19 334 TYR A C 1
ATOM 2743 O O . TYR A 1 334 ? 20.608 -6.359 6.979 1.00 70.19 334 TYR A O 1
ATOM 2751 N N . LEU A 1 335 ? 20.565 -4.880 5.294 1.00 68.44 335 LEU A N 1
ATOM 2752 C CA . LEU A 1 335 ? 20.638 -5.890 4.242 1.00 68.44 335 LEU A CA 1
ATOM 2753 C C . LEU A 1 335 ? 21.926 -6.716 4.346 1.00 68.44 335 LEU A C 1
ATOM 2755 O O . LEU A 1 335 ? 21.865 -7.931 4.219 1.00 68.44 335 LEU A O 1
ATOM 2759 N N . GLN A 1 336 ? 23.070 -6.080 4.602 1.00 70.06 336 GLN A N 1
ATOM 2760 C CA . GLN A 1 336 ? 24.365 -6.751 4.709 1.00 70.06 336 GLN A CA 1
ATOM 2761 C C . GLN A 1 336 ? 24.417 -7.700 5.909 1.00 70.06 336 GLN A C 1
ATOM 2763 O O . GLN A 1 336 ? 24.819 -8.851 5.770 1.00 70.06 336 GLN A O 1
ATOM 2768 N N . ASN A 1 337 ? 23.921 -7.261 7.060 1.00 70.50 337 ASN A N 1
ATOM 2769 C CA . ASN A 1 337 ? 23.855 -8.082 8.265 1.00 70.50 337 ASN A CA 1
ATOM 2770 C C . ASN A 1 337 ? 22.822 -9.214 8.148 1.00 70.50 337 ASN A C 1
ATOM 2772 O O . ASN A 1 337 ? 23.123 -10.346 8.518 1.00 70.50 337 ASN A O 1
ATOM 2776 N N . ALA A 1 338 ? 21.644 -8.948 7.568 1.00 67.75 338 ALA A N 1
ATOM 2777 C CA . ALA A 1 338 ? 20.634 -9.974 7.302 1.00 67.75 338 ALA A CA 1
ATOM 2778 C C . ALA A 1 338 ? 21.167 -11.064 6.358 1.00 67.75 338 ALA A C 1
ATOM 2780 O O . ALA A 1 338 ? 20.915 -12.246 6.574 1.00 67.75 338 ALA A O 1
ATOM 2781 N N . ILE A 1 339 ? 21.945 -10.680 5.339 1.00 68.44 339 ILE A N 1
ATOM 2782 C CA . ILE A 1 339 ? 22.634 -11.618 4.440 1.00 68.44 339 ILE A CA 1
ATOM 2783 C C . ILE A 1 339 ? 23.722 -12.409 5.184 1.00 68.44 339 ILE A C 1
ATOM 2785 O O . ILE A 1 339 ? 23.915 -13.590 4.905 1.00 68.44 339 ILE A O 1
ATOM 2789 N N . ASN A 1 340 ? 24.424 -11.781 6.128 1.00 66.94 340 ASN A N 1
ATOM 2790 C CA . ASN A 1 340 ? 25.470 -12.422 6.926 1.00 66.94 340 ASN A CA 1
ATOM 2791 C C . ASN A 1 340 ? 24.936 -13.283 8.086 1.00 66.94 340 ASN A C 1
ATOM 2793 O O . ASN A 1 340 ? 25.735 -13.932 8.755 1.00 66.94 340 ASN A O 1
ATOM 2797 N N . GLY A 1 341 ? 23.619 -13.317 8.320 1.00 59.12 341 GLY A N 1
ATOM 2798 C CA . GLY A 1 341 ? 23.009 -14.088 9.409 1.00 59.12 341 GLY A CA 1
ATOM 2799 C C . GLY A 1 341 ? 23.242 -13.498 10.804 1.00 59.12 341 GLY A C 1
ATOM 2800 O O . GLY A 1 341 ? 23.015 -14.182 11.796 1.00 59.12 341 GLY A O 1
ATOM 2801 N N . SER A 1 342 ? 23.691 -12.245 10.897 1.00 57.47 342 SER A N 1
ATOM 2802 C CA . SER A 1 342 ? 23.925 -11.570 12.175 1.00 57.47 342 SER A CA 1
ATOM 2803 C C . SER A 1 342 ? 22.619 -11.002 12.734 1.00 57.47 342 SER A C 1
ATOM 2805 O O . SER A 1 342 ? 21.860 -10.348 12.011 1.00 57.47 342 SER A O 1
ATOM 2807 N N . HIS A 1 343 ? 22.367 -11.206 14.030 1.00 50.16 343 HIS A N 1
ATOM 2808 C CA . HIS A 1 343 ? 21.292 -10.507 14.731 1.00 50.16 343 HIS A CA 1
ATOM 2809 C C . HIS A 1 343 ? 21.583 -9.003 14.754 1.00 50.16 343 HIS A C 1
ATOM 2811 O O . HIS A 1 343 ? 22.698 -8.578 15.043 1.00 50.16 343 HIS A O 1
ATOM 2817 N N . ILE A 1 344 ? 20.573 -8.195 14.440 1.00 53.66 344 ILE A N 1
ATOM 2818 C CA . ILE A 1 344 ? 20.640 -6.742 14.579 1.00 53.66 344 ILE A CA 1
ATOM 2819 C C . ILE A 1 344 ? 19.446 -6.307 15.409 1.00 53.66 344 ILE A C 1
ATOM 2821 O O . ILE A 1 344 ? 18.304 -6.583 15.031 1.00 53.66 344 ILE A O 1
ATOM 2825 N N . GLU A 1 345 ? 19.697 -5.546 16.463 1.00 57.84 345 GLU A N 1
ATOM 2826 C CA . GLU A 1 345 ? 18.692 -4.664 17.047 1.00 57.84 345 GLU A CA 1
ATOM 2827 C C . GLU A 1 345 ? 18.540 -3.432 16.143 1.00 57.84 345 GLU A C 1
ATOM 2829 O O . GLU A 1 345 ? 19.065 -2.361 16.410 1.00 57.84 345 GLU A O 1
ATOM 2834 N N . CYS A 1 346 ? 17.893 -3.595 14.985 1.00 68.88 346 CYS A N 1
ATOM 2835 C CA . CYS A 1 346 ? 17.581 -2.470 14.105 1.00 68.88 346 CYS A CA 1
ATOM 2836 C C . CYS A 1 346 ? 16.103 -2.122 14.233 1.00 68.88 346 CYS A C 1
ATOM 2838 O O . CYS A 1 346 ? 15.241 -2.980 14.038 1.00 68.88 346 CYS A O 1
ATOM 2840 N N . ILE A 1 347 ? 15.810 -0.852 14.505 1.00 79.81 347 ILE A N 1
ATOM 2841 C CA . ILE A 1 347 ? 14.445 -0.331 14.524 1.00 79.81 347 ILE A CA 1
ATOM 2842 C C . ILE A 1 347 ? 13.936 -0.226 13.080 1.00 79.81 347 ILE A C 1
ATOM 2844 O O . ILE A 1 347 ? 14.261 0.717 12.355 1.00 79.81 347 ILE A O 1
ATOM 2848 N N . ILE A 1 348 ? 13.123 -1.197 12.657 1.00 81.56 348 ILE A N 1
ATOM 2849 C CA . ILE A 1 348 ? 12.483 -1.206 11.332 1.00 81.56 348 ILE A CA 1
ATOM 2850 C C . ILE A 1 348 ? 11.068 -0.643 11.435 1.00 81.56 348 ILE A C 1
ATOM 2852 O O . ILE A 1 348 ? 10.624 0.128 10.579 1.00 81.56 348 ILE A O 1
ATOM 2856 N N . PHE A 1 349 ? 10.357 -1.047 12.483 1.00 89.12 349 PHE A N 1
ATOM 2857 C CA . PHE A 1 349 ? 8.977 -0.686 12.742 1.00 89.12 349 PHE A CA 1
ATOM 2858 C C . PHE A 1 349 ? 8.845 0.213 13.972 1.00 89.12 349 PHE A C 1
ATOM 2860 O O . PHE A 1 349 ? 9.660 0.200 14.891 1.00 89.12 349 PHE A O 1
ATOM 2867 N N . ASP A 1 350 ? 7.736 0.947 14.024 1.00 91.44 350 ASP A N 1
ATOM 2868 C CA . ASP A 1 350 ? 7.317 1.706 15.204 1.00 91.44 350 ASP A CA 1
ATOM 2869 C C . ASP A 1 350 ? 7.224 0.816 16.454 1.00 91.44 350 ASP A C 1
ATOM 2871 O O . ASP A 1 350 ? 7.548 1.254 17.552 1.00 91.44 350 ASP A O 1
ATOM 2875 N N . ASP A 1 351 ? 6.773 -0.427 16.285 1.00 91.69 351 ASP A N 1
ATOM 2876 C CA . ASP A 1 351 ? 6.642 -1.424 17.347 1.00 91.69 351 ASP A CA 1
ATOM 2877 C C . ASP A 1 351 ? 8.007 -1.871 17.906 1.00 91.69 351 ASP A C 1
ATOM 2879 O O . ASP A 1 351 ? 8.120 -2.137 19.105 1.00 91.69 351 ASP A O 1
ATOM 2883 N N . ASP A 1 352 ? 9.049 -1.890 17.066 1.00 89.69 352 ASP A N 1
ATOM 2884 C CA . ASP A 1 352 ? 10.421 -2.175 17.501 1.00 89.69 352 ASP A CA 1
ATOM 2885 C C . ASP A 1 352 ? 10.929 -1.020 18.373 1.00 89.69 352 ASP A C 1
ATOM 2887 O O . ASP A 1 352 ? 11.460 -1.252 19.454 1.00 89.69 352 ASP A O 1
ATOM 2891 N N . ALA A 1 353 ? 10.664 0.230 17.967 1.00 91.31 353 ALA A N 1
ATOM 2892 C CA . ALA A 1 353 ? 10.998 1.414 18.761 1.00 91.31 353 ALA A CA 1
ATOM 2893 C C . ALA A 1 353 ? 10.247 1.459 20.100 1.00 91.31 353 ALA A C 1
ATOM 2895 O O . ALA A 1 353 ? 10.843 1.787 21.118 1.00 91.31 353 ALA A O 1
ATOM 2896 N N . ILE A 1 354 ? 8.954 1.106 20.122 1.00 93.75 354 ILE A N 1
ATOM 2897 C CA . ILE A 1 354 ? 8.178 0.996 21.372 1.00 93.75 354 ILE A CA 1
ATOM 2898 C C . ILE A 1 354 ? 8.824 -0.034 22.296 1.00 93.75 354 ILE A C 1
ATOM 2900 O O . ILE A 1 354 ? 9.015 0.238 23.477 1.00 93.75 354 ILE A O 1
ATOM 2904 N N . SER A 1 355 ? 9.172 -1.204 21.760 1.00 92.00 355 SER A N 1
ATOM 2905 C CA . SER A 1 355 ? 9.782 -2.282 22.541 1.00 92.00 355 SER A CA 1
ATOM 2906 C C . SER A 1 355 ? 11.168 -1.900 23.058 1.00 92.00 355 SER A C 1
ATOM 2908 O O . SER A 1 355 ? 11.502 -2.232 24.191 1.00 92.00 355 SER A O 1
ATOM 2910 N N . HIS A 1 356 ? 11.950 -1.182 22.253 1.00 91.12 356 HIS A N 1
ATOM 2911 C CA . HIS A 1 356 ? 13.278 -0.700 22.615 1.00 91.12 356 HIS A CA 1
ATOM 2912 C C . HIS A 1 356 ? 13.206 0.380 23.706 1.00 91.12 356 HIS A C 1
ATOM 2914 O O . HIS A 1 356 ? 13.753 0.183 24.784 1.00 91.12 356 HIS A O 1
ATOM 2920 N N . ILE A 1 357 ? 12.417 1.444 23.505 1.00 94.19 357 ILE A N 1
ATOM 2921 C CA . ILE A 1 357 ? 12.193 2.506 24.506 1.00 94.19 357 ILE A CA 1
ATOM 2922 C C . ILE A 1 357 ? 11.680 1.923 25.827 1.00 94.19 357 ILE A C 1
ATOM 2924 O O . ILE A 1 357 ? 12.163 2.280 26.897 1.00 94.19 357 ILE A O 1
ATOM 2928 N N . LYS A 1 358 ? 10.719 0.995 25.759 1.00 93.88 358 LYS A N 1
ATOM 2929 C CA . LYS A 1 358 ? 10.173 0.307 26.933 1.00 93.88 358 LYS A CA 1
ATOM 2930 C C . LYS A 1 358 ? 11.257 -0.368 27.772 1.00 93.88 358 LYS A C 1
ATOM 2932 O O . LYS A 1 358 ? 11.176 -0.295 28.992 1.00 93.88 358 LYS A O 1
ATOM 2937 N N . LYS A 1 359 ? 12.221 -1.031 27.125 1.00 91.81 359 LYS A N 1
ATOM 2938 C CA . LYS A 1 359 ? 13.340 -1.701 27.800 1.00 91.81 359 LYS A CA 1
ATOM 2939 C C . LYS A 1 359 ? 14.335 -0.698 28.381 1.00 91.81 359 LYS A C 1
ATOM 2941 O O . LYS A 1 359 ? 14.763 -0.899 29.506 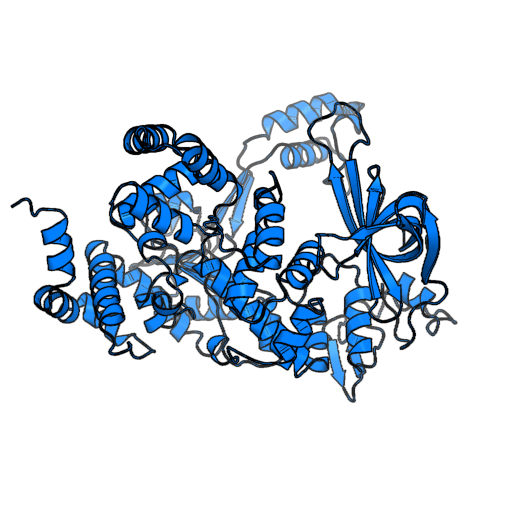1.00 91.81 359 LYS A O 1
ATOM 2946 N N . LEU A 1 360 ? 14.660 0.362 27.638 1.00 92.69 360 LEU A N 1
ATOM 2947 C CA . LEU A 1 360 ? 15.654 1.357 28.052 1.00 92.69 360 LEU A CA 1
ATOM 2948 C C . LEU A 1 360 ? 15.258 2.085 29.342 1.00 92.69 360 LEU A C 1
ATOM 2950 O O . LEU A 1 360 ? 16.068 2.202 30.250 1.00 92.69 360 LEU A O 1
ATOM 2954 N N . ILE A 1 361 ? 14.014 2.560 29.438 1.00 93.44 361 ILE A N 1
ATOM 2955 C CA . ILE A 1 361 ? 13.579 3.425 30.554 1.00 93.44 361 ILE A CA 1
ATOM 2956 C C . ILE A 1 361 ? 12.554 2.760 31.490 1.00 93.44 361 ILE A C 1
ATOM 2958 O O . ILE A 1 361 ? 11.846 3.460 32.212 1.00 93.44 361 ILE A O 1
ATOM 2962 N N . ASP A 1 362 ? 12.414 1.431 31.417 1.00 91.56 362 ASP A N 1
ATOM 2963 C CA . ASP A 1 362 ? 11.457 0.610 32.186 1.00 91.56 362 ASP A CA 1
ATOM 2964 C C . ASP A 1 362 ? 10.060 1.256 32.339 1.00 91.56 362 ASP A C 1
ATOM 2966 O O . ASP A 1 362 ? 9.555 1.570 33.426 1.00 91.56 362 ASP A O 1
ATOM 2970 N N . CYS A 1 363 ? 9.425 1.520 31.194 1.00 91.94 363 CYS A N 1
ATOM 2971 C CA . CYS A 1 363 ? 8.120 2.178 31.124 1.00 91.94 363 CYS A CA 1
ATOM 2972 C C . CYS A 1 363 ? 7.014 1.261 30.577 1.00 91.94 363 CYS A C 1
ATOM 2974 O O . CYS A 1 363 ? 7.249 0.135 30.141 1.00 91.94 363 CYS A O 1
ATOM 2976 N N . ASP A 1 364 ? 5.758 1.719 30.601 1.00 91.50 364 ASP A N 1
ATOM 2977 C CA . ASP A 1 364 ? 4.671 0.990 29.938 1.00 91.50 364 ASP A CA 1
ATOM 2978 C C . ASP A 1 364 ? 4.623 1.270 28.425 1.00 91.50 364 ASP A C 1
ATOM 2980 O O . ASP A 1 364 ? 5.112 2.286 27.936 1.00 91.50 364 ASP A O 1
ATOM 2984 N N . GLU A 1 365 ? 3.994 0.379 27.650 1.00 92.00 365 GLU A N 1
ATOM 2985 C CA . GLU A 1 365 ? 3.940 0.515 26.183 1.00 92.00 365 GLU A CA 1
ATOM 2986 C C . GLU A 1 365 ? 3.255 1.802 25.704 1.00 92.00 365 GLU A C 1
ATOM 2988 O O . GLU A 1 365 ? 3.528 2.269 24.596 1.00 92.00 365 GLU A O 1
ATOM 2993 N N . GLY A 1 366 ? 2.345 2.369 26.499 1.00 92.62 366 GLY A N 1
ATOM 2994 C CA . GLY A 1 366 ? 1.708 3.643 26.190 1.00 92.62 366 GLY A CA 1
ATOM 2995 C C . GLY A 1 366 ? 2.672 4.815 26.332 1.00 92.62 366 GLY A C 1
ATOM 2996 O O . GLY A 1 366 ? 2.656 5.718 25.495 1.00 92.62 366 GLY A O 1
ATOM 2997 N N . GLU A 1 367 ? 3.506 4.793 27.369 1.00 94.44 367 GLU A N 1
ATOM 2998 C CA . GLU A 1 367 ? 4.552 5.791 27.596 1.00 94.44 367 GLU A CA 1
ATOM 2999 C C . GLU A 1 367 ? 5.647 5.683 26.529 1.00 94.44 367 GLU A C 1
ATOM 3001 O O . GLU A 1 367 ? 6.006 6.683 25.906 1.00 94.44 367 GLU A O 1
ATOM 3006 N N . ALA A 1 368 ? 6.059 4.462 26.188 1.00 95.44 368 ALA A N 1
ATOM 3007 C CA . ALA A 1 368 ? 6.984 4.227 25.086 1.00 95.44 368 ALA A CA 1
ATOM 3008 C C . ALA A 1 368 ? 6.453 4.751 23.732 1.00 95.44 368 ALA A C 1
ATOM 3010 O O . ALA A 1 368 ? 7.183 5.424 22.999 1.00 95.44 368 ALA A O 1
ATOM 3011 N N . ASP A 1 369 ? 5.170 4.534 23.392 1.00 94.88 369 ASP A N 1
ATOM 3012 C CA . ASP A 1 369 ? 4.591 5.112 22.163 1.00 94.88 369 ASP A CA 1
ATOM 3013 C C . ASP A 1 369 ? 4.461 6.644 22.226 1.00 94.88 369 ASP A C 1
ATOM 3015 O O . ASP A 1 369 ? 4.518 7.303 21.184 1.00 94.88 369 ASP A O 1
ATOM 3019 N N . ARG A 1 370 ? 4.322 7.258 23.412 1.00 94.69 370 AR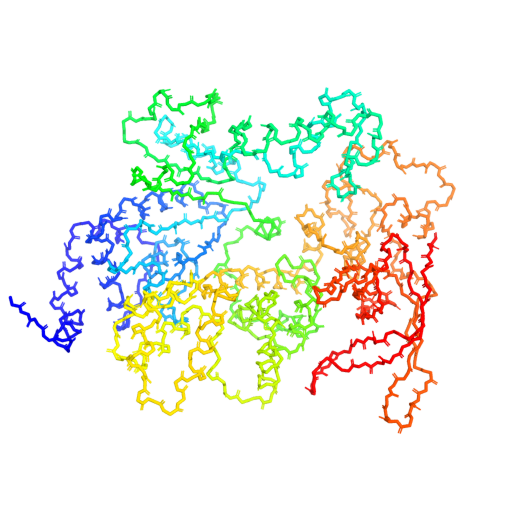G A N 1
ATOM 3020 C CA . ARG A 1 370 ? 4.409 8.724 23.545 1.00 94.69 370 ARG A CA 1
ATOM 3021 C C . ARG A 1 370 ? 5.783 9.212 23.082 1.00 94.69 370 ARG A C 1
ATOM 3023 O O . ARG A 1 370 ? 5.819 10.042 22.174 1.00 94.69 370 ARG A O 1
ATOM 3030 N N . TYR A 1 371 ? 6.874 8.670 23.625 1.00 95.38 371 TYR A N 1
ATOM 3031 C CA . TYR A 1 371 ? 8.230 9.065 23.223 1.00 95.38 371 TYR A CA 1
ATOM 3032 C C . TYR A 1 371 ? 8.493 8.779 21.746 1.00 95.38 371 TYR A C 1
ATOM 3034 O O . TYR A 1 371 ? 8.893 9.678 21.007 1.00 95.38 371 TYR A O 1
ATOM 3042 N N . ARG A 1 372 ? 8.142 7.583 21.259 1.00 94.81 372 ARG A N 1
ATOM 3043 C CA . ARG A 1 372 ? 8.257 7.241 19.834 1.00 94.81 372 ARG A CA 1
ATOM 3044 C C . ARG A 1 372 ? 7.516 8.239 18.932 1.00 94.81 372 ARG A C 1
ATOM 3046 O O . ARG A 1 372 ? 8.044 8.654 17.899 1.00 94.81 372 ARG A O 1
ATOM 3053 N N . ARG A 1 373 ? 6.288 8.644 19.293 1.00 92.44 373 ARG A N 1
ATOM 3054 C CA . ARG A 1 373 ? 5.535 9.683 18.560 1.00 92.44 373 ARG A CA 1
ATOM 3055 C C . ARG A 1 373 ? 6.259 11.020 18.578 1.00 92.44 373 ARG A C 1
ATOM 3057 O O . ARG A 1 373 ? 6.222 11.719 17.566 1.00 92.44 373 ARG A O 1
ATOM 3064 N N . SER A 1 374 ? 6.872 11.372 19.701 1.00 93.94 374 SER A N 1
ATOM 3065 C CA . SER A 1 374 ? 7.628 12.609 19.856 1.00 93.94 374 SER A CA 1
ATOM 3066 C C . SER A 1 374 ? 8.870 12.624 18.966 1.00 93.94 374 SER A C 1
ATOM 3068 O O . SER A 1 374 ? 9.024 13.587 18.221 1.00 93.94 374 SER A O 1
ATOM 3070 N N . PHE A 1 375 ? 9.634 11.532 18.880 1.00 93.44 375 PHE A N 1
ATOM 3071 C CA . PHE A 1 375 ? 10.714 11.384 17.893 1.00 93.44 375 PHE A CA 1
ATOM 3072 C C . PHE A 1 375 ? 10.207 11.459 16.446 1.00 93.44 375 PHE A C 1
ATOM 3074 O O . PHE A 1 375 ? 10.695 12.252 15.641 1.00 93.44 375 PHE A O 1
ATOM 3081 N N . ALA A 1 376 ? 9.153 10.707 16.110 1.00 90.25 376 ALA A N 1
ATOM 3082 C CA . ALA A 1 376 ? 8.598 10.693 14.755 1.00 90.25 376 ALA A CA 1
ATOM 3083 C C . ALA A 1 376 ? 8.048 12.062 14.301 1.00 90.25 376 ALA A C 1
ATOM 3085 O O . ALA A 1 376 ? 8.061 12.364 13.108 1.00 90.25 376 ALA A O 1
ATOM 3086 N N . LYS A 1 377 ? 7.554 12.889 15.234 1.00 90.56 377 LYS A N 1
ATOM 3087 C CA . LYS A 1 377 ? 7.015 14.237 14.970 1.00 90.56 377 LYS A CA 1
ATOM 3088 C C . LYS A 1 377 ? 7.983 15.376 15.319 1.00 90.56 377 LYS A C 1
ATOM 3090 O O . LYS A 1 377 ? 7.593 16.529 15.165 1.00 90.56 377 LYS A O 1
ATOM 3095 N N . ARG A 1 378 ? 9.202 15.072 15.778 1.00 92.38 378 ARG A N 1
ATOM 3096 C CA . ARG A 1 378 ? 10.204 16.045 16.256 1.00 92.38 378 ARG A CA 1
ATOM 3097 C C . ARG A 1 378 ? 9.676 16.987 17.349 1.00 92.38 378 ARG A C 1
ATOM 3099 O O . ARG A 1 378 ? 9.812 18.204 17.265 1.00 92.38 378 ARG A O 1
ATOM 3106 N N . LYS A 1 379 ? 9.032 16.428 18.375 1.00 92.88 379 LYS A N 1
ATOM 3107 C CA . LYS A 1 379 ? 8.599 17.176 19.563 1.00 92.88 379 LYS A CA 1
ATOM 3108 C C . LYS A 1 379 ? 9.745 17.261 20.571 1.00 92.88 379 LYS A C 1
ATOM 3110 O O . LYS A 1 379 ? 9.846 16.411 21.453 1.00 92.88 379 LYS A O 1
ATOM 3115 N N . TYR A 1 380 ? 10.570 18.297 20.435 1.00 92.69 380 TYR A N 1
ATOM 3116 C CA . TYR A 1 380 ? 11.828 18.441 21.177 1.00 92.69 380 TYR A CA 1
ATOM 3117 C C . TYR A 1 380 ? 11.683 18.351 22.698 1.00 92.69 380 TYR A C 1
ATOM 3119 O O . TYR A 1 380 ? 12.509 17.709 23.325 1.00 92.69 380 TYR A O 1
ATOM 3127 N N . ASN A 1 381 ? 10.613 18.883 23.297 1.00 93.69 381 ASN A N 1
ATOM 3128 C CA . ASN A 1 381 ? 10.437 18.809 24.754 1.00 93.69 381 ASN A CA 1
ATOM 3129 C C . ASN A 1 381 ? 10.439 17.360 25.273 1.00 93.69 381 ASN A C 1
ATOM 3131 O O . ASN A 1 381 ? 11.189 17.031 26.184 1.00 93.69 381 ASN A O 1
ATOM 3135 N N . ASP A 1 382 ? 9.640 16.478 24.667 1.00 92.69 382 ASP A N 1
ATOM 3136 C CA . ASP A 1 382 ? 9.591 15.062 25.058 1.00 92.69 382 ASP A CA 1
ATOM 3137 C C . ASP A 1 382 ? 10.891 14.325 24.692 1.00 92.69 382 ASP A C 1
ATOM 3139 O O . ASP A 1 382 ? 11.285 13.404 25.401 1.00 92.69 382 ASP A O 1
ATOM 3143 N N . MET A 1 383 ? 11.554 14.718 23.598 1.00 93.88 383 MET A N 1
ATOM 3144 C CA . MET A 1 383 ? 12.840 14.138 23.184 1.00 93.88 383 MET A CA 1
ATOM 3145 C C . MET A 1 383 ? 13.961 14.491 24.168 1.00 93.88 383 MET A C 1
ATOM 3147 O O . MET A 1 383 ? 14.729 13.615 24.542 1.00 93.88 383 MET A O 1
ATOM 3151 N N . ASN A 1 384 ? 14.011 15.735 24.646 1.00 94.38 384 ASN A N 1
ATOM 3152 C CA . ASN A 1 384 ? 14.995 16.191 25.628 1.00 94.38 384 ASN A CA 1
ATOM 3153 C C . ASN A 1 384 ? 14.787 15.498 26.978 1.00 94.38 384 ASN A C 1
ATOM 3155 O O . ASN A 1 384 ? 15.749 15.069 27.606 1.00 94.38 384 ASN A O 1
ATOM 3159 N N . VAL A 1 385 ? 13.526 15.334 27.403 1.00 95.56 385 VAL A N 1
ATOM 3160 C CA . VAL A 1 385 ? 13.200 14.542 28.600 1.00 95.56 385 VAL A CA 1
ATOM 3161 C C . VAL A 1 385 ? 13.680 13.103 28.433 1.00 95.56 385 VAL A C 1
ATOM 3163 O O . VAL A 1 385 ? 14.270 12.558 29.356 1.00 95.56 385 VAL A O 1
ATOM 3166 N N . PHE A 1 386 ? 13.456 12.488 27.268 1.00 95.50 386 PHE A N 1
ATOM 3167 C CA . PHE A 1 386 ? 13.958 11.141 27.002 1.00 95.50 386 PHE A CA 1
ATOM 3168 C C . PHE A 1 386 ? 15.488 11.074 27.061 1.00 95.50 386 PHE A C 1
ATOM 3170 O O . PHE A 1 386 ? 16.013 10.206 27.747 1.00 95.50 386 PHE A O 1
ATOM 3177 N N . GLY A 1 387 ? 16.187 12.018 26.422 1.00 94.56 387 GLY A N 1
ATOM 3178 C CA . GLY A 1 387 ? 17.648 12.114 26.475 1.00 94.56 387 GLY A CA 1
ATOM 3179 C C . GLY A 1 387 ? 18.176 12.225 27.907 1.00 94.56 387 GLY A C 1
ATOM 3180 O O . GLY A 1 387 ? 19.137 11.555 28.261 1.00 94.56 387 GLY A O 1
ATOM 3181 N N . TYR A 1 388 ? 17.492 12.980 28.773 1.00 95.31 388 TYR A N 1
ATOM 3182 C CA . TYR A 1 388 ? 17.840 13.054 30.193 1.00 95.31 388 TYR A CA 1
ATOM 3183 C C . TYR A 1 388 ? 17.662 11.715 30.930 1.00 95.31 388 TYR A C 1
ATOM 3185 O O . TYR A 1 388 ? 18.463 11.396 31.802 1.00 95.31 388 TYR A O 1
ATOM 3193 N N . LEU A 1 389 ? 16.635 10.926 30.590 1.00 94.62 389 LEU A N 1
ATOM 3194 C CA . LEU A 1 389 ? 16.383 9.619 31.216 1.00 94.62 389 LEU A CA 1
ATOM 3195 C C . LEU A 1 389 ? 17.437 8.564 30.859 1.00 94.62 389 LEU A C 1
ATOM 3197 O O . LEU A 1 389 ? 17.618 7.624 31.624 1.00 94.62 389 LEU A O 1
ATOM 3201 N N . ILE A 1 390 ? 18.099 8.706 29.709 1.00 95.12 390 ILE A N 1
ATOM 3202 C CA . ILE A 1 390 ? 19.123 7.766 29.230 1.00 95.12 390 ILE A CA 1
ATOM 3203 C C . ILE A 1 390 ? 20.544 8.331 29.322 1.00 95.12 390 ILE A C 1
ATOM 3205 O O . ILE A 1 390 ? 21.476 7.718 28.817 1.00 95.12 390 ILE A O 1
ATOM 3209 N N . LYS A 1 391 ? 20.725 9.506 29.937 1.00 93.38 391 LYS A N 1
ATOM 3210 C CA . LYS A 1 391 ? 21.998 10.245 29.919 1.00 93.38 391 LYS A CA 1
ATOM 3211 C C . LYS A 1 391 ? 23.174 9.442 30.486 1.00 93.38 391 LYS A C 1
ATOM 3213 O O . LYS A 1 391 ? 24.291 9.627 30.024 1.00 93.38 391 LYS A O 1
ATOM 3218 N N . ASP A 1 392 ? 22.901 8.562 31.450 1.00 93.06 392 ASP A N 1
ATOM 3219 C CA . ASP A 1 392 ? 23.899 7.761 32.164 1.00 93.06 392 ASP A CA 1
ATOM 3220 C C . ASP A 1 392 ? 24.202 6.421 31.447 1.00 93.06 392 ASP A C 1
ATOM 3222 O O . ASP A 1 392 ? 24.884 5.567 32.004 1.00 93.06 392 ASP A O 1
ATOM 3226 N N . MET A 1 393 ? 23.672 6.208 30.232 1.00 92.62 393 MET A N 1
ATOM 3227 C CA . MET A 1 393 ? 23.958 5.036 29.391 1.00 92.62 393 MET A CA 1
ATOM 3228 C C . MET A 1 393 ? 25.134 5.313 28.446 1.00 92.62 393 MET A C 1
ATOM 3230 O O . MET A 1 393 ? 25.169 6.361 27.800 1.00 92.62 393 MET A O 1
ATOM 3234 N N . ASP A 1 394 ? 26.047 4.348 28.307 1.00 89.31 394 ASP A N 1
ATOM 3235 C CA . ASP A 1 394 ? 27.263 4.474 27.483 1.00 89.31 394 ASP A CA 1
ATOM 3236 C C . ASP A 1 394 ? 26.980 4.711 25.985 1.00 89.31 394 ASP A C 1
ATOM 3238 O O . ASP A 1 394 ? 27.798 5.293 25.276 1.00 89.31 394 ASP A O 1
ATOM 3242 N N . ASP A 1 395 ? 25.828 4.261 25.482 1.00 88.19 395 ASP A N 1
ATOM 3243 C CA . ASP A 1 395 ? 25.420 4.342 24.076 1.00 88.19 395 ASP A CA 1
ATOM 3244 C C . ASP A 1 395 ? 24.315 5.385 23.809 1.00 88.19 395 ASP A C 1
ATOM 3246 O O . ASP A 1 395 ? 23.653 5.341 22.765 1.00 88.19 395 ASP A O 1
ATOM 3250 N N . ASN A 1 396 ? 24.130 6.348 24.722 1.00 90.31 396 ASN A N 1
ATOM 3251 C CA . ASN A 1 396 ? 23.055 7.345 24.672 1.00 90.31 396 ASN A CA 1
ATOM 3252 C C . ASN A 1 396 ? 22.955 8.102 23.328 1.00 90.31 396 ASN A C 1
ATOM 3254 O O . ASN A 1 396 ? 21.859 8.216 22.774 1.00 90.31 396 ASN A O 1
ATOM 3258 N N . ASP A 1 397 ? 24.074 8.547 22.758 1.00 87.25 397 ASP A N 1
ATOM 3259 C CA . ASP A 1 397 ? 24.137 9.306 21.509 1.00 87.25 397 ASP A CA 1
ATOM 3260 C C . ASP A 1 397 ? 23.690 8.441 20.330 1.00 87.25 397 ASP A C 1
ATOM 3262 O O . ASP A 1 397 ? 22.885 8.862 19.498 1.00 87.25 397 ASP A O 1
ATOM 3266 N N . SER A 1 398 ? 24.137 7.181 20.303 1.00 85.56 398 SER A N 1
ATOM 3267 C CA . SER A 1 398 ? 23.726 6.213 19.284 1.00 85.56 398 SER A CA 1
ATOM 3268 C C . SER A 1 398 ? 22.227 5.911 19.372 1.00 85.56 398 SER A C 1
ATOM 3270 O O . SER A 1 398 ? 21.549 5.853 18.343 1.00 85.56 398 SER A O 1
ATOM 3272 N N . ILE A 1 399 ? 21.685 5.746 20.583 1.00 88.69 399 ILE A N 1
ATOM 3273 C CA . ILE A 1 399 ? 20.245 5.546 20.809 1.00 88.69 399 ILE A CA 1
ATOM 3274 C C . ILE A 1 399 ? 19.448 6.762 20.322 1.00 88.69 399 ILE A C 1
ATOM 3276 O O . ILE A 1 399 ? 18.437 6.604 19.625 1.00 88.69 399 ILE A O 1
ATOM 3280 N N . MET A 1 400 ? 19.893 7.974 20.665 1.00 90.69 400 MET A N 1
ATOM 3281 C CA . MET A 1 400 ? 19.249 9.216 20.237 1.00 90.69 400 MET A CA 1
ATOM 3282 C C . MET A 1 400 ? 19.255 9.338 18.714 1.00 90.69 400 MET A C 1
ATOM 3284 O O . MET A 1 400 ? 18.189 9.529 18.128 1.00 90.69 400 MET A O 1
ATOM 3288 N N . ASP A 1 401 ? 20.392 9.117 18.058 1.00 85.00 401 ASP A N 1
ATOM 3289 C CA . ASP A 1 401 ? 20.513 9.125 16.596 1.00 85.00 401 ASP A CA 1
ATOM 3290 C C . ASP A 1 401 ? 19.604 8.083 15.921 1.00 85.00 401 ASP A C 1
ATOM 3292 O O . ASP A 1 401 ? 18.993 8.320 14.860 1.00 85.00 401 ASP A O 1
ATOM 3296 N N . ASP A 1 402 ? 19.475 6.904 16.531 1.00 82.06 402 ASP A N 1
ATOM 3297 C CA . ASP A 1 402 ? 18.605 5.851 16.031 1.00 82.06 402 ASP A CA 1
ATOM 3298 C C . ASP A 1 402 ? 17.121 6.203 16.138 1.00 82.06 402 ASP A C 1
ATOM 3300 O O . ASP A 1 402 ? 16.374 6.017 15.166 1.00 82.06 402 ASP A O 1
ATOM 3304 N N . LEU A 1 403 ? 16.691 6.768 17.263 1.00 88.12 403 LEU A N 1
ATOM 3305 C CA . LEU A 1 403 ? 15.309 7.192 17.473 1.00 88.12 403 LEU A CA 1
ATOM 3306 C C . LEU A 1 403 ? 14.965 8.460 16.693 1.00 88.12 403 LEU A C 1
ATOM 3308 O O . LEU A 1 403 ? 13.882 8.538 16.105 1.00 88.12 403 LEU A O 1
ATOM 3312 N N . GLU A 1 404 ? 15.880 9.421 16.590 1.00 87.00 404 GLU A N 1
ATOM 3313 C CA . GLU A 1 404 ? 15.704 10.612 15.764 1.00 87.00 404 GLU A CA 1
ATOM 3314 C C . GLU A 1 404 ? 15.440 10.239 14.312 1.00 87.00 404 GLU A C 1
ATOM 3316 O O . GLU A 1 404 ? 14.582 10.846 13.670 1.00 87.00 404 GLU A O 1
ATOM 3321 N N . GLY A 1 405 ? 16.065 9.177 13.799 1.00 79.88 405 GLY A N 1
ATOM 3322 C CA . GLY A 1 405 ? 15.801 8.647 12.463 1.00 79.88 405 GLY A CA 1
ATOM 3323 C C . GLY A 1 405 ? 14.319 8.359 12.160 1.00 79.88 405 GLY A C 1
ATOM 3324 O O . GLY A 1 405 ? 13.902 8.463 10.997 1.00 79.88 405 GLY A O 1
ATOM 3325 N N . LEU A 1 406 ? 13.490 8.078 13.175 1.00 83.75 406 LEU A N 1
ATOM 3326 C CA . LEU A 1 406 ? 12.069 7.746 13.016 1.00 83.75 406 LEU A CA 1
ATOM 3327 C C . LEU A 1 406 ? 11.272 8.811 12.259 1.00 83.75 406 LEU A C 1
ATOM 3329 O O . LEU A 1 406 ? 10.342 8.450 11.535 1.00 83.75 406 LEU A O 1
ATOM 3333 N N . HIS A 1 407 ? 11.630 10.098 12.340 1.00 82.06 407 HIS A N 1
ATOM 3334 C CA . HIS A 1 407 ? 10.932 11.145 11.576 1.00 82.06 407 HIS A CA 1
ATOM 3335 C C . HIS A 1 407 ? 10.989 10.912 10.059 1.00 82.06 407 HIS A C 1
ATOM 3337 O O . HIS A 1 407 ? 10.123 11.377 9.316 1.00 82.06 407 HIS A O 1
ATOM 3343 N N . LYS A 1 408 ? 12.006 10.181 9.587 1.00 76.38 408 LYS A N 1
ATOM 3344 C CA . LYS A 1 408 ? 12.162 9.830 8.178 1.00 76.38 408 LYS A CA 1
ATOM 3345 C C . LYS A 1 408 ? 11.429 8.521 7.865 1.00 76.38 408 LYS A C 1
ATOM 3347 O O . LYS A 1 408 ? 10.722 8.452 6.858 1.00 76.38 408 LYS A O 1
ATOM 3352 N N . TYR A 1 409 ? 11.606 7.474 8.679 1.00 76.06 409 TYR A N 1
ATOM 3353 C CA . TYR A 1 409 ? 11.222 6.100 8.307 1.00 76.06 409 TYR A CA 1
ATOM 3354 C C . TYR A 1 409 ? 10.168 5.415 9.182 1.00 76.06 409 TYR A C 1
ATOM 3356 O O . TYR A 1 409 ? 9.849 4.268 8.880 1.00 76.06 409 TYR A O 1
ATOM 3364 N N . SER A 1 410 ? 9.574 6.092 10.172 1.00 80.50 410 SER A N 1
ATOM 3365 C CA . SER A 1 410 ? 8.487 5.551 11.008 1.00 80.50 410 SER A CA 1
ATOM 3366 C C . SER A 1 410 ? 7.462 4.772 10.170 1.00 80.50 410 SER A C 1
ATOM 3368 O O . SER A 1 410 ? 6.950 5.252 9.142 1.00 80.50 410 SER A O 1
ATOM 3370 N N . PHE A 1 411 ? 7.219 3.524 10.577 1.00 88.38 411 PHE A N 1
ATOM 3371 C CA . PHE A 1 411 ? 6.369 2.593 9.848 1.00 88.38 411 PHE A CA 1
ATOM 3372 C C . PHE A 1 411 ? 5.691 1.594 10.785 1.00 88.38 411 PHE A C 1
ATOM 3374 O O . PHE A 1 411 ? 6.332 0.925 11.585 1.00 88.38 411 PHE A O 1
ATOM 3381 N N . CYS A 1 412 ? 4.370 1.481 10.677 1.00 92.31 412 CYS A N 1
ATOM 3382 C CA . CYS A 1 412 ? 3.579 0.624 11.552 1.00 92.31 412 CYS A CA 1
ATOM 3383 C C . CYS A 1 412 ? 3.700 -0.851 11.142 1.00 92.31 412 CYS A C 1
ATOM 3385 O O . CYS A 1 412 ? 3.455 -1.183 9.977 1.00 92.31 412 CYS A O 1
ATOM 3387 N N . LYS A 1 413 ? 4.017 -1.738 12.096 1.00 93.56 413 LYS A N 1
ATOM 3388 C CA . LYS A 1 413 ? 4.203 -3.172 11.833 1.00 93.56 413 LYS A CA 1
ATOM 3389 C C . LYS A 1 413 ? 2.918 -3.826 11.328 1.00 93.56 413 LYS A C 1
ATOM 3391 O O . LYS A 1 413 ? 2.942 -4.487 10.296 1.00 93.56 413 LYS A O 1
ATOM 3396 N N . SER A 1 414 ? 1.771 -3.574 11.961 1.00 94.44 414 SER A N 1
ATOM 3397 C CA . SER A 1 414 ? 0.486 -4.133 11.505 1.00 94.44 414 SER A CA 1
ATOM 3398 C C . SER A 1 414 ? 0.097 -3.671 10.097 1.00 94.44 414 SER A C 1
ATOM 3400 O O . SER A 1 414 ? -0.335 -4.482 9.280 1.00 94.44 414 SER A O 1
ATOM 3402 N N . HIS A 1 415 ? 0.341 -2.405 9.753 1.00 94.69 415 HIS A N 1
ATOM 3403 C CA . HIS A 1 415 ? 0.170 -1.923 8.381 1.00 94.69 415 HIS A CA 1
ATOM 3404 C C . HIS A 1 415 ? 1.053 -2.709 7.395 1.00 94.69 415 HIS A C 1
ATOM 3406 O O . HIS A 1 415 ? 0.568 -3.146 6.354 1.00 94.69 415 HIS A O 1
ATOM 3412 N N . ALA A 1 416 ? 2.330 -2.926 7.727 1.00 94.19 416 ALA A N 1
ATOM 3413 C CA . ALA A 1 416 ? 3.255 -3.688 6.891 1.00 94.19 416 ALA A CA 1
ATOM 3414 C C . ALA A 1 416 ? 2.784 -5.133 6.664 1.00 94.19 416 ALA A C 1
ATOM 3416 O O . ALA A 1 416 ? 2.768 -5.602 5.527 1.00 94.19 416 ALA A O 1
ATOM 3417 N N . TYR A 1 417 ? 2.354 -5.812 7.730 1.00 95.00 417 TYR A N 1
ATOM 3418 C CA . TYR A 1 417 ? 1.851 -7.186 7.669 1.00 95.00 417 TYR A CA 1
ATOM 3419 C C . TYR A 1 417 ? 0.584 -7.304 6.823 1.00 95.00 417 TYR A C 1
ATOM 3421 O O . TYR A 1 417 ? 0.468 -8.244 6.042 1.00 95.00 417 TYR A O 1
ATOM 3429 N N . SER A 1 418 ? -0.333 -6.339 6.921 1.00 95.12 418 SER A N 1
ATOM 3430 C CA . SER A 1 418 ? -1.583 -6.342 6.149 1.00 95.12 418 SER A CA 1
ATOM 3431 C C . SER A 1 418 ? -1.305 -6.352 4.642 1.00 95.12 418 SER A C 1
ATOM 3433 O O . SER A 1 418 ? -1.795 -7.206 3.900 1.00 95.12 418 SER A O 1
ATOM 3435 N N . TYR A 1 419 ? -0.419 -5.466 4.179 1.00 95.62 419 TYR A N 1
ATOM 3436 C CA . TYR A 1 419 ? -0.010 -5.459 2.774 1.00 95.62 419 TYR A CA 1
ATOM 3437 C C . TYR A 1 419 ? 0.879 -6.636 2.398 1.00 95.62 419 TYR A C 1
ATOM 3439 O O . TYR A 1 419 ? 0.799 -7.107 1.268 1.00 95.62 419 TYR A O 1
ATOM 3447 N N . ALA A 1 420 ? 1.704 -7.136 3.315 1.00 95.88 420 ALA A N 1
ATOM 3448 C CA . ALA A 1 420 ? 2.502 -8.326 3.063 1.00 95.88 420 ALA A CA 1
ATOM 3449 C C . ALA A 1 420 ? 1.621 -9.562 2.839 1.00 95.88 420 ALA A C 1
ATOM 3451 O O . ALA A 1 420 ? 1.911 -10.334 1.931 1.00 95.88 420 ALA A O 1
ATOM 3452 N N . GLN A 1 421 ? 0.521 -9.720 3.586 1.00 96.00 421 GLN A N 1
ATOM 3453 C CA . GLN A 1 421 ? -0.471 -10.775 3.344 1.00 96.00 421 GLN A CA 1
ATOM 3454 C C . GLN A 1 421 ? -1.072 -10.654 1.937 1.00 96.00 421 GLN A C 1
ATOM 3456 O O . GLN A 1 421 ? -1.165 -11.650 1.222 1.00 96.00 421 GLN A O 1
ATOM 3461 N N . LEU A 1 422 ? -1.409 -9.435 1.500 1.00 97.00 422 LEU A N 1
ATOM 3462 C CA . LEU A 1 422 ? -1.892 -9.193 0.138 1.00 97.00 422 LEU A CA 1
ATOM 3463 C C . LEU A 1 422 ? -0.834 -9.548 -0.919 1.00 97.00 422 LEU A C 1
ATOM 3465 O O . LEU A 1 422 ? -1.130 -10.270 -1.869 1.00 97.00 422 LEU A O 1
ATOM 3469 N N . CYS A 1 423 ? 0.402 -9.075 -0.758 1.00 97.31 423 CYS A N 1
ATOM 3470 C CA . CYS A 1 423 ? 1.504 -9.389 -1.669 1.00 97.31 423 CYS A CA 1
ATOM 3471 C C . CYS A 1 423 ? 1.789 -10.895 -1.726 1.00 97.31 423 CYS A C 1
ATOM 3473 O O . CYS A 1 423 ? 2.060 -11.421 -2.803 1.00 97.31 423 CYS A O 1
ATOM 3475 N N . TRP A 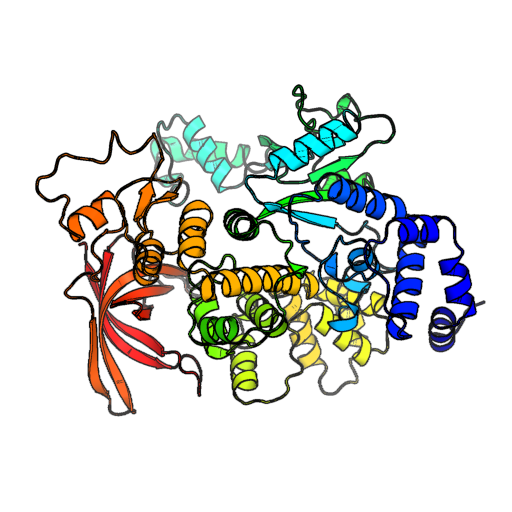1 424 ? 1.701 -11.590 -0.591 1.00 97.69 424 TRP A N 1
ATOM 3476 C CA . TRP A 1 424 ? 1.859 -13.037 -0.505 1.00 97.69 424 TRP A CA 1
ATOM 3477 C C . TRP A 1 424 ? 0.746 -13.772 -1.256 1.00 97.69 424 TRP A C 1
ATOM 3479 O O . TRP A 1 424 ? 1.036 -14.613 -2.099 1.00 97.69 424 TRP A O 1
ATOM 3489 N N . ALA A 1 425 ? -0.518 -13.409 -1.032 1.00 97.62 425 ALA A N 1
ATOM 3490 C CA . ALA A 1 425 ? -1.656 -13.991 -1.745 1.00 97.62 425 ALA A CA 1
ATOM 3491 C C . ALA A 1 425 ? -1.576 -13.759 -3.269 1.00 97.62 425 ALA A C 1
ATOM 3493 O O . ALA A 1 425 ? -1.897 -14.644 -4.068 1.00 97.62 425 ALA A O 1
ATOM 3494 N N . LEU A 1 426 ? -1.091 -12.587 -3.691 1.00 98.00 426 LEU A N 1
ATOM 3495 C CA . LEU A 1 426 ? -0.811 -12.279 -5.096 1.00 98.00 426 LEU A CA 1
ATOM 3496 C C . LEU A 1 426 ? 0.329 -13.142 -5.654 1.00 98.00 426 LEU A C 1
ATOM 3498 O O . LEU A 1 426 ? 0.196 -13.681 -6.752 1.00 98.00 426 LEU A O 1
ATOM 3502 N N . ALA A 1 427 ? 1.424 -13.304 -4.905 1.00 98.25 427 ALA A N 1
ATOM 3503 C CA . ALA A 1 427 ? 2.544 -14.168 -5.276 1.00 98.25 427 ALA A CA 1
ATOM 3504 C C . ALA A 1 427 ? 2.107 -15.635 -5.402 1.00 98.25 427 ALA A C 1
ATOM 3506 O O . ALA A 1 427 ? 2.447 -16.290 -6.384 1.00 98.25 427 ALA A O 1
ATOM 3507 N N . TYR A 1 428 ? 1.288 -16.110 -4.464 1.00 98.19 428 TYR A N 1
ATOM 3508 C CA . TYR A 1 428 ? 0.679 -17.435 -4.493 1.00 98.19 428 TYR A CA 1
ATOM 3509 C C . TYR A 1 428 ? -0.196 -17.623 -5.733 1.00 98.19 428 TYR A C 1
ATOM 3511 O O . TYR A 1 428 ? -0.018 -18.569 -6.499 1.00 98.19 428 TYR A O 1
ATOM 3519 N N . SER A 1 429 ? -1.084 -16.665 -6.006 1.00 97.88 429 SER A N 1
ATOM 3520 C CA . SER A 1 429 ? -1.936 -16.696 -7.198 1.00 97.88 429 SER A CA 1
ATOM 3521 C C . SER A 1 429 ? -1.117 -16.704 -8.490 1.00 97.88 429 SER A C 1
ATOM 3523 O O . SER A 1 429 ? -1.470 -17.408 -9.433 1.00 97.88 429 SER A O 1
ATOM 3525 N N . LYS A 1 430 ? -0.000 -15.967 -8.534 1.00 98.12 430 LYS A N 1
ATOM 3526 C CA . LYS A 1 430 ? 0.930 -15.976 -9.668 1.00 98.12 430 LYS A CA 1
ATOM 3527 C C . LYS A 1 430 ? 1.650 -17.318 -9.811 1.00 98.12 430 LYS A C 1
ATOM 3529 O O . LYS A 1 430 ? 1.770 -17.805 -10.927 1.00 98.12 430 LYS A O 1
ATOM 3534 N N . ALA A 1 431 ? 2.100 -17.920 -8.712 1.00 97.88 431 ALA A N 1
ATOM 3535 C CA . ALA A 1 431 ? 2.828 -19.188 -8.726 1.00 97.88 431 ALA A CA 1
ATOM 3536 C C . ALA A 1 431 ? 1.951 -20.371 -9.168 1.00 97.88 431 ALA A C 1
ATOM 3538 O O . ALA A 1 431 ? 2.422 -21.253 -9.884 1.00 97.88 431 ALA A O 1
ATOM 3539 N N . HIS A 1 432 ? 0.678 -20.383 -8.760 1.00 97.50 432 HIS A N 1
ATOM 3540 C CA . HIS A 1 432 ? -0.231 -21.513 -8.990 1.00 97.50 432 HIS A CA 1
ATOM 3541 C C . HIS A 1 432 ? -1.197 -21.309 -10.159 1.00 97.50 432 HIS A C 1
ATOM 3543 O O . HIS A 1 432 ? -1.606 -22.275 -10.791 1.00 97.50 432 HIS A O 1
ATOM 3549 N N . ASN A 1 433 ? -1.555 -20.064 -10.481 1.00 96.38 433 ASN A N 1
ATOM 3550 C CA . ASN A 1 433 ? -2.513 -19.731 -11.539 1.00 96.38 433 ASN A CA 1
ATOM 3551 C C . ASN A 1 433 ? -2.003 -18.579 -12.430 1.00 96.38 433 ASN A C 1
ATOM 3553 O O . ASN A 1 433 ? -2.697 -17.567 -12.590 1.00 96.38 433 ASN A O 1
ATOM 3557 N N . PRO A 1 434 ? -0.817 -18.703 -13.054 1.00 97.06 434 PRO A N 1
ATOM 3558 C CA . PRO A 1 434 ? -0.127 -17.574 -13.679 1.00 97.06 434 PRO A CA 1
ATOM 3559 C C . PRO A 1 434 ? -0.925 -16.932 -14.827 1.00 97.06 434 PRO A C 1
ATOM 3561 O O . PRO A 1 434 ? -0.958 -15.709 -14.943 1.00 97.06 434 PRO A O 1
ATOM 3564 N N . LYS A 1 435 ? -1.663 -17.724 -15.618 1.00 97.12 435 LYS A N 1
ATOM 3565 C CA . LYS A 1 435 ? -2.527 -17.214 -16.698 1.00 97.12 435 LYS A CA 1
ATOM 3566 C C . LYS A 1 435 ? -3.669 -16.342 -16.157 1.00 97.12 435 LYS A C 1
ATOM 3568 O O . LYS A 1 435 ? -3.869 -15.209 -16.596 1.00 97.12 435 LYS A O 1
ATOM 3573 N N . LYS A 1 436 ? -4.403 -16.831 -15.147 1.00 97.19 436 LYS A N 1
ATOM 3574 C CA . LYS A 1 436 ? -5.469 -16.051 -14.487 1.00 97.19 436 LYS A CA 1
ATOM 3575 C C . LYS A 1 436 ? -4.894 -14.810 -13.801 1.00 97.19 436 LYS A C 1
ATOM 3577 O O . LYS A 1 436 ? -5.503 -13.741 -13.894 1.00 97.19 436 LYS A O 1
ATOM 3582 N N . PHE A 1 437 ? -3.722 -14.948 -13.175 1.00 98.25 437 PHE A N 1
ATOM 3583 C CA . PHE A 1 437 ? -2.993 -13.845 -12.559 1.00 98.25 437 PHE A CA 1
ATOM 3584 C C . PHE A 1 437 ? -2.695 -12.738 -13.560 1.00 98.25 437 PHE A C 1
ATOM 3586 O O . PHE A 1 437 ? -3.101 -11.605 -13.331 1.00 98.25 437 PHE A O 1
ATOM 3593 N N . TRP A 1 438 ? -2.068 -13.051 -14.693 1.00 97.69 438 TRP A N 1
ATOM 3594 C CA . TRP A 1 438 ? -1.681 -12.036 -15.668 1.00 97.69 438 TRP A CA 1
ATOM 3595 C C . TRP A 1 438 ? -2.868 -11.375 -16.364 1.00 97.69 438 TRP A C 1
ATOM 3597 O O . TRP A 1 438 ? -2.863 -10.153 -16.509 1.00 97.69 438 TRP A O 1
ATOM 3607 N N . LYS A 1 439 ? -3.938 -12.120 -16.685 1.00 97.38 439 LYS A N 1
ATOM 3608 C CA . LYS A 1 439 ? -5.209 -11.505 -17.115 1.00 97.38 439 LYS A CA 1
ATOM 3609 C C . LYS A 1 439 ? -5.699 -10.486 -16.086 1.00 97.38 439 LYS A C 1
ATOM 3611 O O . LYS A 1 439 ? -6.106 -9.383 -16.438 1.00 97.38 439 LYS A O 1
ATOM 3616 N N . SER A 1 440 ? -5.663 -10.854 -14.807 1.00 97.25 440 SER A N 1
ATOM 3617 C CA . SER A 1 440 ? -6.135 -9.984 -13.733 1.00 97.25 440 SER A CA 1
ATOM 3618 C C . SER A 1 440 ? -5.220 -8.772 -13.529 1.00 97.25 440 SER A C 1
ATOM 3620 O O . SER A 1 440 ? -5.698 -7.644 -13.398 1.00 97.25 440 SER A O 1
ATOM 3622 N N . ALA A 1 441 ? -3.903 -8.977 -13.583 1.00 97.44 441 ALA A N 1
ATOM 3623 C CA . ALA A 1 441 ? -2.896 -7.931 -13.487 1.00 97.44 441 ALA A CA 1
ATOM 3624 C C . ALA A 1 441 ? -3.048 -6.902 -14.611 1.00 97.44 441 ALA A C 1
ATOM 3626 O O . ALA A 1 441 ? -3.058 -5.710 -14.333 1.00 97.44 441 ALA A O 1
ATOM 3627 N N . LEU A 1 442 ? -3.262 -7.334 -15.855 1.00 96.38 442 LEU A N 1
ATOM 3628 C CA . LEU A 1 442 ? -3.459 -6.432 -16.997 1.00 96.38 442 LEU A CA 1
ATOM 3629 C C . LEU A 1 442 ? -4.760 -5.613 -16.915 1.00 96.38 442 LEU A C 1
ATOM 3631 O O . LEU A 1 442 ? -4.847 -4.534 -17.503 1.00 96.38 442 LEU A O 1
ATOM 3635 N N . ASN A 1 443 ? -5.763 -6.086 -16.170 1.00 95.69 443 ASN A N 1
ATOM 3636 C CA . ASN A 1 443 ? -6.993 -5.333 -15.911 1.00 95.69 443 ASN A CA 1
ATOM 3637 C C . ASN A 1 443 ? -6.862 -4.355 -14.737 1.00 95.69 443 ASN A C 1
ATOM 3639 O O . ASN A 1 443 ? -7.420 -3.256 -14.785 1.00 95.69 443 ASN A O 1
ATOM 3643 N N . ASN A 1 444 ? -6.134 -4.743 -13.686 1.00 95.19 444 ASN A N 1
ATOM 3644 C CA . ASN A 1 444 ? -6.197 -4.066 -12.391 1.00 95.19 444 ASN A CA 1
ATOM 3645 C C . ASN A 1 444 ? -4.915 -3.327 -11.992 1.00 95.19 444 ASN A C 1
ATOM 3647 O O . ASN A 1 444 ? -5.006 -2.340 -11.258 1.00 95.19 444 ASN A O 1
ATOM 3651 N N . CYS A 1 445 ? -3.742 -3.774 -12.444 1.00 91.75 445 CYS A N 1
ATOM 3652 C CA . CYS A 1 445 ? -2.443 -3.239 -12.043 1.00 91.75 445 CYS A CA 1
ATOM 3653 C C . CYS A 1 445 ? -2.138 -1.909 -12.745 1.00 91.75 445 CYS A C 1
ATOM 3655 O O . CYS A 1 445 ? -2.295 -1.770 -13.956 1.00 91.75 445 CYS A O 1
ATOM 3657 N N . HIS A 1 446 ? -1.687 -0.922 -11.971 1.00 90.62 446 HIS A N 1
ATOM 3658 C CA . HIS A 1 446 ? -1.184 0.353 -12.476 1.00 90.62 446 HIS A CA 1
ATOM 3659 C C . HIS A 1 446 ? 0.302 0.431 -12.162 1.00 90.62 446 HIS A C 1
ATOM 3661 O O . HIS A 1 446 ? 0.686 0.767 -11.041 1.00 90.62 446 HIS A O 1
ATOM 3667 N N . SER A 1 447 ? 1.114 0.107 -13.158 1.00 92.19 447 SER A N 1
ATOM 3668 C CA . SER A 1 447 ? 2.543 -0.058 -12.966 1.00 92.19 447 SER A CA 1
ATOM 3669 C C . SER A 1 447 ? 3.356 1.143 -13.437 1.00 92.19 447 SER A C 1
ATOM 3671 O O . SER A 1 447 ? 2.923 1.936 -14.272 1.00 92.19 447 SER A O 1
ATOM 3673 N N . MET A 1 448 ? 4.569 1.250 -12.896 1.00 92.69 448 MET A N 1
ATOM 3674 C CA . MET A 1 448 ? 5.616 2.146 -13.392 1.00 92.69 448 MET A CA 1
ATOM 3675 C C . MET A 1 448 ? 6.416 1.557 -14.556 1.00 92.69 448 MET A C 1
ATOM 3677 O O . MET A 1 448 ? 7.205 2.277 -15.172 1.00 92.69 448 MET A O 1
ATOM 3681 N N . TYR A 1 449 ? 6.274 0.258 -14.829 1.00 95.81 449 TYR A N 1
ATOM 3682 C CA . TYR A 1 449 ? 6.874 -0.332 -16.017 1.00 95.81 449 TYR A CA 1
ATOM 3683 C C . TYR A 1 449 ? 6.064 0.024 -17.260 1.00 95.81 449 TYR A C 1
ATOM 3685 O O . TYR A 1 449 ? 4.850 0.225 -17.205 1.00 95.81 449 TYR A O 1
ATOM 3693 N N . ARG A 1 450 ? 6.759 0.104 -18.392 1.00 95.62 450 ARG A N 1
ATOM 3694 C CA . ARG A 1 450 ? 6.143 0.257 -19.704 1.00 95.62 450 ARG A CA 1
ATOM 3695 C C . ARG A 1 450 ? 5.242 -0.937 -19.995 1.00 95.62 450 ARG A C 1
ATOM 3697 O O . ARG A 1 450 ? 5.531 -2.056 -19.579 1.00 95.62 450 ARG A O 1
ATOM 3704 N N . THR A 1 451 ? 4.185 -0.685 -20.763 1.00 93.88 451 THR A N 1
ATOM 3705 C CA . THR A 1 451 ? 3.124 -1.651 -21.072 1.00 93.88 451 THR A CA 1
ATOM 3706 C C . THR A 1 451 ? 3.661 -3.012 -21.517 1.00 93.88 451 THR A C 1
ATOM 3708 O O . THR A 1 451 ? 3.196 -4.030 -21.009 1.00 93.88 451 THR A O 1
ATOM 3711 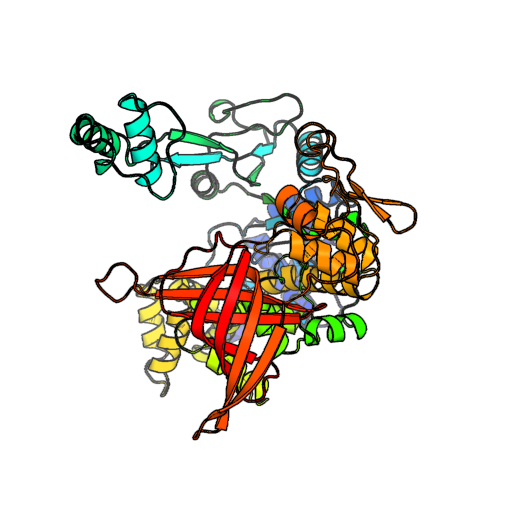N N . TRP A 1 452 ? 4.678 -3.043 -22.386 1.00 95.81 452 TRP A N 1
ATOM 3712 C CA . TRP A 1 452 ? 5.257 -4.284 -22.906 1.00 95.81 452 TRP A CA 1
ATOM 3713 C C . TRP A 1 452 ? 5.696 -5.262 -21.815 1.00 95.81 452 TRP A C 1
ATOM 3715 O O . TRP A 1 452 ? 5.635 -6.461 -22.044 1.00 95.81 452 TRP A O 1
ATOM 3725 N N . VAL A 1 453 ? 6.104 -4.788 -20.632 1.00 96.94 453 VAL A N 1
ATOM 3726 C CA . VAL A 1 453 ? 6.646 -5.637 -19.560 1.00 96.94 453 VAL A CA 1
ATOM 3727 C C . VAL A 1 453 ? 5.597 -6.621 -19.050 1.00 96.94 453 VAL A C 1
ATOM 3729 O O . VAL A 1 453 ? 5.859 -7.820 -18.992 1.00 96.94 453 VAL A O 1
ATOM 3732 N N . HIS A 1 454 ? 4.394 -6.145 -18.714 1.00 96.69 454 HIS A N 1
ATOM 3733 C CA . HIS A 1 454 ? 3.325 -7.014 -18.206 1.00 96.69 454 HIS A CA 1
ATOM 3734 C C . HIS A 1 454 ? 2.760 -7.917 -19.300 1.00 96.69 454 HIS A C 1
ATOM 3736 O O . HIS A 1 454 ? 2.438 -9.064 -19.012 1.00 96.69 454 HIS A O 1
ATOM 3742 N N . PHE A 1 455 ? 2.665 -7.438 -20.545 1.00 96.50 455 PHE A N 1
ATOM 3743 C CA . PHE A 1 455 ? 2.256 -8.286 -21.672 1.00 96.50 455 PHE A CA 1
ATOM 3744 C C . PHE A 1 455 ? 3.288 -9.376 -21.954 1.00 96.50 455 PHE A C 1
ATOM 3746 O O . PHE A 1 455 ? 2.923 -10.535 -22.112 1.00 96.50 455 PHE A O 1
ATOM 3753 N N . TRP A 1 456 ? 4.574 -9.034 -21.938 1.00 96.25 456 TRP A N 1
ATOM 3754 C CA . TRP A 1 456 ? 5.654 -9.991 -22.130 1.00 96.25 456 TRP A CA 1
ATOM 3755 C C . TRP A 1 456 ? 5.652 -11.082 -21.055 1.00 96.25 456 TRP A C 1
ATOM 3757 O O . TRP A 1 456 ? 5.694 -12.270 -21.368 1.00 96.25 456 TRP A O 1
ATOM 3767 N N . GLU A 1 457 ? 5.531 -10.704 -19.782 1.00 96.06 457 GLU A N 1
ATOM 3768 C CA . GLU A 1 457 ? 5.453 -11.692 -18.703 1.00 96.06 457 GLU A CA 1
ATOM 3769 C C . GLU A 1 457 ? 4.145 -12.504 -18.740 1.00 96.06 457 GLU A C 1
ATOM 3771 O O . GLU A 1 457 ? 4.148 -13.691 -18.402 1.00 96.06 457 GLU A O 1
ATOM 3776 N N . ALA A 1 458 ? 3.041 -11.920 -19.223 1.00 96.00 458 ALA A N 1
ATOM 3777 C CA . ALA A 1 458 ? 1.822 -12.667 -19.516 1.00 96.00 458 ALA A CA 1
ATOM 3778 C C . ALA A 1 458 ? 2.059 -13.714 -20.612 1.00 96.00 458 ALA A C 1
ATOM 3780 O O . ALA A 1 458 ? 1.704 -14.877 -20.423 1.00 96.00 458 ALA A O 1
ATOM 3781 N N . ASN A 1 459 ? 2.717 -13.352 -21.714 1.00 95.00 459 ASN A N 1
ATOM 3782 C CA . ASN A 1 459 ? 3.045 -14.292 -22.782 1.00 95.00 459 ASN A CA 1
ATOM 3783 C C . ASN A 1 459 ? 3.935 -15.441 -22.292 1.00 95.00 459 ASN A C 1
ATOM 3785 O O . ASN A 1 459 ? 3.610 -16.609 -22.493 1.00 95.00 459 ASN A O 1
ATOM 3789 N N . LYS A 1 460 ? 4.985 -15.116 -21.533 1.00 93.19 460 LYS A N 1
ATOM 3790 C CA . LYS A 1 460 ? 5.893 -16.087 -20.907 1.00 93.19 460 LYS A CA 1
ATOM 3791 C C . LYS A 1 460 ? 5.184 -17.052 -19.951 1.00 93.19 460 LYS A C 1
ATOM 3793 O O . LYS A 1 460 ? 5.644 -18.173 -19.757 1.00 93.19 460 LYS A O 1
ATOM 3798 N N . SER A 1 461 ? 4.050 -16.654 -19.372 1.00 93.31 461 SER A N 1
ATOM 3799 C CA . SER A 1 461 ? 3.207 -17.558 -18.579 1.00 93.31 461 SER A CA 1
ATOM 3800 C C . SER A 1 461 ? 2.415 -18.587 -19.402 1.00 93.31 461 SER A C 1
ATOM 3802 O O . SER A 1 461 ? 1.660 -19.385 -18.840 1.00 93.31 461 SER A O 1
ATOM 3804 N N . GLY A 1 462 ? 2.561 -18.561 -20.729 1.00 93.50 462 GLY A N 1
ATOM 3805 C CA . GLY A 1 462 ? 1.859 -19.418 -21.678 1.00 93.50 462 GLY A CA 1
ATOM 3806 C C . GLY A 1 462 ? 0.510 -18.865 -22.142 1.00 93.50 462 GLY A C 1
ATOM 3807 O O . GLY A 1 462 ? -0.305 -19.645 -22.634 1.00 93.50 462 GLY A O 1
ATOM 3808 N N . LEU A 1 463 ? 0.234 -17.568 -21.945 1.00 95.06 463 LEU A N 1
ATOM 3809 C CA . LEU A 1 463 ? -0.925 -16.904 -22.553 1.00 95.06 463 LEU A CA 1
ATOM 3810 C C . LEU A 1 463 ? -0.600 -16.467 -23.980 1.00 95.06 463 LEU A C 1
ATOM 3812 O O . LEU A 1 463 ? 0.383 -15.770 -24.229 1.00 95.06 463 LEU A O 1
ATOM 3816 N N . GLU A 1 464 ? -1.486 -16.791 -24.909 1.00 95.38 464 GLU A N 1
ATOM 3817 C CA . GLU A 1 464 ? -1.411 -16.244 -26.259 1.00 95.38 464 GLU A CA 1
ATOM 3818 C C . GLU A 1 464 ? -1.983 -14.831 -26.259 1.00 95.38 464 GLU A C 1
ATOM 3820 O O . GLU A 1 464 ? -3.107 -14.602 -25.812 1.00 95.38 464 GLU A O 1
ATOM 3825 N N . LEU A 1 465 ? -1.210 -13.860 -26.731 1.00 93.88 465 LEU A N 1
ATOM 3826 C CA . LEU A 1 465 ? -1.644 -12.470 -26.743 1.00 93.88 465 LEU A CA 1
ATOM 3827 C C . LEU A 1 465 ? -2.382 -12.151 -28.038 1.00 93.88 465 LEU A C 1
ATOM 3829 O O . LEU A 1 465 ? -2.002 -12.602 -29.116 1.00 93.88 465 LEU A O 1
ATOM 3833 N N . THR A 1 466 ? -3.398 -11.301 -27.936 1.00 91.31 466 THR A N 1
ATOM 3834 C CA . THR A 1 466 ? -4.016 -10.650 -29.092 1.00 91.31 466 THR A CA 1
ATOM 3835 C C . THR A 1 466 ? -3.898 -9.141 -28.947 1.00 91.31 466 THR A C 1
ATOM 3837 O O . THR A 1 466 ? -3.739 -8.624 -27.836 1.00 91.31 466 THR A O 1
ATOM 3840 N N . LEU A 1 467 ? -3.968 -8.431 -30.070 1.00 89.31 467 LEU A N 1
ATOM 3841 C CA . LEU A 1 467 ? -4.071 -6.980 -30.042 1.00 89.31 467 LEU A CA 1
ATOM 3842 C C . LEU A 1 467 ? -5.467 -6.582 -29.568 1.00 89.31 467 LEU A C 1
ATOM 3844 O O . LEU A 1 467 ? -6.478 -7.136 -29.995 1.00 89.31 467 LEU A O 1
ATOM 3848 N N . GLY A 1 468 ? -5.525 -5.602 -28.677 1.00 86.50 468 GLY A N 1
ATOM 3849 C CA . GLY A 1 468 ? -6.781 -5.115 -28.136 1.00 86.50 468 GLY A CA 1
ATOM 3850 C C . GLY A 1 468 ? -6.583 -4.166 -26.969 1.00 86.50 468 GLY A C 1
ATOM 3851 O O . GLY A 1 468 ? -5.474 -3.699 -26.688 1.00 86.50 468 GLY A O 1
ATOM 3852 N N . VAL A 1 469 ? -7.691 -3.883 -26.287 1.00 85.31 469 VAL A N 1
ATOM 3853 C CA . VAL A 1 469 ? -7.739 -2.982 -25.136 1.00 85.31 469 VAL A CA 1
ATOM 3854 C C . VAL A 1 469 ? -8.569 -3.595 -24.025 1.00 85.31 469 VAL A C 1
ATOM 3856 O O . VAL A 1 469 ? -9.547 -4.302 -24.277 1.00 85.31 469 VAL A O 1
ATOM 3859 N N . LYS A 1 470 ? -8.164 -3.304 -22.784 1.00 88.75 470 LYS A N 1
ATOM 3860 C CA . LYS A 1 470 ? -8.885 -3.709 -21.579 1.00 88.75 470 LYS A CA 1
ATOM 3861 C C . LYS A 1 470 ? -10.381 -3.319 -21.662 1.00 88.75 470 LYS A C 1
ATOM 3863 O O . LYS A 1 470 ? -10.693 -2.266 -22.216 1.00 88.75 470 LYS A O 1
ATOM 3868 N N . PRO A 1 471 ? -11.298 -4.103 -21.075 1.00 92.44 471 PRO A N 1
ATOM 3869 C CA . PRO A 1 471 ? -11.028 -5.255 -20.218 1.00 92.44 471 PRO A CA 1
ATOM 3870 C C . PRO A 1 471 ? -10.574 -6.490 -21.005 1.00 92.44 471 PRO A C 1
ATOM 3872 O O . PRO A 1 471 ? -11.052 -6.756 -22.101 1.00 92.44 471 PRO A O 1
ATOM 3875 N N . TRP A 1 472 ? -9.647 -7.240 -20.419 1.00 94.31 472 TRP A N 1
ATOM 3876 C CA . TRP A 1 472 ? -9.077 -8.468 -20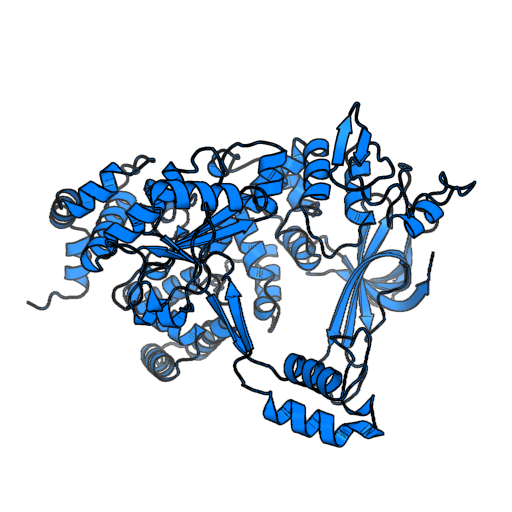.960 1.00 94.31 472 TRP A CA 1
ATOM 3877 C C . TRP A 1 472 ? -9.822 -9.699 -20.448 1.00 94.31 472 TRP A C 1
ATOM 3879 O O . TRP A 1 472 ? -10.111 -9.801 -19.249 1.00 94.31 472 TRP A O 1
ATOM 3889 N N . LYS A 1 473 ? -10.077 -10.659 -21.340 1.00 95.44 473 LYS A N 1
ATOM 3890 C CA . LYS A 1 473 ? -10.645 -11.980 -21.030 1.00 95.44 473 LYS A CA 1
ATOM 3891 C C . LYS A 1 473 ? -9.757 -13.089 -21.589 1.00 95.44 473 LYS A C 1
ATOM 3893 O O . LYS A 1 473 ? -9.020 -12.866 -22.542 1.00 95.44 473 LYS A O 1
ATOM 3898 N N . ILE A 1 474 ? -9.842 -14.281 -21.002 1.00 95.94 474 ILE A N 1
ATOM 3899 C CA . ILE A 1 474 ? -9.194 -15.485 -21.540 1.00 95.94 474 ILE A CA 1
ATOM 3900 C C . ILE A 1 474 ? -10.263 -16.319 -22.249 1.00 95.94 474 ILE A C 1
ATOM 3902 O O . ILE A 1 474 ? -11.267 -16.661 -21.627 1.00 95.94 474 ILE A O 1
ATOM 3906 N N . LYS A 1 475 ? -10.041 -16.660 -23.522 1.00 94.75 475 LYS A N 1
ATOM 3907 C CA . LYS A 1 475 ? -10.853 -17.614 -24.295 1.00 94.75 475 LYS A CA 1
ATOM 3908 C C . LYS A 1 475 ? -9.905 -18.542 -25.046 1.00 94.75 475 LYS A C 1
ATOM 3910 O O . LYS A 1 475 ? -9.069 -18.053 -25.795 1.00 94.75 475 LYS A O 1
ATOM 3915 N N . ASN A 1 476 ? -10.014 -19.855 -24.838 1.00 92.50 476 ASN A N 1
ATOM 3916 C CA . ASN A 1 476 ? -9.153 -20.863 -25.477 1.00 92.50 476 ASN A CA 1
ATOM 3917 C C . ASN A 1 476 ? -7.657 -20.502 -25.384 1.00 92.50 476 ASN A C 1
ATOM 3919 O O . ASN A 1 476 ? -6.980 -20.404 -26.398 1.00 92.50 476 ASN A O 1
ATOM 3923 N N . ASN A 1 477 ? -7.168 -20.207 -24.172 1.00 93.19 477 ASN A N 1
ATOM 3924 C CA . ASN A 1 477 ? -5.791 -19.764 -23.892 1.00 93.19 477 ASN A CA 1
ATOM 3925 C C . ASN A 1 477 ? -5.364 -18.387 -24.458 1.00 93.19 477 ASN A C 1
ATOM 3927 O O . ASN A 1 477 ? -4.305 -17.876 -24.087 1.00 93.19 477 ASN A O 1
ATOM 3931 N N . LYS A 1 478 ? -6.201 -17.745 -25.280 1.00 94.62 478 LYS A N 1
ATOM 3932 C CA . LYS A 1 478 ? -5.948 -16.417 -25.847 1.00 94.62 478 LYS A CA 1
ATOM 3933 C C . LYS A 1 478 ? -6.452 -15.316 -24.927 1.00 94.62 478 LYS A C 1
ATOM 3935 O O . LYS A 1 478 ? -7.583 -15.367 -24.437 1.00 94.62 478 LYS A O 1
ATOM 3940 N N . LEU A 1 479 ? -5.622 -14.302 -24.716 1.00 95.19 479 LEU A N 1
ATOM 3941 C CA . LEU A 1 479 ? -5.961 -13.073 -24.017 1.00 95.19 479 LEU A CA 1
ATOM 3942 C C . LEU A 1 479 ? -6.560 -12.081 -25.016 1.00 95.19 479 LEU A C 1
ATOM 3944 O O . LEU A 1 479 ? -5.842 -11.516 -25.839 1.00 95.19 479 LEU A O 1
ATOM 3948 N N . ILE A 1 480 ? -7.872 -11.874 -24.934 1.00 92.81 480 ILE A N 1
ATOM 3949 C CA . ILE A 1 480 ? -8.656 -11.064 -25.872 1.00 92.81 480 ILE A CA 1
ATOM 3950 C C . ILE A 1 480 ? -9.073 -9.758 -25.202 1.00 92.81 480 ILE A C 1
ATOM 3952 O O . ILE A 1 480 ? -9.595 -9.768 -24.082 1.00 92.81 480 ILE A O 1
ATOM 3956 N N . GLY A 1 481 ? -8.837 -8.635 -25.881 1.00 89.06 481 GLY A N 1
ATOM 3957 C CA . GLY A 1 481 ? -9.315 -7.323 -25.452 1.00 89.06 481 GLY A CA 1
ATOM 3958 C C . GLY A 1 481 ? -10.780 -7.121 -25.836 1.00 89.06 481 GLY A C 1
ATOM 3959 O O . GLY A 1 481 ? -11.155 -7.331 -26.983 1.00 89.06 481 GLY A O 1
ATOM 3960 N N . CYS A 1 482 ? -11.614 -6.713 -24.883 1.00 86.25 482 CYS A N 1
ATOM 3961 C CA . CYS A 1 482 ? -13.051 -6.489 -25.078 1.00 86.25 482 CYS A CA 1
ATOM 3962 C C . CYS A 1 482 ? -13.454 -5.007 -24.953 1.00 86.25 482 CYS A C 1
ATOM 3964 O O . CYS A 1 482 ? -14.641 -4.701 -24.832 1.00 86.25 482 CYS A O 1
ATOM 3966 N N . GLY A 1 483 ? -12.488 -4.084 -24.912 1.00 79.56 483 GLY A N 1
ATOM 3967 C CA . GLY A 1 483 ? -12.743 -2.644 -24.842 1.00 79.56 483 GLY A CA 1
ATOM 3968 C C . GLY A 1 483 ? -13.294 -2.078 -26.154 1.00 79.56 483 GLY A C 1
ATOM 3969 O O . GLY A 1 483 ? -12.769 -2.378 -27.223 1.00 79.56 483 GLY A O 1
ATOM 3970 N N . LYS A 1 484 ? -14.327 -1.231 -26.068 1.00 63.62 484 LYS A N 1
ATOM 3971 C CA . LYS A 1 484 ? -15.028 -0.662 -27.235 1.00 63.62 484 LYS A CA 1
ATOM 3972 C C . LYS A 1 484 ? -14.328 0.562 -27.860 1.00 63.62 484 LYS A C 1
ATOM 3974 O O . LYS A 1 484 ? -14.533 0.832 -29.038 1.00 63.62 484 LYS A O 1
ATOM 3979 N N . ASP A 1 485 ? -13.453 1.255 -27.123 1.00 57.34 485 ASP A N 1
ATOM 3980 C CA . ASP A 1 485 ? -13.077 2.645 -27.461 1.00 57.34 485 ASP A CA 1
ATOM 3981 C C . ASP A 1 485 ? -11.815 2.822 -28.323 1.00 57.34 485 ASP A C 1
ATOM 3983 O O . ASP A 1 485 ? -11.591 3.891 -28.885 1.00 57.34 485 ASP A O 1
ATOM 3987 N N . LEU A 1 486 ? -10.964 1.801 -28.449 1.00 51.44 486 LEU A N 1
ATOM 3988 C CA . LEU A 1 486 ? -9.658 1.932 -29.125 1.00 51.44 486 LEU A CA 1
ATOM 3989 C C . LEU A 1 486 ? -9.535 1.124 -30.421 1.00 51.44 486 LEU A C 1
ATOM 3991 O O . LEU A 1 486 ? -8.554 1.290 -31.145 1.00 51.44 486 LEU A O 1
ATOM 3995 N N . ILE A 1 487 ? -10.541 0.308 -30.743 1.00 49.78 487 ILE A N 1
ATOM 3996 C CA . ILE A 1 487 ? -10.582 -0.473 -31.986 1.00 49.78 487 ILE A CA 1
ATOM 3997 C C . ILE A 1 487 ? -10.667 0.471 -33.201 1.00 49.78 487 ILE A C 1
ATOM 3999 O O . ILE A 1 487 ? -10.016 0.220 -34.207 1.00 49.78 487 ILE A O 1
ATOM 4003 N N . LYS A 1 488 ? -11.364 1.613 -33.091 1.00 47.03 488 LYS A N 1
ATOM 4004 C CA . LYS A 1 488 ? -11.593 2.523 -34.231 1.00 47.03 488 LYS A CA 1
ATOM 4005 C C . LYS A 1 488 ? -10.424 3.456 -34.589 1.00 47.03 488 LYS A C 1
ATOM 4007 O O . LYS A 1 488 ? -10.323 3.844 -35.740 1.00 47.03 488 LYS A O 1
ATOM 4012 N N . ASN A 1 489 ? -9.537 3.803 -33.647 1.00 48.38 489 ASN A N 1
ATOM 4013 C CA . ASN A 1 489 ? -8.546 4.880 -33.860 1.00 48.38 489 ASN A CA 1
ATOM 4014 C C . ASN A 1 489 ? -7.074 4.424 -33.914 1.00 48.38 489 ASN A C 1
ATOM 4016 O O . ASN A 1 489 ? -6.208 5.229 -34.253 1.00 48.38 489 ASN A O 1
ATOM 4020 N N . LYS A 1 490 ? -6.759 3.169 -33.559 1.00 51.03 490 LYS A N 1
ATOM 4021 C CA . LYS A 1 490 ? -5.373 2.649 -33.559 1.00 51.03 490 LYS A CA 1
ATOM 4022 C C . LYS A 1 490 ? -5.112 1.485 -34.504 1.00 51.03 490 LYS A C 1
ATOM 4024 O O . LYS A 1 490 ? -3.947 1.208 -34.776 1.00 51.03 490 LYS A O 1
ATOM 4029 N N . ILE A 1 491 ? -6.152 0.824 -35.002 1.00 53.38 491 ILE A N 1
ATOM 4030 C CA . ILE A 1 491 ? -5.999 -0.171 -36.062 1.00 53.38 491 ILE A CA 1
ATOM 4031 C C . ILE A 1 491 ? -5.881 0.619 -37.365 1.00 53.38 491 ILE A C 1
ATOM 4033 O O . ILE A 1 491 ? -6.844 0.775 -38.104 1.00 53.38 491 ILE A O 1
ATOM 4037 N N . LYS A 1 492 ? -4.712 1.227 -37.600 1.00 51.72 492 LYS A N 1
ATOM 4038 C CA . LYS A 1 492 ? -4.366 1.603 -38.968 1.00 51.72 492 LYS A CA 1
ATOM 4039 C C . LYS A 1 492 ? -4.204 0.291 -39.717 1.00 51.72 492 LYS A C 1
ATOM 4041 O O . LYS A 1 492 ? -3.485 -0.587 -39.244 1.00 51.72 492 LYS A O 1
ATOM 4046 N N . ASP A 1 493 ? -4.905 0.175 -40.832 1.00 50.38 493 ASP A N 1
ATOM 4047 C CA . ASP A 1 493 ? -4.839 -0.941 -41.766 1.00 50.38 493 ASP A CA 1
ATOM 4048 C C . ASP A 1 493 ? -3.441 -0.948 -42.414 1.00 50.38 493 ASP A C 1
ATOM 4050 O O . ASP A 1 493 ? -3.212 -0.459 -43.516 1.00 50.38 493 ASP A O 1
ATOM 4054 N N . THR A 1 494 ? -2.428 -1.333 -41.638 1.00 54.38 494 THR A N 1
ATOM 4055 C CA . THR A 1 494 ? -1.043 -1.412 -42.093 1.00 54.38 494 THR A CA 1
ATOM 4056 C C . THR A 1 494 ? -0.767 -2.846 -42.502 1.00 54.38 494 THR A C 1
ATOM 4058 O O . THR A 1 494 ? -0.949 -3.752 -41.686 1.00 54.38 494 THR A O 1
ATOM 4061 N N . LYS A 1 495 ? -0.261 -3.033 -43.728 1.00 57.47 495 LYS A N 1
ATOM 4062 C CA . LYS A 1 495 ? 0.169 -4.326 -44.296 1.00 57.47 495 LYS A CA 1
ATOM 4063 C C . LYS A 1 495 ? 1.098 -5.141 -43.366 1.00 57.47 495 LYS A C 1
ATOM 4065 O O . LYS A 1 495 ? 1.148 -6.357 -43.491 1.00 57.47 495 LYS A O 1
ATOM 4070 N N . ASP A 1 496 ? 1.721 -4.498 -42.372 1.00 63.44 496 ASP A N 1
ATOM 4071 C CA . ASP A 1 496 ? 2.668 -5.087 -41.414 1.00 63.44 496 ASP A CA 1
ATOM 4072 C C . ASP A 1 496 ? 2.139 -5.257 -39.974 1.00 63.44 496 ASP A C 1
ATOM 4074 O O . ASP A 1 496 ? 2.915 -5.257 -39.019 1.00 63.44 496 ASP A O 1
ATOM 4078 N N . ILE A 1 497 ? 0.830 -5.443 -39.753 1.00 73.19 497 ILE A N 1
ATOM 4079 C CA . ILE A 1 497 ? 0.295 -5.679 -38.389 1.00 73.19 497 ILE A CA 1
ATOM 4080 C C . ILE A 1 497 ? 0.896 -6.921 -37.699 1.00 73.19 497 ILE A C 1
ATOM 4082 O O . ILE A 1 497 ? 0.827 -7.046 -36.477 1.00 73.19 497 ILE A O 1
ATOM 4086 N N . ASN A 1 498 ? 1.507 -7.832 -38.462 1.00 81.62 498 ASN A N 1
ATOM 4087 C CA . ASN A 1 498 ? 2.205 -9.017 -37.960 1.00 81.62 498 ASN A CA 1
ATOM 4088 C C . ASN A 1 498 ? 3.651 -8.740 -37.502 1.00 81.62 498 ASN A C 1
ATOM 4090 O O . ASN A 1 498 ? 4.295 -9.636 -36.945 1.00 81.62 498 ASN A O 1
ATOM 4094 N N . ASP A 1 499 ? 4.185 -7.540 -37.727 1.00 89.62 499 ASP A N 1
ATOM 4095 C CA . ASP A 1 499 ? 5.518 -7.153 -37.271 1.00 89.62 499 ASP A CA 1
ATOM 4096 C C . ASP A 1 499 ? 5.512 -6.723 -35.790 1.00 89.62 499 ASP A C 1
ATOM 4098 O O . ASP A 1 499 ? 4.713 -5.890 -35.356 1.00 89.62 499 ASP A O 1
ATOM 4102 N N . SER A 1 500 ? 6.421 -7.288 -34.987 1.00 92.25 500 SER A N 1
ATOM 4103 C CA . SER A 1 500 ? 6.467 -7.026 -33.540 1.00 92.25 500 SER A CA 1
ATOM 4104 C C . SER A 1 500 ? 6.864 -5.587 -33.203 1.00 92.25 500 SER A C 1
ATOM 4106 O O . SER A 1 500 ? 6.424 -5.061 -32.180 1.00 92.25 500 SER A O 1
ATOM 4108 N N . ILE A 1 501 ? 7.694 -4.943 -34.027 1.00 91.69 501 ILE A N 1
ATOM 4109 C CA . ILE A 1 501 ? 8.132 -3.558 -33.820 1.00 91.69 501 ILE A CA 1
ATOM 4110 C C . ILE A 1 501 ? 6.978 -2.608 -34.149 1.00 91.69 501 ILE A C 1
ATOM 4112 O O . ILE A 1 501 ? 6.695 -1.699 -33.366 1.00 91.69 501 ILE A O 1
ATOM 4116 N N . VAL A 1 502 ? 6.251 -2.852 -35.243 1.00 89.06 502 VAL A N 1
ATOM 4117 C CA . VAL A 1 502 ? 5.037 -2.095 -35.597 1.00 89.06 502 VAL A CA 1
ATOM 4118 C C . VAL A 1 502 ? 3.989 -2.211 -34.488 1.00 89.06 502 VAL A C 1
ATOM 4120 O O . VAL A 1 502 ? 3.453 -1.197 -34.028 1.00 89.06 502 VAL A O 1
ATOM 4123 N N . GLN A 1 503 ? 3.742 -3.424 -33.981 1.00 91.00 503 GLN A N 1
ATOM 4124 C CA . GLN A 1 503 ? 2.839 -3.631 -32.846 1.00 91.00 503 GLN A CA 1
ATOM 4125 C C . GLN A 1 503 ? 3.312 -2.886 -31.591 1.00 91.00 503 GLN A C 1
ATOM 4127 O O . GLN A 1 503 ? 2.520 -2.178 -30.963 1.00 91.00 503 GLN A O 1
ATOM 4132 N N . TYR A 1 504 ? 4.602 -2.972 -31.253 1.00 92.38 504 TYR A N 1
ATOM 4133 C CA . TYR A 1 504 ? 5.176 -2.258 -30.115 1.00 92.38 504 TYR A CA 1
ATOM 4134 C C . TYR A 1 504 ? 4.969 -0.742 -30.219 1.00 92.38 504 TYR A C 1
ATOM 4136 O O . TYR A 1 504 ? 4.503 -0.132 -29.258 1.00 92.38 504 TYR A O 1
ATOM 4144 N N . LYS A 1 505 ? 5.233 -0.130 -31.378 1.00 89.62 505 LYS A N 1
ATOM 4145 C CA . LYS A 1 505 ? 5.039 1.317 -31.582 1.00 89.62 505 LYS A CA 1
ATOM 4146 C C . LYS A 1 505 ? 3.578 1.735 -31.435 1.00 89.62 505 LYS A C 1
ATOM 4148 O O . LYS A 1 505 ? 3.275 2.744 -30.798 1.00 89.62 505 LYS A O 1
ATOM 4153 N N . ASN A 1 506 ? 2.662 0.945 -31.988 1.00 85.69 506 ASN A N 1
ATOM 4154 C CA . ASN A 1 506 ? 1.243 1.294 -32.029 1.00 85.69 506 ASN A CA 1
ATOM 4155 C C . ASN A 1 506 ? 0.525 1.007 -30.698 1.00 85.69 506 ASN A C 1
ATOM 4157 O O . ASN A 1 506 ? -0.285 1.817 -30.228 1.00 85.69 506 ASN A O 1
ATOM 4161 N N . TYR A 1 507 ? 0.833 -0.121 -30.055 1.00 86.81 507 TYR A N 1
ATOM 4162 C CA . TYR A 1 507 ? 0.106 -0.640 -28.888 1.00 86.81 507 TYR A CA 1
ATOM 4163 C C . TYR A 1 507 ? 0.925 -0.635 -27.593 1.00 86.81 507 TYR A C 1
ATOM 4165 O O . TYR A 1 507 ? 0.352 -0.723 -26.505 1.00 86.81 507 TYR A O 1
ATOM 4173 N N . GLY A 1 508 ? 2.246 -0.489 -27.682 1.00 91.81 508 GLY A N 1
ATOM 4174 C CA . GLY A 1 508 ? 3.166 -0.569 -26.549 1.00 91.81 508 GLY A CA 1
ATOM 4175 C C . GLY A 1 508 ? 3.529 -1.997 -26.142 1.00 91.81 508 GLY A C 1
ATOM 4176 O O . GLY A 1 508 ? 4.105 -2.160 -25.071 1.00 91.81 508 GLY A O 1
ATOM 4177 N N . TYR A 1 509 ? 3.157 -3.014 -26.929 1.00 94.00 509 TYR A N 1
ATOM 4178 C CA . TYR A 1 509 ? 3.469 -4.442 -26.751 1.00 94.00 509 TYR A CA 1
ATOM 4179 C C . TYR A 1 509 ? 3.300 -5.189 -28.089 1.00 94.00 509 TYR A C 1
ATOM 4181 O O . TYR A 1 509 ? 2.786 -4.613 -29.044 1.00 94.00 509 TYR A O 1
ATOM 4189 N N . TRP A 1 510 ? 3.707 -6.459 -28.151 1.00 94.31 510 TRP A N 1
ATOM 4190 C CA . TRP A 1 510 ? 3.569 -7.322 -29.331 1.00 94.31 510 TRP A CA 1
ATOM 4191 C C . TRP A 1 510 ? 2.980 -8.690 -28.964 1.00 94.31 510 TRP A C 1
ATOM 4193 O O . TRP A 1 510 ? 2.924 -9.048 -27.787 1.00 94.31 510 TRP A O 1
ATOM 4203 N N . THR A 1 511 ? 2.510 -9.440 -29.963 1.00 93.44 511 THR A N 1
ATOM 4204 C CA . THR A 1 511 ? 1.808 -10.719 -29.779 1.00 93.44 511 THR A CA 1
ATOM 4205 C C . THR A 1 511 ? 2.669 -11.949 -30.035 1.00 93.44 511 THR A C 1
ATOM 4207 O O . THR A 1 511 ? 2.370 -13.015 -29.494 1.00 93.44 511 THR A O 1
ATOM 4210 N N . LYS A 1 512 ? 3.736 -11.821 -30.836 1.00 92.12 512 LYS A N 1
ATOM 4211 C CA . LYS A 1 512 ? 4.660 -12.929 -31.111 1.00 92.12 512 LYS A CA 1
ATOM 4212 C C . LYS A 1 512 ? 5.335 -13.420 -29.819 1.00 92.12 512 LYS A C 1
ATOM 4214 O O . LYS A 1 512 ? 5.722 -12.594 -28.991 1.00 92.12 512 LYS A O 1
ATOM 4219 N N . PRO A 1 513 ? 5.528 -14.741 -29.655 1.00 90.12 513 PRO A N 1
ATOM 4220 C CA . PRO A 1 513 ? 6.107 -15.312 -28.439 1.00 90.12 513 PRO A CA 1
ATOM 4221 C C . PRO A 1 513 ? 7.622 -15.094 -28.317 1.00 90.12 513 PRO A C 1
ATOM 4223 O O . PRO A 1 513 ? 8.207 -15.343 -27.266 1.00 90.12 513 PRO A O 1
ATOM 4226 N N . GLN A 1 514 ? 8.283 -14.649 -29.387 1.00 92.19 514 GLN A N 1
ATOM 4227 C CA . GLN A 1 514 ? 9.701 -14.315 -29.366 1.00 92.19 514 GLN A CA 1
ATOM 4228 C C . GLN A 1 514 ? 9.920 -12.908 -28.802 1.00 92.19 514 GLN A C 1
ATOM 4230 O O . GLN A 1 514 ? 9.162 -11.974 -29.081 1.00 92.19 514 GLN A O 1
ATOM 4235 N N . PHE A 1 515 ? 10.987 -12.749 -28.017 1.00 93.94 515 PHE A N 1
ATOM 4236 C CA . PHE A 1 515 ? 11.430 -11.426 -27.586 1.00 93.94 515 PHE A CA 1
ATOM 4237 C C . PHE A 1 515 ? 11.982 -10.658 -28.791 1.00 93.94 515 PHE A C 1
ATOM 4239 O O . PHE A 1 515 ? 12.460 -11.276 -29.744 1.00 93.94 515 PHE A O 1
ATOM 4246 N N . LEU A 1 516 ? 11.937 -9.324 -28.749 1.00 93.12 516 LEU A N 1
ATOM 4247 C CA . LEU A 1 516 ? 12.508 -8.506 -29.821 1.00 93.12 516 LEU A CA 1
ATOM 4248 C C . LEU A 1 516 ? 13.991 -8.856 -30.037 1.00 93.12 516 LEU A C 1
ATOM 4250 O O . LEU A 1 516 ? 14.750 -9.029 -29.078 1.00 93.12 516 LEU A O 1
ATOM 4254 N N . SER A 1 517 ? 14.384 -8.974 -31.305 1.00 89.94 517 SER A N 1
ATOM 4255 C CA . SER A 1 517 ? 15.745 -9.321 -31.715 1.00 89.94 517 SER A CA 1
ATOM 4256 C C . SER A 1 517 ? 16.740 -8.185 -31.442 1.00 89.94 517 SER A C 1
ATOM 4258 O O . SER A 1 517 ? 16.369 -7.047 -31.145 1.00 89.94 517 SER A O 1
ATOM 4260 N N . ASN A 1 518 ? 18.037 -8.495 -31.535 1.00 92.44 518 ASN A N 1
ATOM 4261 C CA . ASN A 1 518 ? 19.146 -7.545 -31.366 1.00 92.44 518 ASN A CA 1
ATOM 4262 C C . ASN A 1 518 ? 19.235 -6.880 -29.977 1.00 92.44 518 ASN A C 1
ATOM 4264 O O . ASN A 1 518 ? 19.859 -5.830 -29.833 1.00 92.44 518 ASN A O 1
ATOM 4268 N N . LEU A 1 519 ? 18.644 -7.478 -28.942 1.00 96.25 519 LEU A N 1
ATOM 4269 C CA . LEU A 1 519 ? 18.807 -7.070 -27.544 1.00 96.25 519 LEU A CA 1
ATOM 4270 C C . LEU A 1 519 ? 19.694 -8.090 -26.820 1.00 96.25 519 LEU A C 1
ATOM 4272 O O . LEU A 1 519 ? 19.537 -9.294 -27.018 1.00 96.25 519 LEU A O 1
ATOM 4276 N N . TYR A 1 520 ? 20.654 -7.622 -26.023 1.00 96.50 520 TYR A N 1
ATOM 4277 C CA . TYR A 1 520 ? 21.664 -8.484 -25.408 1.00 96.50 520 TYR A CA 1
ATOM 4278 C C . TYR A 1 520 ? 22.346 -7.859 -24.186 1.00 96.50 520 TYR A C 1
ATOM 4280 O O . TYR A 1 520 ? 22.302 -6.651 -23.951 1.00 96.50 520 TYR A O 1
ATOM 4288 N N . LEU A 1 521 ? 23.029 -8.722 -23.434 1.00 96.38 521 LEU A N 1
ATOM 4289 C CA . LEU A 1 521 ? 24.024 -8.380 -22.423 1.00 96.38 521 LEU A CA 1
ATOM 4290 C C . LEU A 1 521 ? 25.212 -9.327 -22.623 1.00 96.38 521 LEU A C 1
ATOM 4292 O O . LEU A 1 521 ? 25.059 -10.539 -22.460 1.00 96.38 521 LEU A O 1
ATOM 4296 N N . LYS A 1 522 ? 26.370 -8.790 -23.004 1.00 94.94 522 LYS A N 1
ATOM 4297 C CA . LYS A 1 522 ? 27.584 -9.545 -23.331 1.00 94.94 522 LYS A CA 1
ATOM 4298 C C . LYS A 1 522 ? 28.719 -9.116 -22.413 1.00 94.94 522 LYS A C 1
ATOM 4300 O O . LYS A 1 522 ? 28.903 -7.932 -22.156 1.00 94.94 522 LYS A O 1
ATOM 4305 N N . LYS A 1 523 ? 29.496 -10.076 -21.918 1.00 93.19 523 LYS A N 1
ATOM 4306 C CA . LYS A 1 523 ? 30.741 -9.795 -21.195 1.00 93.19 523 LYS A CA 1
ATOM 4307 C C . LYS A 1 523 ? 31.858 -9.589 -22.213 1.00 93.19 523 LYS A C 1
ATOM 4309 O O . LYS A 1 523 ? 32.039 -10.459 -23.057 1.00 93.19 523 LYS A O 1
ATOM 4314 N N . ILE A 1 524 ? 32.584 -8.477 -22.115 1.00 89.81 524 ILE A N 1
ATOM 4315 C CA . ILE A 1 524 ? 33.611 -8.106 -23.102 1.00 89.81 524 ILE A CA 1
ATOM 4316 C C . ILE A 1 524 ? 35.041 -8.195 -22.557 1.00 89.81 524 ILE A C 1
ATOM 4318 O O . ILE A 1 524 ? 35.941 -8.556 -23.303 1.00 89.81 524 ILE A O 1
ATOM 4322 N N . SER A 1 525 ? 35.275 -7.942 -21.264 1.00 81.62 525 SER A N 1
ATOM 4323 C CA . SER A 1 525 ? 36.610 -8.096 -20.659 1.00 81.62 525 SER A CA 1
ATOM 4324 C C . SER A 1 525 ? 36.570 -8.193 -19.124 1.00 81.62 525 SER A C 1
ATOM 4326 O O . SER A 1 525 ? 35.518 -8.033 -18.492 1.00 81.62 525 SER A O 1
ATOM 4328 N N . LYS A 1 526 ? 37.727 -8.495 -18.516 1.00 68.88 526 LYS A N 1
ATOM 4329 C CA . LYS A 1 526 ? 38.009 -8.283 -17.086 1.00 68.88 526 LYS A CA 1
ATOM 4330 C C . LYS A 1 526 ? 38.989 -7.108 -16.970 1.00 68.88 526 LYS A C 1
ATOM 4332 O O . LYS A 1 526 ? 40.028 -7.132 -17.622 1.00 68.88 526 LYS A O 1
ATOM 4337 N N . HIS A 1 527 ? 38.669 -6.093 -16.171 1.00 61.59 527 HIS A N 1
ATOM 4338 C CA . HIS A 1 527 ? 39.586 -4.983 -15.889 1.00 61.59 527 HIS A CA 1
ATOM 4339 C C . HIS A 1 527 ? 40.675 -5.414 -14.884 1.00 61.59 527 HIS A C 1
ATOM 4341 O O . HIS A 1 527 ? 40.494 -6.402 -14.169 1.00 61.59 527 HIS A O 1
ATOM 4347 N N . LYS A 1 528 ? 41.768 -4.640 -14.764 1.00 54.75 528 LYS A N 1
ATOM 4348 C CA . LYS A 1 528 ? 42.899 -4.898 -13.836 1.00 54.75 528 LYS A CA 1
ATOM 4349 C C . LYS A 1 528 ? 42.487 -5.104 -12.362 1.00 54.75 528 LYS A C 1
ATOM 4351 O O . LYS A 1 528 ? 43.205 -5.766 -11.627 1.00 54.75 528 LYS A O 1
ATOM 4356 N N . ASN A 1 529 ? 41.306 -4.621 -11.961 1.00 61.59 529 ASN A N 1
ATOM 4357 C CA . ASN A 1 529 ? 40.774 -4.709 -10.593 1.00 61.59 529 ASN A CA 1
ATOM 4358 C C . ASN A 1 529 ? 39.700 -5.807 -10.419 1.00 61.59 529 ASN A C 1
ATOM 4360 O O . ASN A 1 529 ? 38.853 -5.698 -9.540 1.00 61.59 529 ASN A O 1
ATOM 4364 N N . ASN A 1 530 ? 39.677 -6.844 -11.267 1.00 68.94 530 ASN A N 1
ATOM 4365 C CA . ASN A 1 530 ? 38.653 -7.910 -11.277 1.00 68.94 530 ASN A CA 1
ATOM 4366 C C . ASN A 1 530 ? 37.218 -7.471 -11.658 1.00 68.94 530 ASN A C 1
ATOM 4368 O O . ASN A 1 530 ? 36.304 -8.303 -11.675 1.00 68.94 530 ASN A O 1
ATOM 4372 N N . ASP A 1 531 ? 37.017 -6.207 -12.034 1.00 81.25 531 ASP A N 1
ATOM 4373 C CA . ASP A 1 531 ? 35.737 -5.702 -12.532 1.00 81.25 531 ASP A CA 1
ATOM 4374 C C . ASP A 1 531 ? 35.354 -6.346 -13.872 1.00 81.25 531 ASP A C 1
ATOM 4376 O O . ASP A 1 531 ? 36.173 -6.494 -14.785 1.00 81.25 531 ASP A O 1
ATOM 4380 N N . ILE A 1 532 ? 34.082 -6.728 -14.004 1.00 89.50 532 ILE A N 1
ATOM 4381 C CA . ILE A 1 532 ? 33.540 -7.330 -15.225 1.00 89.50 532 ILE A CA 1
ATOM 4382 C C . ILE A 1 532 ? 32.962 -6.222 -16.102 1.00 89.50 532 ILE A C 1
ATOM 4384 O O . ILE A 1 532 ? 31.950 -5.615 -15.746 1.00 89.50 532 ILE A O 1
ATOM 4388 N N . VAL A 1 533 ? 33.566 -6.002 -17.268 1.00 93.12 533 VAL A N 1
ATOM 4389 C CA . VAL A 1 533 ? 33.051 -5.049 -18.255 1.00 93.12 533 VAL A CA 1
ATOM 4390 C C . VAL A 1 533 ? 32.036 -5.752 -19.149 1.00 93.12 533 VAL A C 1
ATOM 4392 O O . VAL A 1 533 ? 32.268 -6.865 -19.638 1.00 93.12 533 VAL A O 1
ATOM 4395 N N . VAL A 1 534 ? 30.897 -5.100 -19.353 1.00 95.94 534 VAL A N 1
ATOM 4396 C CA . VAL A 1 534 ? 29.791 -5.608 -20.159 1.00 95.94 534 VAL A CA 1
ATOM 4397 C C . VAL A 1 534 ? 29.373 -4.600 -21.218 1.00 95.94 534 VAL A C 1
ATOM 4399 O O . VAL A 1 534 ? 29.335 -3.397 -20.971 1.00 95.94 534 VAL A O 1
ATOM 4402 N N . GLU A 1 535 ? 29.009 -5.119 -22.380 1.00 97.19 535 GLU A N 1
ATOM 4403 C CA . GLU A 1 535 ? 28.286 -4.409 -23.425 1.00 97.19 535 GLU A CA 1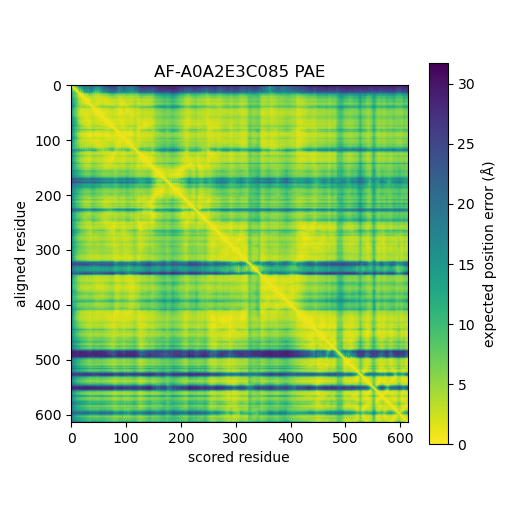
ATOM 4404 C C . GLU A 1 535 ? 26.810 -4.814 -23.352 1.00 97.19 535 GLU A C 1
ATOM 4406 O O . GLU A 1 535 ? 26.480 -5.991 -23.165 1.00 97.19 535 GLU A O 1
ATOM 4411 N N . PHE A 1 536 ? 25.900 -3.856 -23.489 1.00 97.56 536 PHE A N 1
ATOM 4412 C CA . PHE A 1 536 ? 24.470 -4.117 -23.429 1.00 97.56 536 PHE A CA 1
ATOM 4413 C C . PHE A 1 536 ? 23.700 -3.346 -24.495 1.00 97.56 536 PHE A C 1
ATOM 4415 O O . PHE A 1 536 ? 24.065 -2.241 -24.889 1.00 97.56 536 PHE A O 1
ATOM 4422 N N . ARG A 1 537 ? 22.569 -3.920 -24.899 1.00 97.81 537 ARG A N 1
ATOM 4423 C CA . ARG A 1 537 ? 21.519 -3.261 -25.674 1.00 97.81 537 ARG A CA 1
ATOM 4424 C C . ARG A 1 537 ? 20.182 -3.787 -25.183 1.00 97.81 537 ARG A C 1
ATOM 4426 O O . ARG A 1 537 ? 19.910 -4.979 -25.300 1.00 97.81 537 ARG A O 1
ATOM 4433 N N . GLY A 1 538 ? 19.360 -2.927 -24.590 1.00 97.50 538 GLY A N 1
ATOM 4434 C CA . GLY A 1 538 ? 18.123 -3.360 -23.944 1.00 97.50 538 GLY A CA 1
ATOM 4435 C C . GLY A 1 538 ? 16.955 -2.412 -24.156 1.00 97.50 538 GLY A C 1
ATOM 4436 O O . GLY A 1 538 ? 17.123 -1.200 -24.285 1.00 97.50 538 GLY A O 1
ATOM 4437 N N . LEU A 1 539 ? 15.758 -2.992 -24.152 1.00 97.69 539 LEU A N 1
ATOM 4438 C CA . LEU A 1 539 ? 14.491 -2.279 -24.204 1.00 97.69 539 LEU A CA 1
ATOM 4439 C C . LEU A 1 539 ? 14.175 -1.704 -22.823 1.00 97.69 539 LEU A C 1
ATOM 4441 O O . LEU A 1 539 ? 14.174 -2.426 -21.822 1.00 97.69 539 LEU A O 1
ATOM 4445 N N . ILE A 1 540 ? 13.882 -0.411 -22.749 1.00 97.69 540 ILE A N 1
ATOM 4446 C CA . ILE A 1 540 ? 13.600 0.280 -21.493 1.00 97.69 540 ILE A CA 1
ATOM 4447 C C . ILE A 1 540 ? 12.302 -0.273 -20.892 1.00 97.69 540 ILE A C 1
ATOM 4449 O O . ILE A 1 540 ? 11.219 -0.166 -21.468 1.00 97.69 540 ILE A O 1
ATOM 4453 N N . ALA A 1 541 ? 12.409 -0.867 -19.705 1.00 97.00 541 ALA A N 1
ATOM 4454 C CA . ALA A 1 541 ? 11.285 -1.414 -18.951 1.00 97.00 541 ALA A CA 1
ATOM 4455 C C . ALA A 1 541 ? 10.696 -0.353 -18.018 1.00 97.00 541 ALA A C 1
ATOM 4457 O O . ALA A 1 541 ? 9.485 -0.178 -17.957 1.00 97.00 541 ALA A O 1
ATOM 4458 N N . THR A 1 542 ? 11.542 0.384 -17.301 1.00 96.31 542 THR A N 1
ATOM 4459 C CA . THR A 1 542 ? 11.154 1.546 -16.490 1.00 96.31 542 THR A CA 1
ATOM 4460 C C . THR A 1 542 ? 12.377 2.418 -16.232 1.00 96.31 542 THR A C 1
ATOM 4462 O O . THR A 1 542 ? 13.508 1.972 -16.413 1.00 96.31 542 THR A O 1
ATOM 4465 N N . GLY A 1 543 ? 12.172 3.650 -15.778 1.00 93.88 543 GLY A N 1
ATOM 4466 C CA . GLY A 1 543 ? 13.274 4.495 -15.348 1.00 93.88 543 GLY A CA 1
ATOM 4467 C C . GLY A 1 543 ? 12.833 5.640 -14.452 1.00 93.88 543 GLY A C 1
ATOM 4468 O O . GLY A 1 543 ? 11.662 6.021 -14.404 1.00 93.88 543 GLY A O 1
ATOM 4469 N N . ARG A 1 544 ? 13.795 6.200 -13.724 1.00 90.94 544 ARG A N 1
ATOM 4470 C CA . ARG A 1 544 ? 13.601 7.359 -12.853 1.00 90.94 544 ARG A CA 1
ATOM 4471 C C . ARG A 1 544 ? 14.843 8.238 -12.845 1.00 90.94 544 ARG A C 1
ATOM 4473 O O . ARG A 1 544 ? 15.967 7.741 -12.854 1.00 90.94 544 ARG A O 1
ATOM 4480 N N . LYS A 1 545 ? 14.624 9.546 -12.750 1.00 89.44 545 LYS A N 1
ATOM 4481 C CA . LYS A 1 545 ? 15.690 10.529 -12.555 1.00 89.44 545 LYS A CA 1
ATOM 4482 C C . LYS A 1 545 ? 15.826 10.839 -11.071 1.00 89.44 545 LYS A C 1
ATOM 4484 O O . LYS A 1 545 ? 14.817 11.050 -10.394 1.00 89.44 545 LYS A O 1
ATOM 4489 N N . TYR A 1 546 ? 17.053 10.866 -10.578 1.00 83.44 546 TYR A N 1
ATOM 4490 C CA . TYR A 1 546 ? 17.386 11.286 -9.228 1.00 83.44 546 TYR A CA 1
ATOM 4491 C C . TYR A 1 546 ? 18.206 12.569 -9.298 1.00 83.44 546 TYR A C 1
ATOM 4493 O O . TYR A 1 546 ? 19.286 12.597 -9.881 1.00 83.44 546 TYR A O 1
ATOM 4501 N N . TYR A 1 547 ? 17.658 13.631 -8.717 1.00 80.38 547 TYR A N 1
ATOM 4502 C CA . TYR A 1 547 ? 18.273 14.951 -8.688 1.00 80.38 547 TYR A CA 1
ATOM 4503 C C . TYR A 1 547 ? 19.157 15.051 -7.449 1.00 80.38 547 TYR A C 1
ATOM 4505 O O . TYR A 1 547 ? 18.691 14.758 -6.342 1.00 80.38 547 TYR A O 1
ATOM 4513 N N . ASN A 1 548 ? 20.411 15.467 -7.619 1.00 68.50 548 ASN A N 1
ATOM 4514 C CA . ASN A 1 548 ? 21.269 15.742 -6.476 1.00 68.50 548 ASN A CA 1
ATOM 4515 C C . ASN A 1 548 ? 20.793 17.035 -5.793 1.00 68.50 548 ASN A C 1
ATOM 4517 O O . ASN A 1 548 ? 20.630 18.061 -6.447 1.00 68.50 548 ASN A O 1
ATOM 4521 N N . LYS A 1 549 ? 20.524 16.985 -4.483 1.00 59.41 549 LYS A N 1
ATOM 4522 C CA . LYS A 1 549 ? 20.048 18.150 -3.718 1.00 59.41 549 LYS A CA 1
ATOM 4523 C C . LYS A 1 549 ? 21.178 19.089 -3.276 1.00 59.41 549 LYS A C 1
ATOM 4525 O O . LYS A 1 549 ? 20.877 20.201 -2.861 1.00 59.41 549 LYS A O 1
ATOM 4530 N N . ASN A 1 550 ? 22.439 18.656 -3.366 1.00 55.88 550 ASN A N 1
ATOM 4531 C CA . ASN A 1 550 ? 23.561 19.307 -2.682 1.00 55.88 550 ASN A CA 1
ATOM 4532 C C . ASN A 1 550 ? 24.490 20.137 -3.594 1.00 55.88 550 ASN A C 1
ATOM 4534 O O . ASN A 1 550 ? 25.442 20.716 -3.083 1.00 55.88 550 ASN A O 1
ATOM 4538 N N . PHE A 1 551 ? 24.239 20.247 -4.907 1.00 52.91 551 PHE A N 1
ATOM 4539 C CA . PHE A 1 551 ? 25.101 21.020 -5.822 1.00 52.91 551 PHE A CA 1
ATOM 4540 C C . PHE A 1 551 ? 24.331 22.016 -6.705 1.00 52.91 551 PHE A C 1
ATOM 4542 O O . PHE A 1 551 ? 23.205 21.770 -7.131 1.00 52.91 551 PHE A O 1
ATOM 4549 N N . LYS A 1 552 ? 24.966 23.169 -6.977 1.00 45.09 552 LYS A N 1
ATOM 4550 C CA . LYS A 1 552 ? 24.382 24.375 -7.603 1.00 45.09 552 LYS A CA 1
ATOM 4551 C C . LYS A 1 552 ? 24.164 24.294 -9.134 1.00 45.09 552 LYS A C 1
ATOM 4553 O O . LYS A 1 552 ? 23.632 25.246 -9.700 1.00 45.09 552 LYS A O 1
ATOM 4558 N N . LYS A 1 553 ? 24.562 23.217 -9.835 1.00 48.78 553 LYS A N 1
ATOM 4559 C CA . LYS A 1 553 ? 24.503 23.135 -11.317 1.00 48.78 553 LYS A CA 1
ATOM 4560 C C . LYS A 1 553 ? 23.287 22.358 -11.848 1.00 48.78 553 LYS A C 1
ATOM 4562 O O . LYS A 1 553 ? 22.886 21.320 -11.331 1.00 48.78 553 LYS A O 1
ATOM 4567 N N . ARG A 1 554 ? 22.714 22.857 -12.947 1.00 46.88 554 ARG A N 1
ATOM 4568 C CA . ARG A 1 554 ? 21.611 22.237 -13.702 1.00 46.88 554 ARG A CA 1
ATOM 4569 C C . ARG A 1 554 ? 22.154 21.010 -14.457 1.00 46.88 554 ARG A C 1
ATOM 4571 O O . ARG A 1 554 ? 23.089 21.158 -15.230 1.00 46.88 554 ARG A O 1
ATOM 4578 N N . GLY A 1 555 ? 21.581 19.822 -14.239 1.00 57.44 555 GLY A N 1
ATOM 4579 C CA . GLY A 1 555 ? 22.024 18.566 -14.882 1.00 57.44 555 GLY A CA 1
ATOM 4580 C C . GLY A 1 555 ? 22.678 17.552 -13.938 1.00 57.44 555 GLY A C 1
ATOM 4581 O O . GLY A 1 555 ? 22.874 16.403 -14.331 1.00 57.44 555 GLY A O 1
ATOM 4582 N N . ASP A 1 556 ? 22.943 17.952 -12.694 1.00 72.44 556 ASP A N 1
ATOM 4583 C CA . ASP A 1 556 ? 23.627 17.129 -11.703 1.00 72.44 556 ASP A CA 1
ATOM 4584 C C . ASP A 1 556 ? 22.673 16.103 -11.057 1.00 72.44 556 ASP A C 1
ATOM 4586 O O . ASP A 1 556 ? 21.617 16.437 -10.499 1.00 72.44 556 ASP A O 1
ATOM 4590 N N . GLY A 1 557 ? 22.998 14.818 -11.191 1.00 82.00 557 GLY A N 1
ATOM 4591 C CA . GLY A 1 557 ? 22.128 13.715 -10.791 1.00 82.00 557 GLY A CA 1
ATOM 4592 C C . GLY A 1 557 ? 22.450 12.411 -11.510 1.00 82.00 557 GLY A C 1
ATOM 4593 O O . GLY A 1 557 ? 23.472 12.281 -12.179 1.00 82.00 557 GLY A O 1
ATOM 4594 N N . CYS A 1 558 ? 21.562 11.432 -11.382 1.00 88.44 558 CYS A N 1
ATOM 4595 C CA . CYS A 1 558 ? 21.684 10.157 -12.080 1.00 88.44 558 CYS A CA 1
ATOM 4596 C C . CYS A 1 558 ? 20.333 9.662 -12.592 1.00 88.44 558 CYS A C 1
ATOM 4598 O O . CYS A 1 558 ? 19.263 9.989 -12.066 1.00 88.44 558 CYS A O 1
ATOM 4600 N N . THR A 1 559 ? 20.385 8.852 -13.641 1.00 91.75 559 THR A N 1
ATOM 4601 C CA . THR A 1 559 ? 19.224 8.211 -14.244 1.00 91.75 559 THR A CA 1
ATOM 4602 C C . THR A 1 559 ? 19.323 6.712 -14.006 1.00 91.75 559 THR A C 1
ATOM 4604 O O . THR A 1 559 ? 20.249 6.057 -14.475 1.00 91.75 559 THR A O 1
ATOM 4607 N N . PHE A 1 560 ? 18.364 6.169 -13.258 1.00 93.38 560 PHE A N 1
ATOM 4608 C CA . PHE A 1 560 ? 18.239 4.732 -13.023 1.00 93.38 560 PHE A CA 1
ATOM 4609 C C . PHE A 1 560 ? 17.253 4.153 -14.025 1.00 93.38 560 PHE A C 1
ATOM 4611 O O . PHE A 1 560 ? 16.132 4.659 -14.131 1.00 93.38 560 PHE A O 1
ATOM 4618 N N . ILE A 1 561 ? 17.641 3.092 -14.723 1.00 96.19 561 ILE A N 1
ATOM 4619 C CA . ILE A 1 561 ? 16.815 2.448 -15.745 1.00 96.19 561 ILE A CA 1
ATOM 4620 C C . ILE A 1 561 ? 16.844 0.941 -15.512 1.00 96.19 561 ILE A C 1
ATOM 4622 O O . ILE A 1 561 ? 17.902 0.374 -15.279 1.00 96.19 561 ILE A O 1
ATOM 4626 N N . THR A 1 562 ? 15.696 0.280 -15.592 1.00 96.50 562 THR A N 1
ATOM 4627 C CA . THR A 1 562 ? 15.643 -1.178 -15.744 1.00 96.50 562 THR A CA 1
ATOM 4628 C C . THR A 1 562 ? 15.431 -1.474 -17.221 1.00 96.50 562 THR A C 1
ATOM 4630 O O . THR A 1 562 ? 14.497 -0.935 -17.821 1.00 96.50 562 THR A O 1
ATOM 4633 N N . ILE A 1 563 ? 16.265 -2.333 -17.802 1.00 97.44 563 ILE A N 1
ATOM 4634 C CA . ILE A 1 563 ? 16.159 -2.760 -19.202 1.00 97.44 563 ILE A CA 1
ATOM 4635 C C . ILE A 1 563 ? 15.838 -4.248 -19.294 1.00 97.44 563 ILE A C 1
ATOM 4637 O O . ILE A 1 563 ? 16.316 -5.041 -18.480 1.00 97.44 563 ILE A O 1
ATOM 4641 N N . GLY A 1 564 ? 15.040 -4.628 -20.289 1.00 96.94 564 GLY A N 1
ATOM 4642 C CA . GLY A 1 564 ? 14.902 -6.008 -20.740 1.00 96.94 564 GLY A 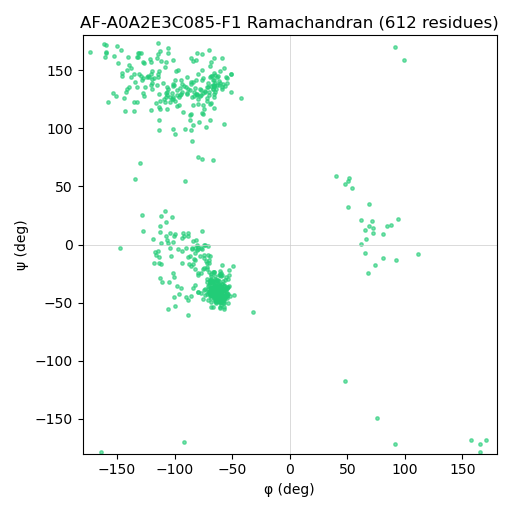CA 1
ATOM 4643 C C . GLY A 1 564 ? 15.859 -6.288 -21.890 1.00 96.94 564 GLY A C 1
ATOM 4644 O O . GLY A 1 564 ? 15.911 -5.519 -22.847 1.00 96.94 564 GLY A O 1
ATOM 4645 N N . TYR A 1 565 ? 16.608 -7.382 -21.805 1.00 95.75 565 TYR A N 1
ATOM 4646 C CA . TYR A 1 565 ? 17.624 -7.744 -22.805 1.00 95.75 565 TYR A CA 1
ATOM 4647 C C . TYR A 1 565 ? 17.462 -9.178 -23.334 1.00 95.75 565 TYR A C 1
ATOM 4649 O O . TYR A 1 565 ? 18.358 -9.722 -23.968 1.00 95.75 565 TYR A O 1
ATOM 4657 N N . GLY A 1 566 ? 16.332 -9.819 -23.032 1.00 93.12 566 GLY A N 1
ATOM 4658 C CA . GLY A 1 566 ? 16.010 -11.171 -23.472 1.00 93.12 566 GLY A CA 1
ATOM 4659 C C . GLY A 1 566 ? 14.834 -11.761 -22.697 1.00 93.12 566 GLY A C 1
ATOM 4660 O O . GLY A 1 566 ? 14.276 -11.126 -21.799 1.00 93.12 566 GLY A O 1
ATOM 4661 N N . THR A 1 567 ? 14.486 -13.012 -23.003 1.00 89.25 567 THR A N 1
ATOM 4662 C CA . THR A 1 567 ? 13.330 -13.714 -22.426 1.00 89.25 567 THR A CA 1
ATOM 4663 C C . THR A 1 567 ? 13.375 -13.795 -20.902 1.00 89.25 567 THR A C 1
ATOM 4665 O O . THR A 1 567 ? 14.109 -14.594 -20.323 1.00 89.25 567 THR A O 1
ATOM 4668 N N . GLY A 1 568 ? 12.571 -12.953 -20.242 1.00 84.31 568 GLY A N 1
ATOM 4669 C CA . GLY A 1 568 ? 12.477 -12.883 -18.779 1.00 84.31 568 GLY A CA 1
ATOM 4670 C C . GLY A 1 568 ? 13.737 -12.327 -18.109 1.00 84.31 568 GLY A C 1
ATOM 4671 O O . GLY A 1 568 ? 13.933 -12.518 -16.906 1.00 84.31 568 GLY A O 1
ATOM 4672 N N . LYS A 1 569 ? 14.613 -11.675 -18.882 1.00 92.19 569 LYS A N 1
ATOM 4673 C CA . LYS A 1 569 ? 15.904 -11.166 -18.430 1.00 92.19 569 LYS A CA 1
ATOM 4674 C C . LYS A 1 569 ? 15.855 -9.648 -18.310 1.00 92.19 569 LYS A C 1
ATOM 4676 O O . LYS A 1 569 ? 15.702 -8.941 -19.303 1.00 92.19 569 LYS A O 1
ATOM 4681 N N . TYR A 1 570 ? 16.032 -9.171 -17.081 1.00 94.12 570 TYR A N 1
ATOM 4682 C CA . TYR A 1 570 ? 16.039 -7.752 -16.733 1.00 94.12 570 TYR A CA 1
ATOM 4683 C C . TYR A 1 570 ? 17.287 -7.404 -15.934 1.00 94.12 570 TYR A C 1
ATOM 4685 O O . TYR A 1 570 ? 17.679 -8.180 -15.055 1.00 94.12 570 TYR A O 1
ATOM 4693 N N . ILE A 1 571 ? 17.862 -6.232 -16.189 1.00 93.62 571 ILE A N 1
ATOM 4694 C CA . ILE A 1 571 ? 18.982 -5.690 -15.417 1.00 93.62 571 ILE A CA 1
ATOM 4695 C C . ILE A 1 571 ? 18.782 -4.197 -15.163 1.00 93.62 571 ILE A C 1
ATOM 4697 O O . ILE A 1 571 ? 18.235 -3.484 -16.005 1.00 93.62 571 ILE A O 1
ATOM 4701 N N . ASP A 1 572 ? 19.197 -3.740 -13.983 1.00 94.50 572 ASP A N 1
ATOM 4702 C CA . ASP A 1 572 ? 19.236 -2.314 -13.671 1.00 94.50 572 ASP A CA 1
ATOM 4703 C C . ASP A 1 572 ? 20.550 -1.715 -14.156 1.00 94.50 572 ASP A C 1
ATOM 4705 O O . ASP A 1 572 ? 21.620 -2.289 -13.944 1.00 94.50 572 ASP A O 1
ATOM 4709 N N . ILE A 1 573 ? 20.459 -0.529 -14.738 1.00 95.25 573 ILE A N 1
ATOM 4710 C CA . ILE A 1 573 ? 21.588 0.281 -15.159 1.00 95.25 573 ILE A CA 1
ATOM 4711 C C . ILE A 1 573 ? 21.508 1.663 -14.499 1.00 95.25 573 ILE A C 1
ATOM 4713 O O . ILE A 1 573 ? 20.419 2.222 -14.311 1.00 95.25 573 ILE A O 1
ATOM 4717 N N . THR A 1 574 ? 22.666 2.215 -14.152 1.00 94.88 574 THR A N 1
ATOM 4718 C CA . THR A 1 574 ? 22.811 3.566 -13.605 1.00 94.88 574 THR A CA 1
ATOM 4719 C C . THR A 1 574 ? 23.629 4.400 -14.576 1.00 94.88 574 THR A C 1
ATOM 4721 O O . THR A 1 574 ? 24.765 4.049 -14.884 1.00 94.88 574 THR A O 1
ATOM 4724 N N . ILE A 1 575 ? 23.056 5.508 -15.043 1.00 93.69 575 ILE A N 1
ATOM 4725 C CA . ILE A 1 575 ? 23.707 6.447 -15.959 1.00 93.69 575 ILE A CA 1
ATOM 4726 C C . ILE A 1 575 ? 23.912 7.774 -15.229 1.00 93.69 575 ILE A C 1
ATOM 4728 O O . ILE A 1 575 ? 22.968 8.318 -14.646 1.00 93.69 575 ILE A O 1
ATOM 4732 N N . THR A 1 576 ? 25.131 8.306 -15.267 1.00 90.38 576 THR A N 1
ATOM 4733 C CA . THR A 1 576 ? 25.442 9.638 -14.733 1.00 90.38 576 THR A CA 1
ATOM 4734 C C . THR A 1 576 ? 24.728 10.722 -15.544 1.00 90.38 576 THR A C 1
ATOM 4736 O O . THR A 1 576 ? 24.687 10.674 -16.774 1.00 90.38 576 THR A O 1
ATOM 4739 N N . GLY A 1 577 ? 24.155 11.709 -14.857 1.00 88.62 577 GLY A N 1
ATOM 4740 C CA . GLY A 1 577 ? 23.374 12.787 -15.457 1.00 88.62 577 GLY A CA 1
ATOM 4741 C C . GLY A 1 577 ? 21.874 12.495 -15.558 1.00 88.62 577 GLY A C 1
ATOM 4742 O O . GLY A 1 577 ? 21.380 11.389 -15.306 1.00 88.62 577 GLY A O 1
ATOM 4743 N N . LEU A 1 578 ? 21.119 13.539 -15.904 1.00 88.38 578 LEU A N 1
ATOM 4744 C CA . LEU A 1 578 ? 19.658 13.525 -15.991 1.00 88.38 578 LEU A CA 1
ATOM 4745 C C . LEU A 1 578 ? 19.191 13.353 -17.443 1.00 88.38 578 LEU A C 1
ATOM 4747 O O . LEU A 1 578 ? 19.010 14.328 -18.169 1.00 88.38 578 LEU A O 1
ATOM 4751 N N . HIS A 1 579 ? 18.901 12.120 -17.845 1.00 89.81 579 HIS A N 1
ATOM 4752 C CA . HIS A 1 579 ? 18.567 11.772 -19.231 1.00 89.81 579 HIS A CA 1
ATOM 4753 C C . HIS A 1 579 ? 17.066 11.690 -19.473 1.00 89.81 579 HIS A C 1
ATOM 4755 O O . HIS A 1 579 ? 16.292 11.408 -18.557 1.00 89.81 579 HIS A O 1
ATOM 4761 N N . SER A 1 580 ? 16.614 11.988 -20.692 1.00 87.19 580 SER A N 1
ATOM 4762 C CA . SER A 1 580 ? 15.218 11.751 -21.082 1.00 87.19 580 SER A CA 1
ATOM 4763 C C . SER A 1 580 ? 14.928 10.251 -21.148 1.00 87.19 580 SER A C 1
ATOM 4765 O O . SER A 1 580 ? 15.789 9.467 -21.518 1.00 87.19 580 SER A O 1
ATOM 4767 N N . LEU A 1 581 ? 13.708 9.852 -20.786 1.00 88.00 581 LEU A N 1
ATOM 4768 C CA . LEU A 1 581 ? 13.274 8.448 -20.785 1.00 88.00 581 LEU A CA 1
ATOM 4769 C C . LEU A 1 581 ? 12.224 8.181 -21.868 1.00 88.00 581 LEU A C 1
ATOM 4771 O O . LEU A 1 581 ? 11.397 7.283 -21.710 1.00 88.00 581 LEU A O 1
ATOM 4775 N N . ASN A 1 582 ? 12.222 8.998 -22.923 1.00 89.12 582 ASN A N 1
ATOM 4776 C CA . ASN A 1 582 ? 11.242 8.901 -23.999 1.00 89.12 582 ASN A CA 1
ATOM 4777 C C . ASN A 1 582 ? 11.626 7.822 -25.026 1.00 89.12 582 ASN A C 1
ATOM 4779 O O . ASN A 1 582 ? 10.735 7.132 -25.497 1.00 89.12 582 ASN A O 1
ATOM 4783 N N . SER A 1 583 ? 12.924 7.630 -25.289 1.00 93.56 583 SER A N 1
ATOM 4784 C CA . SER A 1 583 ? 13.476 6.604 -26.190 1.00 93.56 583 SER A CA 1
ATOM 4785 C C . SER A 1 583 ? 13.102 5.181 -25.780 1.00 93.56 583 SER A C 1
ATOM 4787 O O . SER A 1 583 ? 12.769 4.951 -24.621 1.00 93.56 583 SER A O 1
ATOM 4789 N N . ASP A 1 584 ? 13.183 4.214 -26.689 1.00 95.88 584 ASP A N 1
ATOM 4790 C CA . ASP A 1 584 ? 12.770 2.830 -26.423 1.00 95.88 584 ASP A CA 1
ATOM 4791 C C . ASP A 1 584 ? 13.921 1.942 -25.981 1.00 95.88 584 ASP A C 1
ATOM 4793 O O . ASP A 1 584 ? 13.756 1.111 -25.088 1.00 95.88 584 ASP A O 1
ATOM 4797 N N . ILE A 1 585 ? 15.093 2.148 -26.571 1.00 97.25 585 ILE A N 1
ATOM 4798 C CA . ILE A 1 585 ? 16.290 1.355 -26.333 1.00 97.25 585 ILE A CA 1
ATOM 4799 C C . ILE A 1 585 ? 17.358 2.218 -25.678 1.00 97.25 585 ILE A C 1
ATOM 4801 O O . ILE A 1 585 ? 17.495 3.414 -25.946 1.00 97.25 585 ILE A O 1
ATOM 4805 N N . VAL A 1 586 ? 18.143 1.572 -24.825 1.00 97.56 586 VAL A N 1
ATOM 4806 C CA . VAL A 1 586 ? 19.436 2.079 -24.388 1.00 97.56 586 VAL A CA 1
ATOM 4807 C C . VAL A 1 586 ? 20.491 1.002 -24.609 1.00 97.56 586 VAL A C 1
ATOM 4809 O O . VAL A 1 586 ? 20.310 -0.164 -24.239 1.00 97.56 586 VAL A O 1
ATOM 4812 N N . SER A 1 587 ? 21.580 1.399 -25.250 1.00 97.44 587 SER A N 1
ATOM 4813 C CA . SER A 1 587 ? 22.765 0.580 -25.483 1.00 97.44 587 SER A CA 1
ATOM 4814 C C . SER A 1 587 ? 23.986 1.244 -24.873 1.00 97.44 587 SER A C 1
ATOM 4816 O O . SER A 1 587 ? 23.966 2.445 -24.589 1.00 97.44 587 SER A O 1
ATOM 4818 N N . GLY A 1 588 ? 25.038 0.472 -24.627 1.00 96.75 588 GLY A N 1
ATOM 4819 C CA . GLY A 1 588 ? 26.247 1.017 -24.041 1.00 96.75 588 GLY A CA 1
ATOM 4820 C C . GLY A 1 588 ? 27.215 -0.012 -23.491 1.00 96.75 588 GLY A C 1
ATOM 4821 O O . GLY A 1 588 ? 27.044 -1.223 -23.639 1.00 96.75 588 GLY A O 1
ATOM 4822 N N . ILE A 1 589 ? 28.225 0.518 -22.809 1.00 96.38 589 ILE A N 1
ATOM 4823 C CA . ILE A 1 589 ? 29.250 -0.233 -22.092 1.00 96.38 589 ILE A CA 1
ATOM 4824 C C . ILE A 1 589 ? 29.212 0.204 -20.629 1.00 96.38 589 ILE A C 1
ATOM 4826 O O . ILE A 1 589 ? 28.948 1.366 -20.308 1.00 96.38 589 ILE A O 1
ATOM 4830 N N . GLY A 1 590 ? 29.454 -0.735 -19.723 1.00 94.75 590 GLY A N 1
ATOM 4831 C CA . GLY A 1 590 ? 29.556 -0.426 -18.308 1.00 94.75 590 GLY A CA 1
ATOM 4832 C C . GLY A 1 590 ? 30.212 -1.527 -17.497 1.00 94.75 590 GLY A C 1
ATOM 4833 O O . GLY A 1 590 ? 30.621 -2.567 -18.014 1.00 94.75 590 GLY A O 1
ATOM 4834 N N . ILE A 1 591 ? 30.297 -1.278 -16.198 1.00 93.38 591 ILE A N 1
ATOM 4835 C CA . ILE A 1 591 ? 30.890 -2.189 -15.227 1.00 93.38 591 ILE A CA 1
ATOM 4836 C C . ILE A 1 591 ? 29.767 -2.894 -14.478 1.00 93.38 591 ILE A C 1
ATOM 4838 O O . ILE A 1 591 ? 28.884 -2.258 -13.897 1.00 93.38 591 ILE A O 1
ATOM 4842 N N . LEU A 1 592 ? 29.801 -4.221 -14.482 1.00 91.69 592 LEU A N 1
ATOM 4843 C CA . LEU A 1 592 ? 28.858 -5.042 -13.745 1.00 91.69 592 LEU A CA 1
ATOM 4844 C C . LEU A 1 592 ? 29.227 -5.037 -12.257 1.00 91.69 592 LEU A C 1
ATOM 4846 O O . LEU A 1 592 ? 30.239 -5.610 -11.858 1.00 91.69 592 LEU A O 1
ATOM 4850 N N . LYS A 1 593 ? 28.374 -4.439 -11.425 1.00 87.44 593 LYS A N 1
ATOM 4851 C CA . LYS A 1 593 ? 28.552 -4.369 -9.973 1.00 87.44 593 LYS A CA 1
ATOM 4852 C C . LYS A 1 593 ? 27.543 -5.235 -9.241 1.00 87.44 593 LYS A C 1
ATOM 4854 O O . LYS A 1 593 ? 26.356 -5.258 -9.577 1.00 87.44 593 LYS A O 1
ATOM 4859 N N . LYS A 1 594 ? 28.005 -5.922 -8.197 1.00 82.62 594 LYS A N 1
ATOM 4860 C CA . LYS A 1 594 ? 27.108 -6.561 -7.227 1.00 82.62 594 LYS A CA 1
ATOM 4861 C C . LYS A 1 594 ? 26.375 -5.491 -6.434 1.00 82.62 594 LYS A C 1
ATOM 4863 O O . LYS A 1 594 ? 26.929 -4.440 -6.135 1.00 82.62 594 LYS A O 1
ATOM 4868 N N . TYR A 1 595 ? 25.122 -5.762 -6.083 1.00 73.88 595 TYR A N 1
ATOM 4869 C CA . TYR A 1 595 ? 24.378 -4.838 -5.235 1.00 73.88 595 TYR A CA 1
ATOM 4870 C C . TYR A 1 595 ? 24.928 -4.778 -3.811 1.00 73.88 595 TYR A C 1
ATOM 4872 O O . TYR A 1 595 ? 25.096 -3.694 -3.266 1.00 73.88 595 TYR A O 1
ATOM 4880 N N . ILE A 1 596 ? 25.119 -5.954 -3.217 1.00 72.00 596 ILE A N 1
ATOM 4881 C CA . ILE A 1 596 ? 25.619 -6.180 -1.862 1.00 72.00 596 ILE A CA 1
ATOM 4882 C C . ILE A 1 596 ? 26.447 -7.463 -1.927 1.00 72.00 596 ILE A C 1
ATOM 4884 O O . ILE A 1 596 ? 26.132 -8.361 -2.720 1.00 72.00 596 ILE A O 1
ATOM 4888 N N . ASP A 1 597 ? 27.495 -7.554 -1.117 1.00 65.94 597 ASP A N 1
ATOM 4889 C CA . ASP A 1 597 ? 28.307 -8.763 -1.015 1.00 65.94 597 ASP A CA 1
ATOM 4890 C C . ASP A 1 597 ? 27.449 -9.989 -0.685 1.00 65.94 597 ASP A C 1
ATOM 4892 O O . ASP A 1 597 ? 26.446 -9.902 0.022 1.00 65.94 597 ASP A O 1
ATOM 4896 N N . LYS A 1 598 ? 27.811 -11.139 -1.269 1.00 66.81 598 LYS A N 1
ATOM 4897 C CA . LYS A 1 598 ? 27.063 -12.414 -1.212 1.00 66.81 598 LYS A CA 1
ATOM 4898 C C . LYS A 1 598 ? 25.645 -12.391 -1.823 1.00 66.81 598 LYS A C 1
ATOM 4900 O O . LYS A 1 598 ? 24.995 -13.432 -1.879 1.00 66.81 598 LYS A O 1
ATOM 4905 N N . CYS A 1 599 ? 25.169 -11.264 -2.362 1.00 68.69 599 CYS A N 1
ATOM 4906 C CA . CYS A 1 599 ? 23.911 -11.208 -3.110 1.00 68.69 599 CYS A CA 1
ATOM 4907 C C . CYS A 1 599 ? 24.081 -11.718 -4.555 1.00 68.69 599 CYS A C 1
ATOM 4909 O O . CYS A 1 599 ? 25.098 -11.486 -5.208 1.00 68.69 599 CYS A O 1
ATOM 4911 N N . THR A 1 600 ? 23.036 -12.346 -5.103 1.00 69.56 600 THR A N 1
ATOM 4912 C CA . THR A 1 600 ? 22.970 -12.796 -6.509 1.00 69.56 600 THR A CA 1
ATOM 4913 C C . THR A 1 600 ? 22.534 -11.692 -7.485 1.00 69.56 600 THR A C 1
ATOM 4915 O O . THR A 1 600 ? 22.337 -11.941 -8.677 1.00 69.56 600 THR A O 1
ATOM 4918 N N . TYR A 1 601 ? 22.321 -10.465 -6.997 1.00 81.12 601 TYR A N 1
ATOM 4919 C CA . TYR A 1 601 ? 21.863 -9.338 -7.805 1.00 81.12 601 TYR A CA 1
ATOM 4920 C C . TYR A 1 601 ? 23.019 -8.485 -8.324 1.00 81.12 601 TYR A C 1
ATOM 4922 O O . TYR A 1 601 ? 23.822 -7.981 -7.538 1.00 81.12 601 TYR A O 1
ATOM 4930 N N . TYR A 1 602 ? 23.009 -8.229 -9.632 1.00 86.38 602 TYR A N 1
ATOM 4931 C CA . TYR A 1 602 ? 23.944 -7.335 -10.305 1.00 86.38 602 TYR A CA 1
ATOM 4932 C C . TYR A 1 602 ? 23.212 -6.169 -10.978 1.00 86.38 602 TYR A C 1
ATOM 4934 O O . TYR A 1 602 ? 22.074 -6.313 -11.431 1.00 86.38 602 TYR A O 1
ATOM 4942 N N . SER A 1 603 ? 23.888 -5.028 -11.057 1.00 90.94 603 SER A N 1
ATOM 4943 C CA . SER A 1 603 ? 23.512 -3.856 -11.852 1.00 90.94 603 SER A CA 1
ATOM 4944 C C . SER A 1 603 ? 24.706 -3.379 -12.676 1.00 90.94 603 SER A C 1
ATOM 4946 O O . SER A 1 603 ? 25.834 -3.782 -12.406 1.00 90.94 603 SER A O 1
ATOM 4948 N N . ILE A 1 604 ? 24.469 -2.531 -13.673 1.00 93.81 604 ILE A N 1
ATOM 4949 C CA . ILE A 1 604 ? 25.527 -1.968 -14.517 1.00 93.81 604 ILE A CA 1
ATOM 4950 C C . ILE A 1 604 ? 25.712 -0.493 -14.169 1.00 93.81 604 ILE A C 1
ATOM 4952 O O . ILE A 1 604 ? 24.768 0.290 -14.282 1.00 93.81 604 ILE A O 1
ATOM 4956 N N . ASP A 1 605 ? 26.926 -0.113 -13.793 1.00 93.94 605 ASP A N 1
ATOM 4957 C CA . ASP A 1 605 ? 27.331 1.290 -13.764 1.00 93.94 605 ASP A CA 1
ATOM 4958 C C . ASP A 1 605 ? 27.842 1.657 -15.157 1.00 93.94 605 ASP A C 1
ATOM 4960 O O . ASP A 1 605 ? 28.849 1.126 -15.631 1.00 93.94 605 ASP A O 1
ATOM 4964 N N . VAL A 1 606 ? 27.084 2.500 -15.851 1.00 94.25 606 VAL A N 1
ATOM 4965 C CA . VAL A 1 606 ? 27.254 2.748 -17.282 1.00 94.25 606 VAL A CA 1
ATOM 4966 C C . VAL A 1 606 ? 28.321 3.811 -17.509 1.00 94.25 606 VAL A C 1
ATOM 4968 O O . VAL A 1 606 ? 28.227 4.910 -16.965 1.00 94.25 606 VAL A O 1
ATOM 4971 N N . THR A 1 607 ? 29.313 3.494 -18.340 1.00 93.25 607 THR A N 1
ATOM 4972 C CA . THR A 1 607 ? 30.412 4.404 -18.698 1.00 93.25 607 THR A CA 1
ATOM 4973 C C . THR A 1 607 ? 30.163 5.089 -20.037 1.00 93.25 607 THR A C 1
ATOM 4975 O O . THR A 1 607 ? 30.467 6.267 -20.193 1.00 93.25 607 THR A O 1
ATOM 4978 N N . GLN A 1 608 ? 29.554 4.379 -20.986 1.00 94.38 608 GLN A N 1
ATOM 4979 C CA . GLN A 1 608 ? 29.169 4.896 -22.298 1.00 94.38 608 GLN A CA 1
ATOM 4980 C C . GLN A 1 608 ? 27.748 4.455 -22.611 1.00 94.38 608 GLN A C 1
ATOM 4982 O O . GLN A 1 608 ? 27.382 3.318 -22.319 1.00 94.38 608 GLN A O 1
ATOM 4987 N N . HIS A 1 609 ? 26.941 5.338 -23.197 1.00 96.69 609 HIS A N 1
ATOM 4988 C CA . HIS A 1 609 ? 25.559 5.016 -23.527 1.00 96.69 609 HIS A CA 1
ATOM 4989 C C . HIS A 1 609 ? 25.053 5.757 -24.756 1.00 96.69 609 HIS A C 1
ATOM 4991 O O . HIS A 1 609 ? 25.517 6.848 -25.083 1.00 96.69 609 HIS A O 1
ATOM 4997 N N . LYS A 1 610 ? 24.036 5.172 -25.382 1.00 96.69 610 LYS A N 1
ATOM 4998 C CA . LYS A 1 610 ? 23.267 5.759 -26.470 1.00 96.69 610 LYS A CA 1
ATOM 4999 C C . LYS A 1 610 ? 21.792 5.417 -26.281 1.00 96.69 610 LYS A C 1
ATOM 5001 O O . LYS A 1 610 ? 21.445 4.283 -25.955 1.00 96.69 610 LYS A O 1
ATOM 5006 N N . PHE A 1 611 ? 20.930 6.410 -26.472 1.00 96.50 611 PHE A N 1
ATOM 5007 C CA . PHE A 1 611 ? 19.481 6.230 -26.482 1.00 96.50 611 PHE A CA 1
ATOM 5008 C C . PHE A 1 611 ? 18.988 6.123 -27.923 1.00 96.50 611 PHE A C 1
ATOM 5010 O O . PHE A 1 611 ? 19.367 6.930 -28.771 1.00 96.50 611 PHE A O 1
ATOM 5017 N N . GLU A 1 612 ? 18.140 5.136 -28.194 1.00 95.06 612 GLU A N 1
ATOM 5018 C CA . GLU A 1 612 ? 17.648 4.820 -29.536 1.00 95.06 612 GLU A CA 1
ATOM 5019 C C . GLU A 1 612 ? 16.123 4.671 -29.524 1.00 95.06 612 GLU A C 1
ATOM 5021 O O . GLU A 1 612 ? 15.521 4.225 -28.542 1.00 95.06 612 GLU A O 1
ATOM 5026 N N . TRP A 1 613 ? 15.491 5.054 -30.627 1.00 92.12 613 TRP A N 1
ATOM 5027 C CA . TRP A 1 613 ? 14.084 4.767 -30.894 1.00 92.12 613 TRP A CA 1
ATOM 5028 C C . TRP A 1 613 ? 13.999 3.496 -31.727 1.00 92.12 613 TRP A C 1
ATOM 5030 O O . TRP A 1 613 ? 14.859 3.275 -32.584 1.00 92.12 613 TRP A O 1
ATOM 5040 N N . LEU A 1 614 ? 13.003 2.658 -31.441 1.00 86.88 614 LEU A N 1
ATOM 5041 C CA . LEU A 1 614 ? 12.704 1.513 -32.299 1.00 86.88 614 LEU A CA 1
ATOM 5042 C C . LEU A 1 614 ? 12.022 1.960 -33.581 1.00 86.88 614 LEU A C 1
ATOM 5044 O O . LEU A 1 614 ? 11.441 3.069 -33.610 1.00 86.88 614 LEU A O 1
#

Nearest PDB structures (foldseek):
  5lew-assembly1_A  TM=8.492E-01  e=1.471E-21  Mycobacterium tuberculosis H37Rv
  4iqj-assembly1_D  TM=6.803E-01  e=8.691E-24  Thermus aquaticus
  4iqj-assembly1_B  TM=6.727E-01  e=3.322E-23  Thermus aquaticus
  5fkv-assembly1_A  TM=6.423E-01  e=2.708E-20  Escherichia coli K-12
  5fku-assembly1_A  TM=6.516E-01  e=1.977E-19  Escherichia coli K-12